Protein AF-A0A662JN11-F1 (afdb_monomer)

Nearest PDB structures (foldseek):
  8g9k-assembly1_A  TM=2.516E-01  e=6.471E+00  synthetic construct
  4he8-assembly2_C  TM=2.021E-01  e=4.206E+00  Thermus thermophilus HB8
  7u1q-assembly1_E  TM=1.217E-01  e=7.688E+00  Cricetus cricetus

Foldseek 3Di:
DPAQALLRLQVVLLVVLLVVLLVLLVVQVVDPDDDDADDDDPVLLVVLLVLLVVLLVQLPPPPSLVDPVSLVSLLVSLLSLLVSCLNGLCDPCVCLVSLLVSLLSSLCSQQPHDFDDWDDDDCPVQLVCCLVVVHGDQDLVCLQWAVDPVVSVVLSVQCVVVVPDSGGSVSLQVLLSVLSSLLLVLQQLQLCVFFVDSQLSSQLSLLCSLAQVPSCSVPVLLSLLLSLLSLLVSLVVCLLVVHVVVVSLVSSLVSLLSSCNSGVLNVLSLLLLVLQQVVLVVLCVQLVDPLSVSSNVDPSSVVSSVSSVVSSVVSCVRSVVCVVPVQLLVLLVVCVVVVDQQDPPDFDADLSRVLRPRSLLSNSNSQLSSQLSSLVVSCSVVSDDPTRPSLNSSLRSLVVLVVSCSSCNRNVSVPNDPSVSSSSSSSSSNSVSLSSQSVRPPSVSSVVVSVSSSSSNSSSSPPCSSDPPSVCVSCVVPDPPPVVVVVVVVVPD

Sequence (493 aa):
MIQISFTKALPLFTIALTFVFLVMLIITEKEHKETSTRRFYGILMVPVLTLVVVAFILLHIPEYKLTLQYQILVTLAYSILVMYIALFKNIPERYSKYFLFSAILTHLLIVYNPPYGLYFGEWTRTLTKTIIEGHYEIVPYRFTYNPFPFHIGLWVAFSEITQIPIILKVSKFFPPLITLIVIDLTLYVLAKRLTESWLVGILAILILASTPPANFLDHNAKLAGLMLILIMTLVFTKVYEGQNTLSNGVIAILAYASGIFYHATAGLGMFIIAGILGFGLLMSILIKGYVWKKLYESKVVKIFLVIVIVVTLIKWMWGGGAQKIVPTLYRNFLAMIEWRQPGETSVLAPLYERMGVDPIQAYSWSLPVAIASALLLYIALRKKIPYNPLIPALAVGSLIFLLLGFSSAFFRTGFAASMYPGYAPLMLSAAVVLYKLFNSRKSIISVLIVLLLTVSVAVALRDPMNMPGSWVRLKGFVMAGEEQYMLSLLIHD

Secondary structure (DSSP, 8-state):
-----HHHHHHHHHHHHHHHHHHHHHHHHT--S----PPP-GGGHHHHHHHHHHHHHHHTSTTGGGSHHHHHHHHHHHHHHHHHHHH-TT--GGGHHHHHHHHHHHHHHHH-----SB--STTHHHHHHHHHHSS----GGGTTT-SS-HHHHHHHHHHHHHT--TTBHHHHHHHHHHHHHHHHHHHHHHHHHHHS-HHHHHHHHHHHHTSGGG-GGG-HHHHHHHHHHHHHHHHHHHHHTTSSHHHHHHHHHHHHHHHHHH-GGGGHHHHHHHHHHHHHHHHHHHH--HHHHHHHH-HHHHHHHHHHHHHHHHHHHHTTHHHHHHHHHHHHHHHHHTTPPPPTTTSPPPHHHHTT--GGGHHHHHHHHHHHHHHHHHHHHHT---S-THHHHHHHHHHHHHHHHHHHHHHT-S-----GGGHHHHHHHHHHHHHHHHT-S-HHHHHHHHHHHHHHHHHHHTSTTTSTTHHHHHHTTT-TTTHHHHHHHTS--

Structure (mmCIF, N/CA/C/O backbone):
data_AF-A0A662JN11-F1
#
_entry.id   AF-A0A662JN11-F1
#
loop_
_atom_site.group_PDB
_atom_site.id
_atom_site.type_symbol
_atom_site.label_atom_id
_atom_site.label_alt_id
_atom_site.label_comp_id
_atom_site.label_asym_id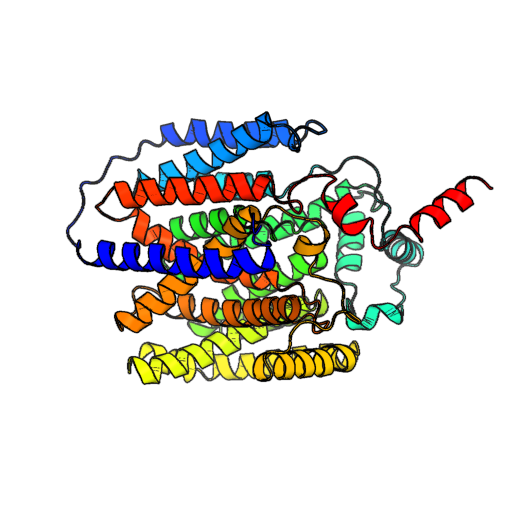
_atom_site.label_entity_id
_atom_site.label_seq_id
_atom_site.pdbx_PDB_ins_code
_atom_site.Cartn_x
_atom_site.Cartn_y
_atom_site.Cartn_z
_atom_site.occupancy
_atom_site.B_iso_or_equiv
_atom_site.auth_seq_id
_atom_site.auth_comp_id
_atom_site.auth_asym_id
_atom_site.auth_atom_id
_atom_site.pdbx_PDB_model_num
ATOM 1 N N . MET A 1 1 ? 29.501 16.653 12.053 1.00 41.25 1 MET A N 1
ATOM 2 C CA . MET A 1 1 ? 28.048 16.411 12.224 1.00 41.25 1 MET A CA 1
ATOM 3 C C . MET A 1 1 ? 27.767 14.958 11.890 1.00 41.25 1 MET A C 1
ATOM 5 O O . MET A 1 1 ? 28.154 14.530 10.813 1.00 41.25 1 MET A O 1
ATOM 9 N N . ILE A 1 2 ? 27.158 14.188 12.795 1.00 45.94 2 ILE A N 1
ATOM 10 C CA . ILE A 1 2 ? 26.760 12.802 12.502 1.00 45.94 2 ILE A CA 1
ATOM 11 C C . ILE A 1 2 ? 25.512 12.865 11.615 1.00 45.94 2 ILE A C 1
ATOM 13 O O . ILE A 1 2 ? 24.424 13.170 12.098 1.00 45.94 2 ILE A O 1
ATOM 17 N N . GLN A 1 3 ? 25.672 12.632 10.313 1.00 74.75 3 GLN A N 1
ATOM 18 C CA . GLN A 1 3 ? 24.550 12.520 9.385 1.00 74.75 3 GLN A CA 1
ATOM 19 C C . GLN A 1 3 ? 23.923 11.128 9.561 1.00 74.75 3 GLN A C 1
ATOM 21 O O . GLN A 1 3 ? 24.575 10.106 9.345 1.00 74.75 3 GLN A O 1
ATOM 26 N N . ILE A 1 4 ? 22.678 11.076 10.041 1.00 86.38 4 ILE A N 1
ATOM 27 C CA . ILE A 1 4 ? 21.903 9.828 10.139 1.00 86.38 4 ILE A CA 1
ATOM 28 C C . ILE A 1 4 ? 21.671 9.320 8.716 1.00 86.38 4 ILE A C 1
ATOM 30 O O . ILE A 1 4 ? 21.395 10.126 7.844 1.00 86.38 4 ILE A O 1
ATOM 34 N N . SER A 1 5 ? 21.763 8.016 8.462 1.00 87.88 5 SER A N 1
ATOM 35 C CA . SER A 1 5 ? 21.466 7.468 7.136 1.00 87.88 5 SER A CA 1
ATOM 36 C C . SER A 1 5 ? 19.992 7.104 6.956 1.00 87.88 5 SER A C 1
ATOM 38 O O . SER A 1 5 ? 19.281 6.912 7.944 1.00 87.88 5 SER A O 1
ATOM 40 N N . PHE A 1 6 ? 19.522 6.944 5.711 1.00 87.06 6 PHE A N 1
ATOM 41 C CA . PHE A 1 6 ? 18.139 6.538 5.412 1.00 87.06 6 PHE A CA 1
ATOM 42 C C . PHE A 1 6 ? 17.722 5.277 6.187 1.00 87.06 6 PHE A C 1
ATOM 44 O O . PHE A 1 6 ? 16.669 5.247 6.826 1.00 87.06 6 PHE A O 1
ATOM 51 N N . THR A 1 7 ? 18.585 4.255 6.191 1.00 85.44 7 THR A N 1
ATOM 52 C CA . THR A 1 7 ? 18.320 2.968 6.851 1.00 85.44 7 THR A CA 1
ATOM 53 C C . THR A 1 7 ? 18.092 3.131 8.359 1.00 85.44 7 THR A C 1
ATOM 55 O O . THR A 1 7 ? 17.266 2.430 8.940 1.00 85.44 7 THR A O 1
ATOM 58 N N . LYS A 1 8 ? 18.796 4.079 8.995 1.00 87.44 8 LYS A N 1
ATOM 59 C CA . LYS A 1 8 ? 18.659 4.402 10.424 1.00 87.44 8 LYS A CA 1
ATOM 60 C C . LYS A 1 8 ? 17.504 5.372 10.702 1.00 87.44 8 LYS A C 1
ATOM 62 O O . LYS A 1 8 ? 16.864 5.271 11.746 1.00 87.44 8 LYS A O 1
ATOM 67 N N . ALA A 1 9 ? 17.212 6.285 9.777 1.00 91.81 9 ALA A N 1
ATOM 68 C CA . ALA A 1 9 ? 16.106 7.232 9.889 1.00 91.81 9 ALA A CA 1
ATOM 69 C C . ALA A 1 9 ? 14.734 6.540 9.829 1.00 91.81 9 ALA A C 1
ATOM 71 O O . ALA A 1 9 ? 13.809 6.957 10.520 1.00 91.81 9 ALA A O 1
ATOM 72 N N . LEU A 1 10 ? 14.610 5.448 9.067 1.00 90.88 10 LEU A N 1
ATOM 73 C CA . LEU A 1 10 ? 13.365 4.687 8.921 1.00 90.88 10 LEU A CA 1
ATOM 74 C C . LEU A 1 10 ? 12.783 4.171 10.259 1.00 90.88 10 LEU A C 1
ATOM 76 O O . LEU A 1 10 ? 11.645 4.523 10.583 1.00 90.88 10 LEU A O 1
ATOM 80 N N . PRO A 1 11 ? 13.505 3.384 11.086 1.00 92.31 11 PRO A N 1
ATOM 81 C CA . PRO A 1 11 ? 12.983 2.968 12.387 1.00 92.31 11 PRO A CA 1
ATOM 82 C C . PRO A 1 11 ? 12.790 4.157 13.337 1.00 92.31 11 PRO A C 1
ATOM 84 O O . PRO A 1 11 ? 11.814 4.171 14.082 1.00 92.31 11 PRO A O 1
ATOM 87 N N . LEU A 1 12 ? 13.656 5.179 13.281 1.00 94.88 12 LEU A N 1
ATOM 88 C CA . LEU A 1 12 ? 13.533 6.377 14.117 1.00 94.88 12 LEU A CA 1
ATOM 89 C C . LEU A 1 12 ? 12.208 7.112 13.862 1.00 94.88 12 LEU A C 1
ATOM 91 O O . LEU A 1 12 ? 11.441 7.344 14.798 1.00 94.88 12 LEU A O 1
ATOM 95 N N . PHE A 1 13 ? 11.911 7.439 12.601 1.00 96.06 13 PHE A N 1
ATOM 96 C CA . PHE A 1 13 ? 10.650 8.074 12.225 1.00 96.06 13 PHE A CA 1
ATOM 97 C C . PHE A 1 13 ? 9.457 7.169 12.506 1.00 96.06 13 PHE A C 1
ATOM 99 O O . PHE A 1 13 ? 8.449 7.653 13.016 1.00 96.06 13 PHE A O 1
ATOM 106 N N . THR A 1 14 ? 9.571 5.863 12.245 1.00 95.94 14 THR A N 1
ATOM 107 C CA . THR A 1 14 ? 8.500 4.903 12.544 1.00 95.94 14 THR A CA 1
ATOM 108 C C . THR A 1 14 ? 8.145 4.920 14.030 1.00 95.94 14 THR A C 1
ATOM 110 O O . THR A 1 14 ? 6.973 5.065 14.372 1.00 95.94 14 THR A O 1
ATOM 113 N N . ILE A 1 15 ? 9.135 4.833 14.922 1.00 97.12 15 ILE A N 1
ATOM 114 C CA . ILE A 1 15 ? 8.927 4.836 16.376 1.00 97.12 15 ILE A CA 1
ATOM 115 C C . ILE A 1 15 ? 8.343 6.178 16.830 1.00 97.12 15 ILE A C 1
ATOM 117 O O . ILE A 1 15 ? 7.297 6.200 17.482 1.00 97.12 15 ILE A O 1
ATOM 121 N N . ALA A 1 16 ? 8.970 7.295 16.450 1.00 97.50 16 ALA A N 1
ATOM 122 C CA . ALA A 1 16 ? 8.534 8.628 16.861 1.00 97.50 16 ALA A CA 1
ATOM 123 C C . ALA A 1 16 ? 7.091 8.920 16.415 1.00 97.50 16 ALA A C 1
ATOM 125 O O . ALA A 1 16 ? 6.249 9.306 17.229 1.00 97.50 16 ALA A O 1
ATOM 126 N N . LEU A 1 17 ? 6.770 8.665 15.142 1.00 97.62 17 LEU A N 1
ATOM 127 C CA . LEU A 1 17 ? 5.423 8.865 14.612 1.00 97.62 17 LEU A CA 1
ATOM 128 C C . LEU A 1 17 ? 4.414 7.899 15.242 1.00 97.62 17 LEU A C 1
ATOM 130 O O . LEU A 1 17 ? 3.287 8.310 15.507 1.00 97.62 17 LEU A O 1
ATOM 134 N N . THR A 1 18 ? 4.800 6.653 15.544 1.00 98.38 18 THR A N 1
ATOM 135 C CA . THR A 1 18 ? 3.910 5.691 16.221 1.00 98.38 18 THR A CA 1
ATOM 136 C C . THR A 1 18 ? 3.419 6.258 17.549 1.00 98.38 18 THR A C 1
ATOM 138 O O . THR A 1 18 ? 2.217 6.240 17.817 1.00 98.38 18 THR A O 1
ATOM 141 N N . PHE A 1 19 ? 4.320 6.827 18.356 1.00 97.88 19 PHE A N 1
ATOM 142 C CA . PHE A 1 19 ? 3.942 7.472 19.614 1.00 97.88 19 PHE A CA 1
ATOM 143 C C . PHE A 1 19 ? 3.053 8.699 19.393 1.00 97.88 19 PHE A C 1
ATOM 145 O O . PHE A 1 19 ? 2.041 8.841 20.078 1.00 97.88 19 PHE A O 1
ATOM 152 N N . VAL A 1 20 ? 3.370 9.544 18.408 1.00 97.25 20 VAL A N 1
ATOM 153 C CA . VAL A 1 20 ? 2.550 10.718 18.062 1.00 97.25 20 VAL A CA 1
ATOM 154 C C . VAL A 1 20 ? 1.117 10.306 17.694 1.00 97.25 20 VAL A C 1
ATOM 156 O O . VAL A 1 20 ? 0.158 10.824 18.270 1.00 97.25 20 VAL A O 1
ATOM 159 N N . PHE A 1 21 ? 0.942 9.326 16.802 1.00 97.56 21 PHE A N 1
ATOM 160 C CA . PHE A 1 21 ? -0.383 8.826 16.414 1.00 97.56 21 PHE A CA 1
ATOM 161 C C . PHE A 1 21 ? -1.111 8.114 17.560 1.00 97.56 21 PHE A C 1
ATOM 163 O O . PHE A 1 21 ? -2.321 8.292 17.713 1.00 97.56 21 PHE A O 1
ATOM 170 N N . LEU A 1 22 ? -0.398 7.364 18.404 1.00 97.12 22 LEU A N 1
ATOM 171 C CA . LEU A 1 22 ? -0.970 6.706 19.580 1.00 97.12 22 LEU A CA 1
ATOM 172 C C . LEU A 1 22 ? -1.519 7.725 20.588 1.00 97.12 22 LEU A C 1
ATOM 174 O O . LEU A 1 22 ? -2.646 7.578 21.066 1.00 97.12 22 LEU A O 1
ATOM 178 N N . VAL A 1 23 ? -0.759 8.786 20.873 1.00 95.56 23 VAL A N 1
ATOM 179 C CA . VAL A 1 23 ? -1.192 9.878 21.756 1.00 95.56 23 VAL A CA 1
ATOM 180 C C . VAL A 1 23 ? -2.421 10.579 21.177 1.00 95.56 23 VAL A C 1
ATOM 182 O O . VAL A 1 23 ? -3.408 10.764 21.891 1.00 95.56 23 VAL A O 1
ATOM 185 N N . MET A 1 24 ? -2.424 10.898 19.878 1.00 95.44 24 MET A N 1
ATOM 186 C CA . MET A 1 24 ? -3.593 11.499 19.220 1.00 95.44 24 MET A CA 1
ATOM 187 C C . MET A 1 24 ? -4.838 10.599 19.295 1.00 95.44 24 MET A C 1
ATOM 189 O O . MET A 1 24 ? -5.939 11.093 19.562 1.00 95.44 24 MET A O 1
ATOM 193 N N . LEU A 1 25 ? -4.680 9.282 19.118 1.00 93.81 25 LEU A N 1
ATOM 194 C CA . LEU A 1 25 ? -5.766 8.304 19.253 1.00 93.81 25 LEU A CA 1
ATOM 195 C C . LEU A 1 25 ? -6.335 8.267 20.678 1.00 93.81 25 LEU A C 1
ATOM 197 O O . LEU A 1 25 ? -7.555 8.257 20.852 1.00 93.81 25 LEU A O 1
ATOM 201 N N . ILE A 1 26 ? -5.461 8.281 21.688 1.00 92.56 26 ILE A N 1
ATOM 202 C CA . ILE A 1 26 ? -5.834 8.293 23.109 1.00 92.56 26 ILE A CA 1
ATOM 203 C C . ILE A 1 26 ? -6.581 9.578 23.482 1.00 92.56 26 ILE A C 1
ATOM 205 O O . ILE A 1 26 ? -7.580 9.510 24.200 1.00 92.56 26 ILE A O 1
ATOM 209 N N . ILE A 1 27 ? -6.117 10.736 23.001 1.00 91.06 27 ILE A N 1
ATOM 210 C CA . ILE A 1 27 ? -6.762 12.033 23.250 1.00 91.06 27 ILE A CA 1
ATOM 211 C C . ILE A 1 27 ? -8.160 12.062 22.625 1.00 91.06 27 ILE A C 1
ATOM 213 O O . ILE A 1 27 ? -9.105 12.509 23.268 1.00 91.06 27 ILE A O 1
ATOM 217 N N . THR A 1 28 ? -8.300 11.541 21.404 1.00 88.19 28 THR A N 1
ATOM 218 C CA . THR A 1 28 ? -9.562 11.565 20.646 1.00 88.19 28 THR A CA 1
ATOM 219 C C . THR A 1 28 ? -10.653 10.675 21.263 1.00 88.19 28 THR A C 1
ATOM 221 O O . THR A 1 28 ? -11.835 10.958 21.105 1.00 88.19 28 THR A O 1
ATOM 224 N N . GLU A 1 29 ? -10.299 9.615 21.998 1.00 80.56 29 GLU A N 1
ATOM 225 C CA . GLU A 1 29 ? -11.277 8.709 22.631 1.00 80.56 29 GLU A CA 1
ATOM 226 C C . GLU A 1 29 ? -12.099 9.364 23.753 1.00 80.56 29 GLU A C 1
ATOM 228 O O . GLU A 1 29 ? -13.241 8.975 23.979 1.00 80.56 29 GLU A O 1
ATOM 233 N N . LYS A 1 30 ? -11.550 10.362 24.456 1.00 63.50 30 LYS A N 1
ATOM 234 C CA . LYS A 1 30 ? -12.190 10.960 25.642 1.00 63.50 30 LYS A CA 1
ATOM 235 C C . LYS A 1 30 ? -13.384 11.876 25.321 1.00 63.50 30 LYS A C 1
ATOM 237 O O . LYS A 1 30 ? -13.999 12.409 26.238 1.00 63.50 30 LYS A O 1
ATOM 242 N N . GLU A 1 31 ? -13.721 12.075 24.048 1.00 61.69 31 GLU A N 1
ATOM 243 C CA . GLU A 1 31 ? -14.617 13.143 23.592 1.00 61.69 31 GLU A CA 1
ATOM 244 C C . GLU A 1 31 ? -15.797 12.594 22.761 1.00 61.69 31 GLU A C 1
ATOM 246 O O . GLU A 1 31 ? -15.945 12.912 21.584 1.00 61.69 31 GLU A O 1
ATOM 251 N N . HIS A 1 32 ? -16.655 11.758 23.361 1.00 48.84 32 HIS A N 1
ATOM 252 C CA . HIS A 1 32 ? -17.873 11.237 22.714 1.00 48.84 32 HIS A CA 1
ATOM 253 C C . HIS A 1 32 ? -19.118 12.064 23.099 1.00 48.84 32 HIS A C 1
ATOM 255 O O . HIS A 1 32 ? -19.899 11.691 23.969 1.00 48.84 32 HIS A O 1
ATOM 261 N N . LYS A 1 33 ? -19.284 13.229 22.461 1.00 46.47 33 LYS A N 1
ATOM 262 C CA . LYS A 1 33 ? -20.561 13.964 22.349 1.00 46.47 33 LYS A CA 1
ATOM 263 C C . LYS A 1 33 ? -20.615 14.632 20.974 1.00 46.47 33 LYS A C 1
ATOM 265 O O . LYS A 1 33 ? -19.586 15.114 20.499 1.00 46.47 33 LYS A O 1
ATOM 270 N N . GLU A 1 34 ? -21.791 14.623 20.347 1.00 49.31 34 GLU A N 1
ATOM 271 C CA . GLU A 1 34 ? -22.010 15.076 18.967 1.00 49.31 34 GLU A CA 1
ATOM 272 C C . GLU A 1 34 ? -21.417 16.466 18.710 1.00 49.31 34 GLU A C 1
ATOM 274 O O . GLU A 1 34 ? -21.683 17.438 19.420 1.00 49.31 34 GLU A O 1
ATOM 279 N N . THR A 1 35 ? -20.569 16.556 17.687 1.00 53.25 35 THR A N 1
ATOM 280 C CA . THR A 1 35 ? -19.992 17.824 17.247 1.00 53.25 35 THR A CA 1
ATOM 281 C C . THR A 1 35 ? -20.903 18.497 16.232 1.00 53.25 35 THR A C 1
ATOM 283 O O . THR A 1 35 ? -21.364 17.840 15.301 1.00 53.25 35 THR A O 1
ATOM 286 N N . SER A 1 36 ? -21.068 19.816 16.368 1.00 49.31 36 SER A N 1
ATOM 287 C CA . SER A 1 36 ? -21.677 20.701 15.367 1.00 49.31 36 SER A CA 1
ATOM 288 C C . SER A 1 36 ? -21.195 20.364 13.950 1.00 49.31 36 SER A C 1
ATOM 290 O O . SER A 1 36 ? -19.996 20.380 13.650 1.00 49.31 36 SER A O 1
ATOM 292 N N . THR A 1 37 ? -22.144 20.017 13.085 1.00 59.16 37 THR A N 1
ATOM 293 C CA . THR A 1 37 ? -21.895 19.614 11.704 1.00 59.16 37 THR A CA 1
ATOM 294 C C . THR A 1 37 ? -21.724 20.849 10.826 1.00 59.16 37 THR A C 1
ATOM 296 O O . THR A 1 37 ? -22.671 21.611 10.629 1.00 59.16 37 THR A O 1
ATOM 299 N N . ARG A 1 38 ? -20.533 21.045 10.247 1.00 65.75 38 ARG A N 1
ATOM 300 C CA . ARG A 1 38 ? -20.347 22.043 9.183 1.00 65.75 38 ARG A CA 1
ATOM 301 C C . ARG A 1 38 ? -21.082 21.585 7.924 1.00 65.75 38 ARG A C 1
ATOM 303 O O . ARG A 1 38 ? -20.919 20.445 7.490 1.00 65.75 38 ARG A O 1
ATOM 310 N N . ARG A 1 39 ? -21.877 22.479 7.332 1.00 71.94 39 ARG A N 1
ATOM 311 C CA . ARG A 1 39 ? -22.615 22.207 6.091 1.00 71.94 39 ARG A CA 1
ATOM 312 C C . ARG A 1 39 ? -21.624 22.004 4.944 1.00 71.94 39 ARG A C 1
ATOM 314 O O . ARG A 1 39 ? -20.776 22.859 4.703 1.00 71.94 39 ARG A O 1
ATOM 321 N N . PHE A 1 40 ? -21.723 20.872 4.253 1.00 77.44 40 PHE A N 1
ATOM 322 C CA . PHE A 1 40 ? -20.920 20.594 3.065 1.00 77.44 40 PHE A CA 1
ATOM 323 C C . PHE A 1 40 ? -21.431 21.407 1.870 1.00 77.44 40 PHE A C 1
ATOM 325 O O . PHE A 1 40 ? -22.621 21.358 1.550 1.00 77.44 40 PHE A O 1
ATOM 332 N N . TYR A 1 41 ? -20.529 22.111 1.187 1.00 76.12 41 TYR A N 1
ATOM 333 C CA . TYR A 1 41 ? -20.835 22.862 -0.030 1.00 76.12 41 TYR A CA 1
ATOM 334 C C . TYR A 1 41 ? -20.198 22.169 -1.233 1.00 76.12 41 TYR A C 1
ATOM 336 O O . TYR A 1 41 ? -18.999 22.283 -1.463 1.00 76.12 41 TYR A O 1
ATOM 344 N N . GLY A 1 42 ? -21.010 21.460 -2.021 1.00 72.12 42 GLY A N 1
ATOM 345 C CA . GLY A 1 42 ? -20.522 20.660 -3.152 1.00 72.12 42 GLY A CA 1
ATOM 346 C C . GLY A 1 42 ? -19.775 21.454 -4.229 1.00 72.12 42 GLY A C 1
ATOM 347 O O . GLY A 1 42 ? -18.901 20.892 -4.881 1.00 72.12 42 GLY A O 1
ATOM 348 N N . ILE A 1 43 ? -20.053 22.757 -4.372 1.00 79.00 43 ILE A N 1
ATOM 349 C CA . ILE A 1 43 ? -19.345 23.644 -5.313 1.00 79.00 43 ILE A CA 1
ATOM 350 C C . ILE A 1 43 ? -17.839 23.711 -5.030 1.00 79.00 43 ILE A C 1
ATOM 352 O O . ILE A 1 43 ? -17.037 23.883 -5.941 1.00 79.00 43 ILE A O 1
ATOM 356 N N . LEU A 1 44 ? -17.445 23.484 -3.778 1.00 80.56 44 LEU A N 1
ATOM 357 C CA . LEU A 1 44 ? -16.055 23.516 -3.355 1.00 80.56 44 LEU A CA 1
ATOM 358 C C . LEU A 1 44 ? -15.226 22.318 -3.859 1.00 80.56 44 LEU A C 1
ATOM 360 O O . LEU A 1 44 ? -14.000 22.362 -3.808 1.00 80.56 44 LEU A O 1
ATOM 364 N N . MET A 1 45 ? -15.865 21.272 -4.398 1.00 84.31 45 MET A N 1
ATOM 365 C CA . MET A 1 45 ? -15.155 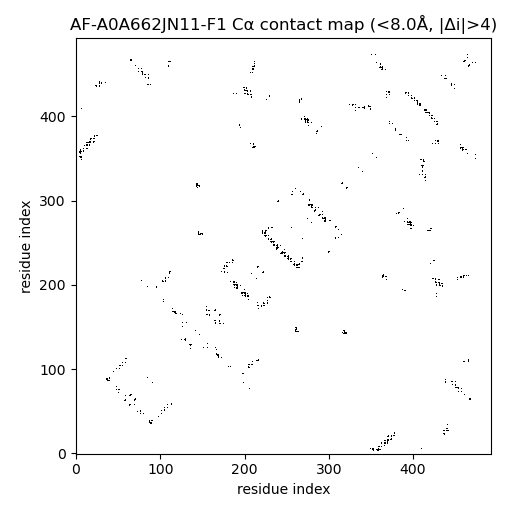20.171 -5.061 1.00 84.31 45 MET A CA 1
ATOM 366 C C . MET A 1 45 ? -14.677 20.520 -6.469 1.00 84.31 45 MET A C 1
ATOM 368 O O . MET A 1 45 ? -13.728 19.902 -6.950 1.00 84.31 45 MET A O 1
ATOM 372 N N . VAL A 1 46 ? -15.305 21.500 -7.126 1.00 88.06 46 VAL A N 1
ATOM 373 C CA . VAL A 1 46 ? -14.960 21.887 -8.500 1.00 88.06 46 VAL A CA 1
ATOM 374 C C . VAL A 1 46 ? -13.507 22.369 -8.593 1.00 88.06 46 VAL A C 1
ATOM 376 O O . VAL A 1 46 ? -12.782 21.813 -9.412 1.00 88.06 46 VAL A O 1
ATOM 379 N N . PRO A 1 47 ? -13.014 23.284 -7.729 1.00 87.81 47 PRO A N 1
ATOM 380 C CA . PRO A 1 47 ? -11.611 23.696 -7.753 1.00 87.81 47 PRO A CA 1
ATOM 381 C C . PRO A 1 47 ? -10.626 22.535 -7.598 1.00 87.81 47 PRO A C 1
ATOM 383 O O . PRO A 1 47 ? -9.615 22.504 -8.290 1.00 87.81 47 PRO A O 1
ATOM 386 N N . VAL A 1 48 ? -10.922 21.565 -6.724 1.00 88.56 48 VAL A N 1
ATOM 387 C CA . VAL A 1 48 ? -10.051 20.397 -6.499 1.00 88.56 48 VAL A CA 1
ATOM 388 C C . VAL A 1 48 ? -9.983 19.533 -7.748 1.00 88.56 48 VAL A C 1
ATOM 390 O O . VAL A 1 48 ? -8.899 19.172 -8.194 1.00 88.56 48 VAL A O 1
ATOM 393 N N . LEU A 1 49 ? -11.143 19.229 -8.332 1.00 92.38 49 LEU A N 1
ATOM 394 C CA . LEU A 1 49 ? -11.231 18.429 -9.545 1.00 92.38 49 LEU A CA 1
ATOM 395 C C . LEU A 1 49 ? -10.493 19.115 -10.700 1.00 92.38 49 LEU A C 1
ATOM 397 O O . LEU A 1 49 ? -9.668 18.483 -11.353 1.00 92.38 49 LEU A O 1
ATOM 401 N N . THR A 1 50 ? -10.739 20.412 -10.900 1.00 92.75 50 THR A N 1
ATOM 402 C CA . THR A 1 50 ? -10.064 21.216 -11.921 1.00 92.75 50 THR A CA 1
ATOM 403 C C . THR A 1 50 ? -8.556 21.202 -11.712 1.00 92.75 50 THR A C 1
ATOM 405 O O . THR A 1 50 ? -7.823 20.951 -12.661 1.00 92.75 50 THR A O 1
ATOM 408 N N . LEU A 1 51 ? -8.080 21.397 -10.480 1.00 93.31 51 LEU A N 1
ATOM 409 C CA . LEU A 1 51 ? -6.652 21.413 -10.172 1.00 93.31 51 LEU A CA 1
ATOM 410 C C . LEU A 1 51 ? -5.976 20.073 -10.498 1.00 93.31 51 LEU A C 1
ATOM 412 O O . LEU A 1 51 ? -4.932 20.059 -11.145 1.00 93.31 51 LEU A O 1
ATOM 416 N N . VAL A 1 52 ? -6.582 18.952 -10.091 1.00 94.00 52 VAL A N 1
ATOM 417 C CA . VAL A 1 52 ? -6.038 17.608 -10.346 1.00 94.00 52 VAL A CA 1
ATOM 418 C C . VAL A 1 52 ? -6.058 17.287 -11.849 1.00 94.00 52 VAL A C 1
ATOM 420 O O . VAL A 1 52 ? -5.086 16.748 -12.371 1.00 94.00 52 VAL A O 1
ATOM 423 N N . VAL A 1 53 ? -7.126 17.652 -12.569 1.00 94.69 53 VAL A N 1
ATOM 424 C CA . VAL A 1 53 ? -7.226 17.448 -14.026 1.00 94.69 53 VAL A CA 1
ATOM 425 C C . VAL A 1 53 ? -6.207 18.302 -14.778 1.00 94.69 53 VAL A C 1
ATOM 427 O O . VAL A 1 53 ? -5.508 17.784 -15.644 1.00 94.69 53 VAL A O 1
ATOM 430 N N . VAL A 1 54 ? -6.066 19.582 -14.424 1.00 94.00 54 VAL A N 1
ATOM 431 C CA . VAL A 1 54 ? -5.058 20.476 -15.015 1.00 94.00 54 VAL A CA 1
ATOM 432 C C . VAL A 1 54 ? -3.656 19.927 -14.769 1.00 94.00 54 VAL A C 1
ATOM 434 O O . VAL A 1 54 ? -2.884 19.807 -15.716 1.00 94.00 54 VAL A O 1
ATOM 437 N N . ALA A 1 55 ? -3.338 19.515 -13.538 1.00 93.00 55 ALA A N 1
ATOM 438 C CA . ALA A 1 55 ? -2.053 18.892 -13.227 1.00 93.00 55 ALA A CA 1
ATOM 439 C C . ALA A 1 55 ? -1.799 17.639 -14.079 1.00 93.00 55 ALA A C 1
ATOM 441 O O . ALA A 1 55 ? -0.679 17.423 -14.537 1.00 93.00 55 ALA A O 1
ATOM 442 N N . PHE A 1 56 ? -2.833 16.830 -14.324 1.00 91.44 56 PHE A N 1
ATOM 443 C CA . PHE A 1 56 ? -2.713 15.602 -15.109 1.00 91.44 56 PHE A CA 1
ATOM 444 C C . PHE A 1 56 ? -2.505 15.874 -16.600 1.00 91.44 56 PHE A C 1
ATOM 446 O O . PHE A 1 56 ? -1.724 15.183 -17.254 1.00 91.44 56 PHE A O 1
ATOM 453 N N . ILE A 1 57 ? -3.150 16.908 -17.139 1.00 91.75 57 ILE A N 1
ATOM 454 C CA . ILE A 1 57 ? -2.906 17.368 -18.509 1.00 91.75 57 ILE A CA 1
ATOM 455 C C . ILE A 1 57 ? -1.465 17.880 -18.627 1.00 91.75 57 ILE A C 1
ATOM 457 O O . ILE A 1 57 ? -0.723 17.416 -19.490 1.00 91.75 57 ILE A O 1
ATOM 461 N N . LEU A 1 58 ? -1.039 18.766 -17.719 1.00 92.50 58 LEU A N 1
ATOM 462 C CA . LEU A 1 58 ? 0.310 19.342 -17.723 1.00 92.50 58 LEU A CA 1
ATOM 463 C C . LEU A 1 58 ? 1.408 18.292 -17.537 1.00 92.50 58 LEU A C 1
ATOM 465 O O . LEU A 1 58 ? 2.496 18.456 -18.078 1.00 92.50 58 LEU A O 1
ATOM 469 N N . LEU A 1 59 ? 1.131 17.194 -16.825 1.00 89.44 59 LEU A N 1
ATOM 470 C CA . LEU A 1 59 ? 2.070 16.084 -16.657 1.00 89.44 59 LEU A CA 1
ATOM 471 C C . LEU A 1 59 ? 2.564 15.523 -17.997 1.00 89.44 59 LEU A C 1
ATOM 473 O O . LEU A 1 59 ? 3.692 15.053 -18.055 1.00 89.44 59 LEU A O 1
ATOM 477 N N . HIS A 1 60 ? 1.776 15.616 -19.071 1.00 86.62 60 HIS A N 1
ATOM 478 C CA . HIS A 1 60 ? 2.175 15.157 -20.402 1.00 86.62 60 HIS A CA 1
ATOM 479 C C . HIS A 1 60 ? 3.154 16.105 -21.110 1.00 86.62 60 HIS A C 1
ATOM 481 O O . HIS A 1 60 ? 3.750 15.716 -22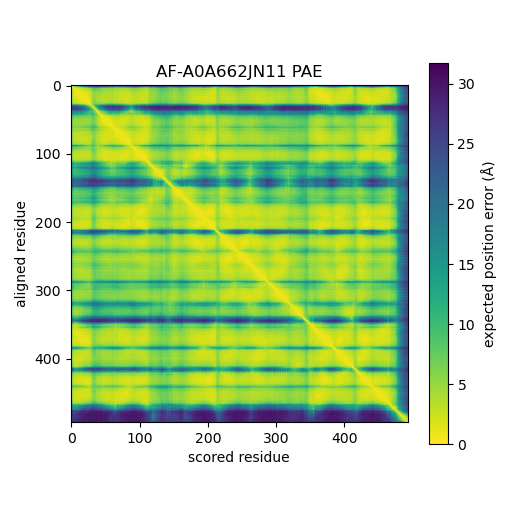.111 1.00 86.62 60 HIS A O 1
ATOM 487 N N . ILE A 1 61 ? 3.395 17.311 -20.599 1.00 87.94 61 ILE A N 1
ATOM 488 C CA . ILE A 1 61 ? 4.478 18.153 -21.109 1.00 87.94 61 ILE A CA 1
ATOM 489 C C . ILE A 1 61 ? 5.813 17.473 -20.750 1.00 87.94 61 ILE A C 1
ATOM 491 O O . ILE A 1 61 ? 6.036 17.168 -19.571 1.00 87.94 61 ILE A O 1
ATOM 495 N N . PRO A 1 62 ? 6.703 17.209 -21.729 1.00 83.06 62 PRO A N 1
ATOM 496 C CA . PRO A 1 62 ? 8.005 16.607 -21.464 1.00 83.06 62 PRO A CA 1
ATOM 497 C C . PRO A 1 62 ? 8.743 17.340 -20.340 1.00 83.06 62 PRO A C 1
ATOM 499 O O . PRO A 1 62 ? 8.717 18.564 -20.267 1.00 83.06 62 PRO A O 1
ATOM 502 N N . GLU A 1 63 ? 9.362 16.576 -19.439 1.00 83.00 63 GLU A N 1
ATOM 503 C CA . GLU A 1 63 ? 10.145 17.079 -18.297 1.00 83.00 63 GLU A CA 1
ATOM 504 C C . GLU A 1 63 ? 9.375 17.900 -17.246 1.00 83.00 63 GLU A C 1
ATOM 506 O O . GLU A 1 63 ? 9.938 18.199 -16.193 1.00 83.00 63 GLU A O 1
ATOM 511 N N . TYR A 1 64 ? 8.078 18.181 -17.427 1.00 88.69 64 TYR A N 1
ATOM 512 C CA . TYR A 1 64 ? 7.303 18.979 -16.469 1.00 88.69 64 TYR A CA 1
ATOM 513 C C . TYR A 1 64 ? 7.345 18.404 -15.050 1.00 88.69 64 TYR A C 1
ATOM 515 O O . TYR A 1 64 ? 7.492 19.151 -14.082 1.00 88.69 64 TYR A O 1
ATOM 523 N N . LYS A 1 65 ? 7.332 17.071 -14.918 1.00 87.25 65 LYS A N 1
ATOM 524 C CA . LYS A 1 65 ? 7.446 16.357 -13.636 1.00 87.25 65 LYS A CA 1
ATOM 525 C C . LYS A 1 65 ? 8.733 16.667 -12.849 1.00 87.25 65 LYS A C 1
ATOM 527 O O . LYS A 1 65 ? 8.761 16.491 -11.633 1.00 87.25 65 LYS A O 1
ATOM 532 N N . LEU A 1 66 ? 9.789 17.135 -13.517 1.00 86.06 66 LEU A N 1
ATOM 533 C CA . LEU A 1 66 ? 11.054 17.529 -12.885 1.00 86.06 66 LEU A CA 1
ATOM 534 C C . LEU A 1 66 ? 11.021 18.961 -12.329 1.00 86.06 66 LEU A C 1
ATOM 536 O O . LEU A 1 66 ? 11.892 19.337 -11.546 1.00 86.06 66 LEU A O 1
ATOM 540 N N . THR A 1 67 ? 10.024 19.762 -12.704 1.00 91.00 67 THR A N 1
ATOM 541 C CA . THR A 1 67 ? 9.941 21.170 -12.311 1.00 91.00 67 THR A CA 1
ATOM 542 C C . THR A 1 67 ? 9.468 21.345 -10.866 1.00 91.00 67 THR A C 1
ATOM 544 O O . THR A 1 67 ? 8.684 20.559 -10.327 1.00 91.00 67 THR A O 1
ATOM 547 N N . LEU A 1 68 ? 9.886 22.446 -10.235 1.00 92.06 68 LEU A N 1
ATOM 548 C CA . LEU A 1 68 ? 9.355 22.853 -8.931 1.00 92.06 68 LEU A CA 1
ATOM 549 C C . LEU A 1 68 ? 7.846 23.150 -9.001 1.00 92.06 68 LEU A C 1
ATOM 551 O O . LEU A 1 68 ? 7.117 22.869 -8.052 1.00 92.06 68 LEU A O 1
ATOM 555 N N . GLN A 1 69 ? 7.375 23.678 -10.134 1.00 94.44 69 GLN A N 1
ATOM 556 C CA . GLN A 1 69 ? 5.963 23.987 -10.371 1.00 94.44 69 GLN A CA 1
ATOM 557 C C . GLN A 1 69 ? 5.093 22.735 -10.253 1.00 94.44 69 GLN A C 1
ATOM 559 O O . GLN A 1 69 ? 4.079 22.762 -9.562 1.00 94.44 69 GLN A O 1
ATOM 564 N N . TYR A 1 70 ? 5.530 21.626 -10.852 1.00 93.44 70 TYR A N 1
ATOM 565 C CA . TYR A 1 70 ? 4.860 20.339 -10.720 1.00 93.44 70 TYR A CA 1
ATOM 566 C C . TYR A 1 70 ? 4.785 19.871 -9.261 1.00 93.44 70 TYR A C 1
ATOM 568 O O . TYR A 1 70 ? 3.714 19.496 -8.783 1.00 93.44 70 TYR A O 1
ATOM 576 N N . GLN A 1 71 ? 5.902 19.945 -8.527 1.00 92.94 71 GLN A N 1
ATOM 577 C CA . GLN A 1 71 ? 5.937 19.539 -7.118 1.00 92.94 71 GLN A CA 1
ATOM 578 C C . GLN A 1 71 ? 4.960 20.359 -6.267 1.00 92.94 71 GLN A C 1
ATOM 580 O O . GLN A 1 71 ? 4.226 19.790 -5.456 1.00 92.94 71 GLN A O 1
ATOM 585 N N . ILE A 1 72 ? 4.924 21.680 -6.468 1.00 94.50 72 ILE A N 1
ATOM 586 C CA . ILE A 1 72 ? 3.995 22.583 -5.777 1.00 94.50 72 ILE A CA 1
ATOM 587 C C . ILE A 1 72 ? 2.552 22.227 -6.136 1.00 94.50 72 ILE A C 1
ATOM 589 O O . ILE A 1 72 ? 1.725 22.071 -5.241 1.00 94.50 72 ILE A O 1
ATOM 593 N N . LEU A 1 73 ? 2.256 22.059 -7.426 1.00 94.81 73 LEU A N 1
ATOM 594 C CA . LEU A 1 73 ? 0.908 21.812 -7.924 1.00 94.81 73 LEU A CA 1
ATOM 595 C C . LEU A 1 73 ? 0.321 20.499 -7.389 1.00 94.81 73 LEU A C 1
ATOM 597 O O . LEU A 1 73 ? -0.798 20.492 -6.879 1.00 94.81 73 LEU A O 1
ATOM 601 N N . VAL A 1 74 ? 1.078 19.399 -7.460 1.00 94.12 74 VAL A N 1
ATOM 602 C CA . VAL A 1 74 ? 0.613 18.083 -6.988 1.00 94.12 74 VAL A CA 1
ATOM 603 C C . VAL A 1 74 ? 0.493 18.049 -5.467 1.00 94.12 74 VAL A C 1
ATOM 605 O O . VAL A 1 74 ? -0.494 17.527 -4.946 1.00 94.12 74 VAL A O 1
ATOM 608 N N . THR A 1 75 ? 1.443 18.659 -4.747 1.00 95.56 75 THR A N 1
ATOM 609 C CA . THR A 1 75 ? 1.348 18.792 -3.285 1.00 95.56 75 THR A CA 1
ATOM 610 C C . THR A 1 75 ? 0.097 19.578 -2.907 1.00 95.56 75 THR A C 1
ATOM 612 O O . THR A 1 75 ? -0.680 19.117 -2.079 1.00 95.56 75 THR A O 1
ATOM 615 N N . LEU A 1 76 ? -0.153 20.716 -3.561 1.00 94.62 76 LEU A N 1
ATOM 616 C CA . LEU A 1 76 ? -1.330 21.543 -3.315 1.00 94.62 76 LEU A CA 1
ATOM 617 C C . LEU A 1 76 ? -2.630 20.780 -3.602 1.00 94.62 76 LEU A C 1
ATOM 619 O O . LEU A 1 76 ? -3.545 20.811 -2.781 1.00 94.62 76 LEU A O 1
ATOM 623 N N . ALA A 1 77 ? -2.706 20.062 -4.724 1.00 94.19 77 ALA A N 1
ATOM 624 C CA . ALA A 1 77 ? -3.873 19.262 -5.083 1.00 94.19 77 ALA A CA 1
ATOM 625 C C . ALA A 1 77 ? -4.188 18.192 -4.028 1.00 94.19 77 ALA A C 1
ATOM 627 O O . ALA A 1 77 ? -5.332 18.074 -3.579 1.00 94.19 77 ALA A O 1
ATOM 628 N N . TYR A 1 78 ? -3.160 17.479 -3.568 1.00 95.38 78 TYR A N 1
ATOM 629 C CA . TYR A 1 78 ? -3.287 16.496 -2.502 1.00 95.38 78 TYR A CA 1
ATOM 630 C C . TYR A 1 78 ? -3.697 17.138 -1.168 1.00 95.38 78 TYR A C 1
ATOM 632 O O . TYR A 1 78 ? -4.659 16.700 -0.534 1.00 95.38 78 TYR A O 1
ATOM 640 N N . SER A 1 79 ? -3.008 18.201 -0.743 1.00 94.88 79 SER A N 1
ATOM 641 C CA . SER A 1 79 ? -3.277 18.906 0.515 1.00 94.88 79 SER A CA 1
ATOM 642 C C . SER A 1 79 ? -4.693 19.448 0.571 1.00 94.88 79 SER A C 1
ATOM 644 O O . SER A 1 79 ? -5.368 19.292 1.587 1.00 94.88 79 SER A O 1
ATOM 646 N N . ILE A 1 80 ? -5.162 20.047 -0.523 1.00 93.62 80 ILE A N 1
ATOM 647 C CA . ILE A 1 80 ? -6.524 20.548 -0.628 1.00 93.62 80 ILE A CA 1
ATOM 648 C C . ILE A 1 80 ? -7.511 19.384 -0.487 1.00 93.62 80 ILE A C 1
ATOM 650 O O . ILE A 1 80 ? -8.413 19.467 0.344 1.00 93.62 80 ILE A O 1
ATOM 654 N N . LEU A 1 81 ? -7.325 18.279 -1.218 1.00 93.69 81 LEU A N 1
ATOM 655 C CA . LEU A 1 81 ? -8.208 17.110 -1.140 1.00 93.69 81 LEU A CA 1
ATOM 656 C C . LEU A 1 81 ? -8.305 16.539 0.288 1.00 93.69 81 LEU A C 1
ATOM 658 O O . LEU A 1 81 ? -9.407 16.297 0.784 1.00 93.69 81 LEU A O 1
ATOM 662 N N . VAL A 1 82 ? -7.173 16.380 0.979 1.00 94.44 82 VAL A N 1
ATOM 663 C CA . VAL A 1 82 ? -7.134 15.909 2.375 1.00 94.44 82 VAL A CA 1
ATOM 664 C C . VAL A 1 82 ? -7.767 16.929 3.324 1.00 94.44 82 VAL A C 1
ATOM 666 O O . VAL A 1 82 ? -8.534 16.555 4.211 1.00 94.44 82 VAL A O 1
ATOM 669 N N . MET A 1 83 ? -7.499 18.221 3.130 1.00 92.12 83 MET A N 1
ATOM 670 C CA . MET A 1 83 ? -8.099 19.296 3.918 1.00 92.12 83 MET A CA 1
ATOM 671 C C . MET A 1 83 ? -9.625 19.325 3.763 1.00 92.12 83 MET A C 1
ATOM 673 O O . MET A 1 83 ? -10.328 19.509 4.754 1.00 92.12 83 MET A O 1
ATOM 677 N N . TYR A 1 84 ? -10.157 19.077 2.564 1.00 90.00 84 TYR A N 1
ATOM 678 C CA . TYR A 1 84 ? -11.599 18.946 2.344 1.00 90.00 84 TYR A CA 1
ATOM 679 C C . TYR A 1 84 ? -12.201 17.810 3.172 1.00 90.00 84 TYR A C 1
ATOM 681 O O . TYR A 1 84 ? -13.207 18.017 3.850 1.00 90.00 84 TYR A O 1
ATOM 689 N N . ILE A 1 85 ? -11.562 16.637 3.179 1.00 90.88 85 ILE A N 1
ATOM 690 C CA . ILE A 1 85 ? -11.994 15.505 4.012 1.00 90.88 85 ILE A CA 1
ATOM 691 C C . ILE A 1 85 ? -11.943 15.881 5.502 1.00 90.88 85 ILE A C 1
ATOM 693 O O . ILE A 1 85 ? -12.873 15.589 6.250 1.00 90.88 85 ILE A O 1
ATOM 697 N N . ALA A 1 86 ? -10.885 16.572 5.932 1.00 89.62 86 ALA A N 1
ATOM 698 C CA . ALA A 1 86 ? -10.698 16.982 7.321 1.00 89.62 86 ALA A CA 1
ATOM 699 C C . ALA A 1 86 ? -11.727 18.027 7.798 1.00 89.62 86 ALA A C 1
ATOM 701 O O . ALA A 1 86 ? -12.142 18.007 8.958 1.00 89.62 86 ALA A O 1
ATOM 702 N N . LEU A 1 87 ? -12.130 18.957 6.924 1.00 86.44 87 LEU A N 1
ATOM 703 C CA . LEU A 1 87 ? -13.059 20.044 7.248 1.00 86.44 87 LEU A CA 1
ATOM 704 C C . LEU A 1 87 ? -14.527 19.604 7.223 1.00 86.44 87 LEU A C 1
ATOM 706 O O . LEU A 1 87 ? -15.331 20.118 8.008 1.00 86.44 87 LEU A O 1
ATOM 710 N N . PHE A 1 88 ? -14.884 18.675 6.332 1.00 83.25 88 PHE A N 1
ATOM 711 C CA . PHE A 1 88 ? -16.261 18.244 6.110 1.00 83.25 88 PHE A CA 1
ATOM 712 C C . PHE A 1 88 ? -16.452 16.790 6.546 1.00 83.25 88 PHE A C 1
ATOM 714 O O . PHE A 1 88 ? -16.288 15.854 5.775 1.00 83.25 88 PHE A O 1
ATOM 721 N N . LYS A 1 89 ? -16.851 16.605 7.806 1.00 73.44 89 LYS A N 1
ATOM 722 C CA . LYS A 1 89 ? -17.007 15.275 8.421 1.00 73.44 89 LYS A CA 1
ATOM 723 C C . LYS A 1 89 ? -18.179 14.454 7.856 1.00 73.44 89 LYS A C 1
ATOM 725 O O . LYS A 1 89 ? -18.113 13.232 7.837 1.00 73.44 89 LYS A O 1
ATOM 730 N N . ASN A 1 90 ? -19.218 15.125 7.345 1.00 77.12 90 ASN A N 1
ATOM 731 C CA . ASN A 1 90 ? -20.441 14.510 6.808 1.00 77.12 90 ASN A CA 1
ATOM 732 C C . ASN A 1 90 ? -20.596 14.782 5.304 1.00 77.12 90 ASN A C 1
ATOM 734 O O . ASN A 1 90 ? -21.562 15.414 4.870 1.00 77.12 90 ASN A O 1
ATOM 738 N N . ILE A 1 91 ? -19.624 14.354 4.495 1.00 85.88 91 ILE A N 1
ATOM 739 C CA . ILE A 1 91 ? -19.735 14.463 3.033 1.00 85.88 91 ILE A CA 1
ATOM 740 C C . ILE A 1 91 ? -20.791 13.456 2.540 1.00 85.88 91 ILE A C 1
ATOM 742 O O . ILE A 1 91 ? -20.648 12.258 2.798 1.00 85.88 91 ILE A O 1
ATOM 746 N N . PRO A 1 92 ? -21.835 13.893 1.808 1.00 86.69 92 PRO A N 1
ATOM 747 C CA . PRO A 1 92 ? -22.853 12.983 1.292 1.00 86.69 92 PRO A CA 1
ATOM 748 C C . PRO A 1 92 ? -22.264 11.950 0.321 1.00 86.69 92 PRO A C 1
ATOM 750 O O . PRO A 1 92 ? -21.480 12.302 -0.562 1.00 86.69 92 PRO A O 1
ATOM 753 N N . GLU A 1 93 ? -22.703 10.691 0.412 1.00 88.94 93 GLU A N 1
ATOM 754 C CA . GLU A 1 93 ? -22.165 9.583 -0.398 1.00 88.94 93 GLU A CA 1
ATOM 755 C C . GLU A 1 93 ? -22.294 9.807 -1.912 1.00 88.94 93 GLU A C 1
ATOM 757 O O . GLU A 1 93 ? -21.445 9.346 -2.674 1.00 88.94 93 GLU A O 1
ATOM 762 N N . ARG A 1 94 ? -23.271 10.600 -2.373 1.00 89.50 94 ARG A N 1
ATOM 763 C CA . ARG A 1 94 ? -23.400 10.974 -3.796 1.00 89.50 94 ARG A CA 1
ATOM 764 C C . ARG A 1 94 ? -22.148 11.651 -4.376 1.00 89.50 94 ARG A C 1
ATOM 766 O O . ARG A 1 94 ? -21.971 11.652 -5.593 1.00 89.50 94 ARG A O 1
ATOM 773 N N . TYR A 1 95 ? -21.289 12.225 -3.526 1.00 90.81 95 TYR A N 1
ATOM 774 C CA . TYR A 1 95 ? -20.024 12.838 -3.936 1.00 90.81 95 TYR A CA 1
ATOM 775 C C . TYR A 1 95 ? -18.828 11.878 -3.908 1.00 90.81 95 TYR A C 1
ATOM 777 O O . TYR A 1 95 ? -17.758 12.240 -4.397 1.00 90.81 95 TYR A O 1
ATOM 785 N N . SER A 1 96 ? -18.999 10.658 -3.391 1.00 92.25 96 SER A N 1
ATOM 786 C CA . SER A 1 96 ? -17.925 9.665 -3.255 1.00 92.25 96 SER A CA 1
ATOM 787 C C . SER A 1 96 ? -17.195 9.398 -4.571 1.00 92.25 96 SER A C 1
ATOM 789 O O . SER A 1 96 ? -15.971 9.317 -4.578 1.00 92.25 96 SER A O 1
ATOM 791 N N . LYS A 1 97 ? -17.920 9.364 -5.696 1.00 94.44 97 LYS A N 1
ATOM 792 C CA . LYS A 1 97 ? -17.348 9.182 -7.038 1.00 94.44 97 LYS A CA 1
ATOM 793 C C . LYS A 1 97 ? -16.345 10.272 -7.433 1.00 94.44 97 LYS A C 1
ATOM 795 O O . LYS A 1 97 ? -15.345 9.960 -8.067 1.00 94.44 97 LYS A O 1
ATOM 800 N N . TYR A 1 98 ? -16.575 11.526 -7.035 1.00 94.19 98 TYR A N 1
ATOM 801 C CA . TYR A 1 98 ? -15.669 12.633 -7.359 1.00 94.19 98 TYR A CA 1
ATOM 802 C C . TYR A 1 98 ? -14.400 12.562 -6.516 1.00 94.19 98 TYR A C 1
ATOM 804 O O . TYR A 1 98 ? -13.308 12.696 -7.051 1.00 94.19 98 TYR A O 1
ATOM 812 N N . PHE A 1 99 ? -14.534 12.274 -5.218 1.00 94.81 99 PHE A N 1
ATOM 813 C CA . PHE A 1 99 ? -13.379 12.044 -4.348 1.00 94.81 99 PHE A CA 1
ATOM 814 C C . PHE A 1 99 ? -12.567 10.825 -4.786 1.00 94.81 99 PHE A C 1
ATOM 816 O O . PHE A 1 99 ? -11.343 10.884 -4.770 1.00 94.81 99 PHE A O 1
ATOM 823 N N . LEU A 1 100 ? -13.233 9.743 -5.200 1.00 96.44 100 LEU A N 1
ATOM 824 C CA . LEU A 1 100 ? -12.577 8.544 -5.717 1.00 96.44 100 LEU A CA 1
ATOM 825 C C . LEU A 1 100 ? -11.797 8.851 -6.990 1.00 96.44 100 LEU A C 1
ATOM 827 O O . LEU A 1 100 ? -10.617 8.527 -7.068 1.00 96.44 100 LEU A O 1
ATOM 831 N N . PHE A 1 101 ? -12.428 9.536 -7.944 1.00 96.56 101 PHE A N 1
ATOM 832 C CA . PHE A 1 101 ? -11.762 9.970 -9.165 1.00 96.56 101 PHE A CA 1
ATOM 833 C C . PHE A 1 101 ? -10.558 10.876 -8.867 1.00 96.56 101 PHE A C 1
ATOM 835 O O . PHE A 1 101 ? -9.466 10.616 -9.363 1.00 96.56 101 PHE A O 1
ATOM 842 N N . SER A 1 102 ? -10.718 11.886 -8.005 1.00 96.25 102 SER A N 1
ATOM 843 C CA . SER A 1 102 ? -9.620 12.771 -7.598 1.00 96.25 102 SER A CA 1
ATOM 844 C C . SER A 1 102 ? -8.497 12.028 -6.880 1.00 96.25 102 SER A C 1
ATOM 846 O O . SER A 1 102 ? -7.335 12.334 -7.126 1.00 96.25 102 SER A O 1
ATOM 848 N N . ALA A 1 103 ? -8.805 11.060 -6.015 1.00 96.19 103 ALA A N 1
ATOM 849 C CA . ALA A 1 103 ? -7.797 10.286 -5.297 1.00 96.19 103 ALA A CA 1
ATOM 850 C C . ALA A 1 103 ? -7.000 9.373 -6.231 1.00 96.19 103 ALA A C 1
ATOM 852 O O . ALA A 1 103 ? -5.774 9.397 -6.173 1.00 96.19 103 ALA A O 1
ATOM 853 N N . ILE A 1 104 ? -7.677 8.652 -7.134 1.00 95.75 104 ILE A N 1
ATOM 854 C CA . ILE A 1 104 ? -7.021 7.840 -8.170 1.00 95.75 104 ILE A CA 1
ATOM 855 C C . ILE A 1 104 ? -6.144 8.738 -9.041 1.00 95.75 104 ILE A C 1
ATOM 857 O O . ILE A 1 104 ? -4.965 8.462 -9.223 1.00 95.75 104 ILE A O 1
ATOM 861 N N . LEU A 1 105 ? -6.675 9.859 -9.536 1.00 94.62 105 LEU A N 1
ATOM 862 C CA . LEU A 1 105 ? -5.915 10.748 -10.411 1.00 94.62 105 LEU A CA 1
ATOM 863 C C . LEU A 1 105 ? -4.729 11.401 -9.683 1.00 94.62 105 LEU A C 1
ATOM 865 O O . LEU A 1 105 ? -3.667 11.559 -10.271 1.00 94.62 105 LEU A O 1
ATOM 869 N N . THR A 1 106 ? -4.865 11.709 -8.391 1.00 94.50 106 THR A N 1
ATOM 870 C CA . THR A 1 106 ? -3.751 12.194 -7.558 1.00 94.50 106 THR A CA 1
ATOM 871 C C . THR A 1 106 ? -2.691 11.116 -7.344 1.00 94.50 106 THR A C 1
ATOM 873 O O . THR A 1 106 ? -1.498 11.410 -7.404 1.00 94.50 106 THR A O 1
ATOM 876 N N . HIS A 1 107 ? -3.103 9.864 -7.136 1.00 93.06 107 HIS A N 1
ATOM 877 C CA . HIS A 1 107 ? -2.176 8.740 -7.070 1.00 93.06 107 HIS A CA 1
ATOM 878 C C . HIS A 1 107 ? -1.417 8.582 -8.384 1.00 93.06 107 HIS A C 1
ATOM 880 O O . HIS A 1 107 ? -0.186 8.530 -8.369 1.00 93.06 107 HIS A O 1
ATOM 886 N N . LEU A 1 108 ? -2.137 8.621 -9.510 1.00 90.19 108 LEU A N 1
ATOM 887 C CA . LEU A 1 108 ? -1.543 8.623 -10.837 1.00 90.19 108 LEU A CA 1
ATOM 888 C C . LEU A 1 108 ? -0.550 9.766 -10.984 1.00 90.19 108 LEU A C 1
ATOM 890 O O . LEU A 1 108 ? 0.579 9.477 -11.330 1.00 90.19 108 LEU A O 1
ATOM 894 N N . LEU A 1 109 ? -0.892 11.014 -10.656 1.00 91.12 109 LEU A N 1
ATOM 895 C CA . LEU A 1 109 ? 0.058 12.132 -10.715 1.00 91.12 109 LEU A CA 1
ATOM 896 C C . LEU A 1 109 ? 1.383 11.776 -10.028 1.00 91.12 109 LEU A C 1
ATOM 898 O O . LEU A 1 109 ? 2.437 11.814 -10.654 1.00 91.12 109 LEU A O 1
ATOM 902 N N . ILE A 1 110 ? 1.350 11.329 -8.774 1.00 89.75 110 ILE A N 1
ATOM 903 C CA . ILE A 1 110 ? 2.578 11.067 -8.013 1.00 89.75 110 ILE A CA 1
ATOM 904 C C . ILE A 1 110 ? 3.457 9.999 -8.688 1.00 89.75 110 ILE A C 1
ATOM 906 O O . ILE A 1 110 ? 4.659 10.220 -8.878 1.00 89.75 110 ILE A O 1
ATOM 910 N N . VAL A 1 111 ? 2.876 8.876 -9.112 1.00 83.19 111 VAL A N 1
ATOM 911 C CA . VAL A 1 111 ? 3.661 7.722 -9.590 1.00 83.19 111 VAL A CA 1
ATOM 912 C C . VAL A 1 111 ? 3.853 7.687 -11.112 1.00 83.19 111 VAL A C 1
ATOM 914 O O . VAL A 1 111 ? 4.819 7.102 -11.589 1.00 83.19 111 VAL A O 1
ATOM 917 N N . TYR A 1 112 ? 3.000 8.356 -11.891 1.00 80.19 112 TYR A N 1
ATOM 918 C CA . TYR A 1 112 ? 2.970 8.309 -13.357 1.00 80.19 112 TYR A CA 1
ATOM 919 C C . TYR A 1 112 ? 4.107 9.096 -14.004 1.00 80.19 112 TYR A C 1
ATOM 921 O O . TYR A 1 112 ? 4.324 10.269 -13.702 1.00 80.19 112 TYR A O 1
ATOM 929 N N . ASN A 1 113 ? 4.804 8.443 -14.934 1.00 77.31 113 ASN A N 1
ATOM 930 C CA . ASN A 1 113 ? 5.753 9.055 -15.856 1.00 77.31 113 ASN A CA 1
ATOM 931 C C . ASN A 1 113 ? 5.246 8.827 -17.291 1.00 77.31 113 ASN A C 1
ATOM 933 O O . ASN A 1 113 ? 5.182 7.666 -17.708 1.00 77.31 113 ASN A O 1
ATOM 937 N N . PRO A 1 114 ? 4.890 9.881 -18.045 1.00 75.44 114 PRO A N 1
ATOM 938 C CA . PRO A 1 114 ? 4.404 9.729 -19.411 1.00 75.44 114 PRO A CA 1
ATOM 939 C C . PRO A 1 114 ? 5.387 8.994 -20.332 1.00 75.44 114 PRO A C 1
ATOM 941 O O . PRO A 1 114 ? 6.575 9.336 -20.366 1.00 75.44 114 PRO A O 1
ATOM 944 N N . PRO A 1 115 ? 4.923 7.978 -21.081 1.00 75.31 115 PRO A N 1
ATOM 945 C CA . PRO A 1 115 ? 5.775 7.201 -21.968 1.00 75.31 115 PRO A CA 1
ATOM 946 C C . PRO A 1 115 ? 6.006 7.928 -23.301 1.00 75.31 115 PRO A C 1
ATOM 948 O O . PRO A 1 115 ? 5.112 7.993 -24.139 1.00 75.31 115 PRO A O 1
ATOM 951 N N . TYR A 1 116 ? 7.235 8.383 -23.553 1.00 72.38 116 TYR A N 1
ATOM 952 C CA . TYR A 1 116 ? 7.641 8.908 -24.866 1.00 72.38 116 TYR A CA 1
ATOM 953 C C . TYR A 1 116 ? 8.787 8.096 -25.482 1.00 72.38 116 TYR A C 1
ATOM 955 O O . TYR A 1 116 ? 9.818 7.863 -24.837 1.00 72.38 116 TYR A O 1
ATOM 963 N N . GLY A 1 117 ? 8.607 7.675 -26.738 1.00 80.38 117 GLY A N 1
ATOM 964 C CA . GLY A 1 117 ? 9.618 6.999 -27.557 1.00 80.38 117 GLY A CA 1
ATOM 965 C C . GLY A 1 117 ? 9.543 5.468 -27.560 1.00 80.38 117 GLY A C 1
ATOM 966 O O . GLY A 1 117 ? 8.497 4.867 -27.299 1.00 80.38 117 GLY A O 1
ATOM 967 N N . LEU A 1 118 ? 10.680 4.843 -27.870 1.00 80.44 118 LEU A N 1
ATOM 968 C CA . LEU A 1 118 ? 10.840 3.391 -27.977 1.00 80.44 118 LEU A CA 1
ATOM 969 C C . LEU A 1 118 ? 11.373 2.787 -26.675 1.00 80.44 118 LEU A C 1
ATOM 971 O O . LEU A 1 118 ? 12.099 3.439 -25.923 1.00 80.44 118 LEU A O 1
ATOM 975 N N . TYR A 1 119 ? 10.999 1.541 -26.398 1.00 74.62 119 TYR A N 1
ATOM 976 C CA . TYR A 1 119 ? 11.500 0.775 -25.268 1.00 74.62 119 TYR A CA 1
ATOM 977 C C . TYR A 1 119 ? 12.425 -0.352 -25.735 1.00 74.62 119 TYR A C 1
ATOM 979 O O . TYR A 1 119 ? 11.993 -1.305 -26.386 1.00 74.62 119 TYR A O 1
ATOM 987 N N . PHE A 1 120 ? 13.665 -0.305 -25.260 1.00 72.75 120 PHE A N 1
ATOM 988 C CA . PHE A 1 120 ? 14.618 -1.405 -25.329 1.00 72.75 120 PHE A CA 1
ATOM 989 C C . PHE A 1 120 ? 15.047 -1.741 -23.904 1.00 72.75 120 PHE A C 1
ATOM 991 O O . PHE A 1 120 ? 15.539 -0.882 -23.183 1.00 72.75 120 PHE A O 1
ATOM 998 N N . GLY A 1 121 ? 14.799 -2.969 -23.461 1.00 70.44 121 GLY A N 1
ATOM 999 C CA . GLY A 1 121 ? 15.196 -3.411 -22.129 1.00 70.44 121 GLY A CA 1
ATOM 1000 C C . GLY A 1 121 ? 15.270 -4.926 -22.034 1.00 70.44 121 GLY A C 1
ATOM 1001 O O . GLY A 1 121 ? 15.070 -5.630 -23.024 1.00 70.44 121 GLY A O 1
ATOM 1002 N N . GLU A 1 122 ? 15.499 -5.426 -20.820 1.00 64.75 122 GLU A N 1
ATOM 1003 C CA . GLU A 1 122 ? 15.808 -6.837 -20.516 1.00 64.75 122 GLU A CA 1
ATOM 1004 C C . GLU A 1 122 ? 14.838 -7.864 -21.147 1.00 64.75 122 GLU A C 1
ATOM 1006 O O . GLU A 1 122 ? 15.199 -9.010 -21.430 1.00 64.75 122 GLU A O 1
ATOM 1011 N N . TRP A 1 123 ? 13.585 -7.460 -21.372 1.00 71.38 123 TRP A N 1
ATOM 1012 C CA . TRP A 1 123 ? 12.519 -8.323 -21.889 1.00 71.38 123 TRP A CA 1
ATOM 1013 C C . TRP A 1 123 ? 12.227 -8.129 -23.377 1.00 71.38 123 TRP A C 1
ATOM 1015 O O . TRP A 1 123 ? 11.483 -8.926 -23.938 1.00 71.38 123 TRP A O 1
ATOM 1025 N N . THR A 1 124 ? 12.794 -7.108 -24.030 1.00 74.69 124 THR A N 1
ATOM 1026 C CA . THR A 1 124 ? 12.492 -6.787 -25.436 1.00 74.69 124 THR A CA 1
ATOM 1027 C C . THR A 1 124 ? 12.846 -7.951 -26.358 1.00 74.69 124 THR A C 1
ATOM 1029 O O . THR A 1 124 ? 12.018 -8.341 -27.177 1.00 74.69 124 THR A O 1
ATOM 1032 N N . ARG A 1 125 ? 14.016 -8.578 -26.172 1.00 76.44 125 ARG A N 1
ATOM 1033 C CA . ARG A 1 125 ? 14.428 -9.756 -26.956 1.00 76.44 125 ARG A CA 1
ATOM 1034 C C . ARG A 1 125 ? 13.454 -10.921 -26.787 1.00 76.44 125 ARG A C 1
ATOM 1036 O O . ARG A 1 125 ? 12.998 -11.485 -27.772 1.00 76.44 125 ARG A O 1
ATOM 1043 N N . THR A 1 126 ? 13.115 -11.262 -25.544 1.00 77.50 126 THR A N 1
ATOM 1044 C CA . THR A 1 126 ? 12.221 -12.388 -25.243 1.00 77.50 126 THR A CA 1
ATOM 1045 C C . THR A 1 126 ? 10.807 -12.152 -25.775 1.00 77.50 126 THR A C 1
ATOM 1047 O O . THR A 1 126 ? 10.224 -13.062 -26.353 1.00 77.50 126 THR A O 1
ATOM 1050 N N . LEU A 1 127 ? 10.271 -10.936 -25.629 1.00 77.62 127 LEU A N 1
ATOM 1051 C CA . LEU A 1 127 ? 8.966 -10.549 -26.177 1.00 77.62 127 LEU A CA 1
ATOM 1052 C C . LEU A 1 127 ? 8.942 -10.664 -27.697 1.00 77.62 127 LEU A C 1
ATOM 1054 O O . LEU A 1 127 ? 8.054 -11.303 -28.244 1.00 77.62 127 LEU A O 1
ATOM 1058 N N . THR A 1 128 ? 9.942 -10.082 -28.360 1.00 76.00 128 THR A N 1
ATOM 1059 C CA . THR A 1 128 ? 10.039 -10.077 -29.825 1.00 76.00 128 THR A CA 1
ATOM 1060 C C . THR A 1 128 ? 10.146 -11.501 -30.362 1.00 76.00 128 THR A C 1
ATOM 1062 O O . THR A 1 128 ? 9.403 -11.866 -31.265 1.00 76.00 128 THR A O 1
ATOM 1065 N N . LYS A 1 129 ? 10.995 -12.334 -29.745 1.00 80.06 129 LYS A N 1
ATOM 1066 C CA . LYS A 1 129 ? 11.127 -13.754 -30.093 1.00 80.06 129 LYS A CA 1
ATOM 1067 C C . LYS A 1 129 ? 9.802 -14.506 -29.922 1.00 80.06 129 LYS A C 1
ATOM 1069 O O . LYS A 1 129 ? 9.384 -15.199 -30.836 1.00 80.06 129 LYS A O 1
ATOM 1074 N N . THR A 1 130 ? 9.107 -14.293 -28.801 1.00 81.88 130 THR A N 1
ATOM 1075 C CA . THR A 1 130 ? 7.813 -14.947 -28.522 1.00 81.88 130 THR A CA 1
ATOM 1076 C C . THR A 1 130 ? 6.745 -14.584 -29.558 1.00 81.88 130 THR A C 1
ATOM 1078 O O . THR A 1 130 ? 5.962 -15.445 -29.941 1.00 81.88 130 THR A O 1
ATOM 1081 N N . ILE A 1 131 ? 6.710 -13.329 -30.022 1.00 79.69 131 ILE A N 1
ATOM 1082 C CA . ILE A 1 131 ? 5.778 -12.896 -31.077 1.00 79.69 131 ILE A CA 1
ATOM 1083 C C . ILE A 1 131 ? 6.125 -13.558 -32.411 1.00 79.69 131 ILE A C 1
ATOM 1085 O O . ILE A 1 131 ? 5.246 -14.119 -33.053 1.00 79.69 131 ILE A O 1
ATOM 1089 N N . ILE A 1 132 ? 7.397 -13.498 -32.822 1.00 82.75 132 ILE A N 1
ATOM 1090 C CA . ILE A 1 132 ? 7.844 -14.020 -34.123 1.00 82.75 132 ILE A CA 1
ATOM 1091 C C . ILE A 1 132 ? 7.646 -15.537 -34.201 1.00 82.75 132 ILE A C 1
ATOM 1093 O O . ILE A 1 132 ? 7.186 -16.051 -35.214 1.00 82.75 132 ILE A O 1
ATOM 1097 N N . GLU A 1 133 ? 7.994 -16.256 -33.136 1.00 84.44 133 GLU A N 1
ATOM 1098 C CA . GLU A 1 133 ? 7.974 -17.720 -33.116 1.00 84.44 133 GLU A CA 1
ATOM 1099 C C . GLU A 1 133 ? 6.631 -18.305 -32.657 1.00 84.44 133 GLU A C 1
ATOM 1101 O O . GLU A 1 133 ? 6.439 -19.521 -32.702 1.00 84.44 133 GLU A O 1
ATOM 1106 N N . GLY A 1 134 ? 5.712 -17.470 -32.164 1.00 79.75 134 GLY A N 1
ATOM 1107 C CA . GLY A 1 134 ? 4.400 -17.885 -31.663 1.00 79.75 134 GLY A CA 1
ATOM 1108 C C . GLY A 1 134 ? 4.427 -18.731 -30.382 1.00 79.75 134 GLY A C 1
ATOM 1109 O O . GLY A 1 134 ? 3.380 -19.203 -29.941 1.00 79.75 134 GLY A O 1
ATOM 1110 N N . HIS A 1 135 ? 5.593 -18.938 -29.762 1.00 78.38 135 HIS A N 1
ATOM 1111 C CA . HIS A 1 135 ? 5.736 -19.706 -28.526 1.00 78.38 135 HIS A CA 1
ATOM 1112 C C . HIS A 1 135 ? 6.813 -19.125 -27.604 1.00 78.38 135 HIS A C 1
ATOM 1114 O O . HIS A 1 135 ? 7.726 -18.422 -28.031 1.00 78.38 135 HIS A O 1
ATOM 1120 N N . TYR A 1 136 ? 6.686 -19.398 -26.302 1.00 74.06 136 TYR A N 1
ATOM 1121 C CA . TYR A 1 136 ? 7.650 -18.951 -25.299 1.00 74.06 136 TYR A CA 1
ATOM 1122 C C . TYR A 1 136 ? 8.709 -20.022 -25.036 1.00 74.06 136 TYR A C 1
ATOM 1124 O O . TYR A 1 136 ? 8.387 -21.115 -24.568 1.00 74.06 136 TYR 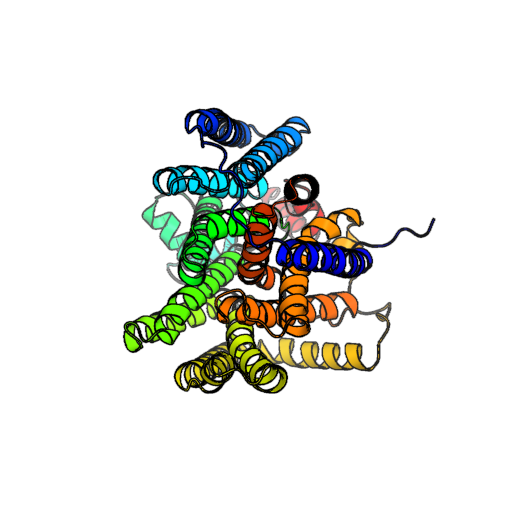A O 1
ATOM 1132 N N . GLU A 1 137 ? 9.976 -19.676 -25.250 1.00 69.00 137 GLU A N 1
ATOM 1133 C CA . GLU A 1 137 ? 11.105 -20.520 -24.867 1.00 69.00 137 GLU A CA 1
ATOM 1134 C C . GLU A 1 137 ? 11.556 -20.221 -23.428 1.00 69.00 137 GLU A C 1
ATOM 1136 O O . GLU A 1 137 ? 11.846 -19.079 -23.049 1.00 69.00 137 GLU A O 1
ATOM 1141 N N . ILE A 1 138 ? 11.624 -21.267 -22.605 1.00 63.34 138 ILE A N 1
ATOM 1142 C CA . ILE A 1 138 ? 11.972 -21.160 -21.189 1.00 63.34 138 ILE A CA 1
ATOM 1143 C C . ILE A 1 138 ? 13.497 -21.074 -21.032 1.00 63.34 138 ILE A C 1
ATOM 1145 O O . ILE A 1 138 ? 14.211 -22.044 -21.273 1.00 63.34 138 ILE A O 1
ATOM 1149 N N . VAL A 1 139 ? 14.005 -19.930 -20.560 1.00 61.41 139 VAL A N 1
ATOM 1150 C CA . VAL A 1 139 ? 15.450 -19.724 -20.343 1.00 61.41 139 VAL A CA 1
ATOM 1151 C C . VAL A 1 139 ? 15.860 -20.094 -18.901 1.00 61.41 139 VAL A C 1
ATOM 1153 O O . VAL A 1 139 ? 15.320 -19.505 -17.955 1.00 61.41 139 VAL A O 1
ATOM 1156 N N . PRO A 1 140 ? 16.864 -20.978 -18.684 1.00 53.12 140 PRO A N 1
ATOM 1157 C CA . PRO A 1 140 ? 17.200 -21.530 -17.364 1.00 53.12 140 PRO A CA 1
ATOM 1158 C C . PRO A 1 140 ? 17.547 -20.526 -16.257 1.00 53.12 140 PRO A C 1
ATOM 1160 O O . PRO A 1 140 ? 17.243 -20.744 -15.085 1.00 53.12 140 PRO A O 1
ATOM 1163 N N . TYR A 1 141 ? 18.138 -19.381 -16.596 1.00 51.62 141 TYR A N 1
ATOM 1164 C CA . TYR A 1 141 ? 18.516 -18.365 -15.606 1.00 51.62 141 TYR A CA 1
ATOM 1165 C C . TYR A 1 141 ? 17.301 -17.670 -14.944 1.00 51.62 141 TYR A C 1
ATOM 1167 O O . TYR A 1 141 ? 17.435 -17.038 -13.894 1.00 51.62 141 TYR A O 1
ATOM 1175 N N . ARG A 1 142 ? 16.088 -17.805 -15.510 1.00 57.22 142 ARG A N 1
ATOM 1176 C CA . ARG A 1 142 ? 14.890 -17.046 -15.098 1.00 57.22 142 ARG A CA 1
ATOM 1177 C C . ARG A 1 142 ? 13.885 -17.827 -14.234 1.00 57.22 142 ARG A C 1
ATOM 1179 O O . ARG A 1 142 ? 12.941 -17.219 -13.722 1.00 57.22 142 ARG A O 1
ATOM 1186 N N . PHE A 1 143 ? 14.129 -19.114 -13.954 1.00 52.34 143 PHE A N 1
ATOM 1187 C CA . PHE A 1 143 ? 13.243 -19.969 -13.141 1.00 52.34 143 PHE A CA 1
ATOM 1188 C C . PHE A 1 143 ? 12.982 -19.436 -11.723 1.00 52.34 143 PHE A C 1
ATOM 1190 O O . PHE A 1 143 ? 11.879 -19.565 -11.195 1.00 52.34 143 PHE A O 1
ATOM 1197 N N . THR A 1 144 ? 13.958 -18.783 -11.085 1.00 51.06 144 THR A N 1
ATOM 1198 C CA . THR A 1 144 ? 13.762 -18.329 -9.698 1.00 51.06 144 THR A CA 1
ATOM 1199 C C . THR A 1 144 ? 12.857 -17.098 -9.595 1.00 51.06 144 THR A C 1
ATOM 1201 O O . THR A 1 144 ? 12.119 -16.948 -8.613 1.00 51.06 144 THR A O 1
ATOM 1204 N N . TYR A 1 145 ? 12.908 -16.215 -10.599 1.00 53.59 145 TYR A N 1
ATOM 1205 C CA . TYR A 1 145 ? 12.262 -14.900 -10.560 1.00 53.59 145 TYR A CA 1
ATOM 1206 C C . TYR A 1 145 ? 10.897 -14.885 -11.256 1.00 53.59 145 TYR A C 1
ATOM 1208 O O . TYR A 1 145 ? 9.985 -14.223 -10.761 1.00 53.59 145 TYR A O 1
ATOM 1216 N N . ASN A 1 146 ? 10.743 -15.618 -12.365 1.00 58.59 146 ASN A N 1
ATOM 1217 C CA . ASN A 1 146 ? 9.539 -15.562 -13.194 1.00 58.59 146 ASN A CA 1
ATOM 1218 C C . ASN A 1 146 ? 9.321 -16.887 -13.951 1.00 58.59 146 ASN A C 1
ATOM 1220 O O . ASN A 1 146 ? 9.553 -16.966 -15.156 1.00 58.59 146 ASN A O 1
ATOM 1224 N N . PRO A 1 147 ? 8.940 -17.962 -13.242 1.00 50.75 147 PRO A N 1
ATOM 1225 C CA . PRO A 1 147 ? 8.928 -19.300 -13.819 1.00 50.75 147 PRO A CA 1
ATOM 1226 C C . PRO A 1 147 ? 7.780 -19.495 -14.828 1.00 50.75 147 PRO A C 1
ATOM 1228 O O . PRO A 1 147 ? 7.858 -20.374 -15.678 1.00 50.75 147 PRO A O 1
ATOM 1231 N N . PHE A 1 148 ? 6.749 -18.642 -14.779 1.00 62.59 148 PHE A N 1
ATOM 1232 C CA . PHE A 1 148 ? 5.724 -18.541 -15.814 1.00 62.59 148 PHE A CA 1
ATOM 1233 C C . PHE A 1 148 ? 5.663 -17.087 -16.298 1.00 62.59 148 PHE A C 1
ATOM 1235 O O . PHE A 1 148 ? 5.386 -16.191 -15.496 1.00 62.59 148 PHE A O 1
ATOM 1242 N N . PRO A 1 149 ? 5.919 -16.795 -17.581 1.00 66.94 149 PRO A N 1
ATOM 1243 C CA . PRO A 1 149 ? 6.049 -15.428 -18.065 1.00 66.94 149 PRO A CA 1
ATOM 1244 C C . PRO A 1 149 ? 4.671 -14.795 -18.319 1.00 66.94 149 PRO A C 1
ATOM 1246 O O . PRO A 1 149 ? 4.430 -14.231 -19.383 1.00 66.94 149 PRO A O 1
ATOM 1249 N N . PHE A 1 150 ? 3.750 -14.858 -17.350 1.00 72.00 150 PHE A N 1
ATOM 1250 C CA . PHE A 1 150 ? 2.410 -14.266 -17.471 1.00 72.00 150 PHE A CA 1
ATOM 1251 C C . PHE A 1 150 ? 2.470 -12.793 -17.902 1.00 72.00 150 PHE A C 1
ATOM 1253 O O . PHE A 1 150 ? 1.635 -12.336 -18.672 1.00 72.00 150 PHE A O 1
ATOM 1260 N N . HIS A 1 151 ? 3.502 -12.069 -17.466 1.00 73.31 151 HIS A N 1
ATOM 1261 C CA . HIS A 1 151 ? 3.769 -10.695 -17.885 1.00 73.31 151 HIS A CA 1
ATOM 1262 C C . HIS A 1 151 ? 4.117 -10.540 -19.374 1.00 73.31 151 HIS A C 1
ATOM 1264 O O . HIS A 1 151 ? 3.730 -9.539 -19.968 1.00 73.31 151 HIS A O 1
ATOM 1270 N N . ILE A 1 152 ? 4.804 -11.513 -19.979 1.00 76.75 152 ILE A N 1
ATOM 1271 C CA . ILE A 1 152 ? 5.087 -11.536 -21.421 1.00 76.75 152 ILE A CA 1
ATOM 1272 C C . ILE A 1 152 ? 3.800 -11.841 -22.174 1.00 76.75 152 ILE A C 1
ATOM 1274 O O . ILE A 1 152 ? 3.439 -11.088 -23.070 1.00 76.75 152 ILE A O 1
ATOM 1278 N N . GLY A 1 153 ? 3.072 -12.881 -21.752 1.00 78.38 153 GLY A N 1
ATOM 1279 C CA . GLY A 1 153 ? 1.788 -13.245 -22.351 1.00 78.38 153 GLY A CA 1
ATOM 1280 C C . GLY A 1 153 ? 0.778 -12.096 -22.313 1.00 78.38 153 GLY A C 1
ATOM 1281 O O . GLY A 1 153 ? 0.135 -11.820 -23.319 1.00 78.38 153 GLY A O 1
ATOM 1282 N N . LEU A 1 154 ? 0.695 -11.364 -21.195 1.00 81.12 154 LEU A N 1
ATOM 1283 C CA . LEU A 1 154 ? -0.167 -10.186 -21.075 1.00 81.12 154 LEU A CA 1
ATOM 1284 C C . LEU A 1 154 ? 0.215 -9.087 -22.075 1.00 81.12 154 LEU A C 1
ATOM 1286 O O . LEU A 1 154 ? -0.671 -8.474 -22.661 1.00 81.12 154 LEU A O 1
ATOM 1290 N N . TRP A 1 155 ? 1.508 -8.813 -22.266 1.00 80.88 155 TRP A N 1
ATOM 1291 C CA . TRP A 1 155 ? 1.953 -7.786 -23.213 1.00 80.88 155 TRP A CA 1
ATOM 1292 C C . TRP A 1 155 ? 1.757 -8.197 -24.665 1.00 80.88 155 TRP A C 1
ATOM 1294 O O . TRP A 1 155 ? 1.349 -7.357 -25.461 1.00 80.88 155 TRP A O 1
ATOM 1304 N N . VAL A 1 156 ? 1.992 -9.468 -24.994 1.00 81.50 156 VAL A N 1
ATOM 1305 C CA . VAL A 1 156 ? 1.691 -10.012 -26.323 1.00 81.50 156 VAL A CA 1
ATOM 1306 C C . VAL A 1 156 ? 0.194 -9.906 -26.597 1.00 81.50 156 VAL A C 1
ATOM 1308 O O . VAL A 1 156 ? -0.193 -9.250 -27.554 1.00 81.50 156 VAL A O 1
ATOM 1311 N N . ALA A 1 157 ? -0.655 -10.415 -25.700 1.00 85.50 157 ALA A N 1
ATOM 1312 C CA . ALA A 1 157 ? -2.106 -10.324 -25.849 1.00 85.50 157 ALA A CA 1
ATOM 1313 C C . ALA A 1 157 ? -2.599 -8.871 -25.941 1.00 85.50 157 ALA A C 1
ATOM 1315 O O . ALA A 1 157 ? -3.450 -8.558 -26.766 1.00 85.50 157 ALA A O 1
ATOM 1316 N N . PHE A 1 158 ? -2.053 -7.962 -25.126 1.00 86.06 158 PHE A N 1
ATOM 1317 C CA . PHE A 1 158 ? -2.385 -6.541 -25.204 1.00 86.06 158 PHE A CA 1
ATOM 1318 C C . PHE A 1 158 ? -2.015 -5.944 -26.567 1.00 86.06 158 PHE A C 1
ATOM 1320 O O . PHE A 1 158 ? -2.819 -5.218 -27.146 1.00 86.06 158 PHE A O 1
ATOM 1327 N N . SER A 1 159 ? -0.822 -6.249 -27.081 1.00 86.38 159 SER A N 1
ATOM 1328 C CA . SER A 1 159 ? -0.357 -5.768 -28.385 1.00 86.38 159 SER A CA 1
ATOM 1329 C C . SER A 1 159 ? -1.225 -6.291 -29.525 1.00 86.38 159 SER A C 1
ATOM 1331 O O . SER A 1 159 ? -1.688 -5.492 -30.329 1.00 86.38 159 SER A O 1
ATOM 1333 N N . GLU A 1 160 ? -1.538 -7.588 -29.523 1.00 87.12 160 GLU A N 1
ATOM 1334 C CA . GLU A 1 160 ? -2.417 -8.226 -30.510 1.00 87.12 160 GLU A CA 1
ATOM 1335 C C . GLU A 1 160 ? -3.841 -7.645 -30.480 1.00 87.12 160 GLU A C 1
ATOM 1337 O O . GLU A 1 160 ? -4.426 -7.342 -31.515 1.00 87.12 160 GLU A O 1
ATOM 1342 N N . ILE A 1 161 ? -4.411 -7.416 -29.291 1.00 90.50 161 ILE A N 1
ATOM 1343 C CA . ILE A 1 161 ? -5.774 -6.872 -29.161 1.00 90.50 161 ILE A CA 1
ATOM 1344 C C . ILE A 1 161 ? -5.834 -5.396 -29.570 1.00 90.50 161 ILE A C 1
ATOM 1346 O O . ILE A 1 161 ? -6.793 -4.967 -30.207 1.00 90.50 161 ILE A O 1
ATOM 1350 N N . THR A 1 162 ? -4.842 -4.598 -29.170 1.00 90.06 162 THR A N 1
ATOM 1351 C CA . THR A 1 162 ? -4.856 -3.139 -29.383 1.00 90.06 162 THR A CA 1
ATOM 1352 C C . THR A 1 162 ? -4.193 -2.700 -30.680 1.00 90.06 162 THR A C 1
ATOM 1354 O O . THR A 1 162 ? -4.311 -1.533 -31.044 1.00 90.06 162 THR A O 1
ATOM 1357 N N . GLN A 1 163 ? -3.485 -3.607 -31.357 1.00 89.75 163 GLN A N 1
ATOM 1358 C CA . GLN A 1 163 ? -2.648 -3.323 -32.525 1.00 89.75 163 GLN A CA 1
ATOM 1359 C C . GLN A 1 163 ? -1.551 -2.274 -32.243 1.00 89.75 163 GLN A C 1
ATOM 1361 O O . GLN A 1 163 ? -1.018 -1.644 -33.154 1.00 89.75 163 GLN A O 1
ATOM 1366 N N . ILE A 1 164 ? -1.188 -2.075 -30.968 1.00 88.19 164 ILE A N 1
ATOM 1367 C CA . ILE A 1 164 ? -0.098 -1.186 -30.553 1.00 88.19 164 ILE A CA 1
ATOM 1368 C C . ILE A 1 164 ? 1.199 -2.005 -30.485 1.00 88.19 164 ILE A C 1
ATOM 1370 O O . ILE A 1 164 ? 1.270 -2.935 -29.676 1.00 88.19 164 ILE A O 1
ATOM 1374 N N . PRO A 1 165 ? 2.259 -1.651 -31.238 1.00 86.94 165 PRO A N 1
ATOM 1375 C CA . PRO A 1 165 ? 3.521 -2.388 -31.206 1.00 86.94 165 PRO A CA 1
ATOM 1376 C C . PRO A 1 165 ? 4.179 -2.420 -29.815 1.00 86.94 165 PRO A C 1
ATOM 1378 O O . PRO A 1 165 ? 4.323 -1.382 -29.162 1.00 86.94 165 PRO A O 1
ATOM 1381 N N . ILE A 1 166 ? 4.674 -3.596 -29.397 1.00 80.56 166 ILE A N 1
ATOM 1382 C CA . ILE A 1 166 ? 5.347 -3.807 -28.090 1.00 80.56 166 ILE A CA 1
ATOM 1383 C C . ILE A 1 166 ? 6.590 -2.922 -27.904 1.00 80.56 166 ILE A C 1
ATOM 1385 O O . ILE A 1 166 ? 6.982 -2.599 -26.780 1.00 80.56 166 ILE A O 1
ATOM 1389 N N . ILE A 1 167 ? 7.225 -2.506 -29.001 1.00 81.69 167 ILE A N 1
ATOM 1390 C CA . ILE A 1 167 ? 8.420 -1.658 -28.961 1.00 81.69 167 ILE A CA 1
ATOM 1391 C C . ILE A 1 167 ? 8.115 -0.213 -28.541 1.00 81.69 167 ILE A C 1
ATOM 1393 O O . ILE A 1 167 ? 9.002 0.488 -28.057 1.00 81.69 167 ILE A O 1
ATOM 1397 N N . LEU A 1 168 ? 6.869 0.252 -28.677 1.00 83.81 168 LEU A N 1
ATOM 1398 C CA . LEU A 1 168 ? 6.490 1.594 -28.240 1.00 83.81 168 LEU A CA 1
ATOM 1399 C C . LEU A 1 168 ? 6.400 1.637 -26.712 1.00 83.81 168 LEU A C 1
ATOM 1401 O O . LEU A 1 168 ? 5.737 0.789 -26.114 1.00 83.81 168 LEU A O 1
ATOM 1405 N N . LYS A 1 169 ? 6.965 2.666 -26.059 1.00 79.50 169 LYS A N 1
ATOM 1406 C CA . LYS A 1 169 ? 6.846 2.820 -24.591 1.00 79.50 169 LYS A CA 1
ATOM 1407 C C . LYS A 1 169 ? 5.392 2.873 -24.118 1.00 79.50 169 LYS A C 1
ATOM 1409 O O . LYS A 1 169 ? 5.105 2.459 -22.997 1.00 79.50 169 LYS A O 1
ATOM 1414 N N . VAL A 1 170 ? 4.474 3.342 -24.966 1.00 80.81 170 VAL A N 1
ATOM 1415 C CA . VAL A 1 170 ? 3.040 3.398 -24.655 1.00 80.81 170 VAL A CA 1
ATOM 1416 C C . VAL A 1 170 ? 2.429 2.003 -24.435 1.00 80.81 170 VAL A C 1
ATOM 1418 O O . VAL A 1 170 ? 1.572 1.838 -23.569 1.00 80.81 170 VAL A O 1
ATOM 1421 N N . SER A 1 171 ? 2.923 0.964 -25.121 1.00 78.81 171 SER A N 1
ATOM 1422 C CA . SER A 1 171 ? 2.457 -0.421 -24.929 1.00 78.81 171 SER A CA 1
ATOM 1423 C C . SER A 1 171 ? 2.820 -0.965 -23.541 1.00 78.81 171 SER A C 1
ATOM 1425 O O . SER A 1 171 ? 2.041 -1.676 -22.910 1.00 78.81 171 SER A O 1
ATOM 1427 N N . LYS A 1 172 ? 3.980 -0.561 -23.011 1.00 74.06 172 LYS A N 1
ATOM 1428 C CA . LYS A 1 172 ? 4.433 -0.913 -21.658 1.00 74.06 172 LYS A CA 1
ATOM 1429 C C . LYS A 1 172 ? 3.729 -0.141 -20.558 1.00 74.06 172 LYS A C 1
ATOM 1431 O O . LYS A 1 172 ? 3.834 -0.520 -19.393 1.00 74.06 172 LYS A O 1
ATOM 1436 N N . PHE A 1 173 ? 3.041 0.931 -20.920 1.00 76.88 173 PHE A N 1
ATOM 1437 C CA . PHE A 1 173 ? 2.445 1.860 -19.981 1.00 76.88 173 PHE A CA 1
ATOM 1438 C C . PHE A 1 173 ? 1.021 1.477 -19.567 1.00 76.88 173 PHE A C 1
ATOM 1440 O O . PHE A 1 173 ? 0.694 1.540 -18.381 1.00 76.88 173 PHE A O 1
ATOM 1447 N N . PHE A 1 174 ? 0.178 1.060 -20.513 1.00 82.06 174 PHE A N 1
ATOM 1448 C CA . PHE A 1 174 ? -1.229 0.787 -20.215 1.00 82.06 174 PHE A CA 1
ATOM 1449 C C . PHE A 1 174 ? -1.449 -0.347 -19.201 1.00 82.06 174 PHE A C 1
ATOM 1451 O O . PHE A 1 174 ? -2.220 -0.137 -18.261 1.00 82.06 174 PHE A O 1
ATOM 1458 N N . PRO A 1 175 ? -0.790 -1.522 -19.299 1.00 82.50 175 PRO A N 1
ATOM 1459 C CA . PRO A 1 175 ? -1.060 -2.607 -18.356 1.00 82.50 175 PRO A CA 1
ATOM 1460 C C . PRO A 1 175 ? -0.744 -2.233 -16.893 1.00 82.50 175 PRO A C 1
ATOM 1462 O O . PRO A 1 175 ? -1.585 -2.479 -16.023 1.00 82.50 175 PRO A O 1
ATOM 1465 N N . PRO A 1 176 ? 0.395 -1.587 -16.577 1.00 79.94 176 PRO A N 1
ATOM 1466 C CA . PRO A 1 176 ? 0.674 -1.100 -15.224 1.00 79.94 176 PRO A CA 1
ATOM 1467 C C . PRO A 1 176 ? -0.294 -0.024 -14.741 1.00 79.94 176 PRO A C 1
ATOM 1469 O O . PRO A 1 176 ? -0.713 -0.071 -13.587 1.00 79.94 176 PRO A O 1
ATOM 1472 N N . LEU A 1 177 ? -0.690 0.906 -15.618 1.00 85.56 177 LEU A N 1
ATOM 1473 C CA . LEU A 1 177 ? -1.685 1.928 -15.294 1.00 85.56 177 LEU A CA 1
ATOM 1474 C C . LEU A 1 177 ? -3.013 1.290 -14.868 1.00 85.56 177 LEU A C 1
ATOM 1476 O O . LEU A 1 177 ? -3.554 1.620 -13.815 1.00 85.56 177 LEU A O 1
ATOM 1480 N N . ILE A 1 178 ? -3.512 0.343 -15.665 1.00 88.06 178 ILE A N 1
ATOM 1481 C CA . ILE A 1 178 ? -4.745 -0.393 -15.369 1.00 88.06 178 ILE A CA 1
ATOM 1482 C C . ILE A 1 178 ? -4.597 -1.144 -14.045 1.00 88.06 178 ILE A C 1
ATOM 1484 O O . ILE A 1 178 ? -5.474 -1.069 -13.189 1.00 88.06 178 ILE A O 1
ATOM 1488 N N . THR A 1 179 ? -3.465 -1.818 -13.842 1.00 88.06 179 THR A N 1
ATOM 1489 C CA . THR A 1 179 ? -3.198 -2.574 -12.612 1.00 88.06 179 THR A CA 1
ATOM 1490 C C . THR A 1 179 ? -3.219 -1.668 -11.374 1.00 88.06 179 THR A C 1
ATOM 1492 O O . THR A 1 179 ? -3.780 -2.044 -10.346 1.00 88.06 179 THR A O 1
ATOM 1495 N N . LEU A 1 180 ? -2.664 -0.457 -11.471 1.00 89.06 180 LEU A N 1
ATOM 1496 C CA . LEU A 1 180 ? -2.680 0.532 -10.394 1.00 89.06 180 LEU A CA 1
ATOM 1497 C C . LEU A 1 180 ? -4.097 1.026 -10.075 1.00 89.06 180 LEU A C 1
ATOM 1499 O O . LEU A 1 180 ? -4.489 1.054 -8.911 1.00 89.06 180 LEU A O 1
ATOM 1503 N N . ILE A 1 181 ? -4.893 1.333 -11.102 1.00 92.94 181 ILE A N 1
ATOM 1504 C CA . ILE A 1 181 ? -6.302 1.715 -10.926 1.00 92.94 181 ILE A CA 1
ATOM 1505 C C . ILE A 1 181 ? -7.080 0.578 -10.248 1.00 92.94 181 ILE A C 1
ATOM 1507 O O . ILE A 1 181 ? -7.864 0.822 -9.332 1.00 92.94 181 ILE A O 1
ATOM 1511 N N . VAL A 1 182 ? -6.846 -0.678 -10.643 1.00 94.31 182 VAL A N 1
ATOM 1512 C CA . VAL A 1 182 ? -7.487 -1.840 -10.007 1.00 94.31 182 VAL A CA 1
ATOM 1513 C C . VAL A 1 182 ? -7.061 -1.982 -8.546 1.00 94.31 182 VAL A C 1
ATOM 1515 O O . VAL A 1 182 ? -7.896 -2.329 -7.711 1.00 94.31 182 VAL A O 1
ATOM 1518 N N . ILE A 1 183 ? -5.806 -1.687 -8.199 1.00 93.62 183 ILE A N 1
ATOM 1519 C CA . ILE A 1 183 ? -5.346 -1.663 -6.802 1.00 93.62 183 ILE A CA 1
ATOM 1520 C C . ILE A 1 183 ? -6.104 -0.619 -5.992 1.00 93.62 183 ILE A C 1
ATOM 1522 O O . ILE A 1 183 ? -6.635 -0.957 -4.933 1.00 93.62 183 ILE A O 1
ATOM 1526 N N . ASP A 1 184 ? -6.211 0.606 -6.502 1.00 95.25 184 ASP A N 1
ATOM 1527 C CA . ASP A 1 184 ? -6.924 1.689 -5.824 1.00 95.25 184 ASP A CA 1
ATOM 1528 C C . ASP A 1 184 ? -8.399 1.344 -5.616 1.00 95.25 184 ASP A C 1
ATOM 1530 O O . ASP A 1 184 ? -8.929 1.468 -4.510 1.00 95.25 184 ASP A O 1
ATOM 1534 N N . LEU A 1 185 ? -9.057 0.824 -6.655 1.00 97.50 185 LEU A N 1
ATOM 1535 C CA . LEU A 1 185 ? -10.445 0.374 -6.575 1.00 97.50 185 LEU A CA 1
ATOM 1536 C C . LEU A 1 185 ? -10.610 -0.791 -5.595 1.00 97.50 185 LEU A C 1
ATOM 1538 O O . LEU A 1 185 ? -11.561 -0.811 -4.815 1.00 97.50 185 LEU A O 1
ATOM 1542 N N . THR A 1 186 ? -9.679 -1.746 -5.586 1.00 96.81 186 THR A N 1
ATOM 1543 C CA . THR A 1 186 ? -9.724 -2.888 -4.665 1.00 96.81 186 THR A CA 1
ATOM 1544 C C . THR A 1 186 ? -9.548 -2.429 -3.221 1.00 96.81 186 THR A C 1
ATOM 1546 O O . THR A 1 186 ? -10.298 -2.877 -2.355 1.00 96.81 186 THR A O 1
ATOM 1549 N N . LEU A 1 187 ? -8.626 -1.497 -2.950 1.00 96.06 187 LEU A N 1
ATOM 1550 C CA . LEU A 1 187 ? -8.464 -0.885 -1.628 1.00 96.06 187 LEU A CA 1
ATOM 1551 C C . LEU A 1 187 ? -9.708 -0.106 -1.207 1.00 96.06 187 LEU A C 1
ATOM 1553 O O . LEU A 1 187 ? -10.159 -0.262 -0.073 1.00 96.06 187 LEU A O 1
ATOM 1557 N N . TYR A 1 188 ? -10.298 0.675 -2.115 1.00 97.62 188 TYR A N 1
ATOM 1558 C CA . TYR A 1 188 ? -11.538 1.400 -1.858 1.00 97.62 188 TYR A CA 1
ATOM 1559 C C . TYR A 1 188 ? -12.683 0.452 -1.480 1.00 97.62 188 TYR A C 1
ATOM 1561 O O . TYR A 1 188 ? -13.339 0.654 -0.457 1.00 97.62 188 TYR A O 1
ATOM 1569 N N . VAL A 1 189 ? -12.899 -0.609 -2.264 1.00 97.19 189 VAL A N 1
ATOM 1570 C CA . VAL A 1 189 ? -13.959 -1.598 -2.015 1.00 97.19 189 VAL A CA 1
ATOM 1571 C C . VAL A 1 189 ? -13.698 -2.369 -0.724 1.00 97.19 189 VAL A C 1
ATOM 1573 O O . VAL A 1 189 ? -14.622 -2.567 0.064 1.00 97.19 189 VAL A O 1
ATOM 1576 N N . LEU A 1 190 ? -12.453 -2.778 -0.475 1.00 95.94 190 LEU A N 1
ATOM 1577 C CA . LEU A 1 190 ? -12.068 -3.502 0.734 1.00 95.94 190 LEU A CA 1
ATOM 1578 C C . LEU A 1 190 ? -12.271 -2.644 1.989 1.00 95.94 190 LEU A C 1
ATOM 1580 O O . LEU A 1 190 ? -12.878 -3.103 2.955 1.00 95.94 190 LEU A O 1
ATOM 1584 N N . ALA A 1 191 ? -11.841 -1.381 1.959 1.00 96.19 191 ALA A N 1
ATOM 1585 C CA . ALA A 1 191 ? -12.060 -0.430 3.042 1.00 96.19 191 ALA A CA 1
ATOM 1586 C C . ALA A 1 191 ? -13.551 -0.164 3.280 1.00 96.19 191 ALA A C 1
ATOM 1588 O O . ALA A 1 191 ? -14.012 -0.274 4.418 1.00 96.19 191 ALA A O 1
ATOM 1589 N N . LYS A 1 192 ? -14.316 0.130 2.217 1.00 95.19 192 LYS A N 1
ATOM 1590 C CA . LYS A 1 192 ? -15.765 0.357 2.304 1.00 95.19 192 LYS A CA 1
ATOM 1591 C C . LYS A 1 192 ? -16.478 -0.863 2.881 1.00 95.19 192 LYS A C 1
ATOM 1593 O O . LYS A 1 192 ? -17.360 -0.700 3.709 1.00 95.19 192 LYS A O 1
ATOM 1598 N N . ARG A 1 193 ? -16.081 -2.081 2.502 1.00 94.06 193 ARG A N 1
ATOM 1599 C CA . ARG A 1 193 ? -16.675 -3.313 3.039 1.00 94.06 193 ARG A CA 1
ATOM 1600 C C . ARG A 1 193 ? -16.375 -3.503 4.524 1.00 94.06 193 ARG A C 1
ATOM 1602 O O . ARG A 1 193 ? -17.272 -3.824 5.288 1.00 94.06 193 ARG A O 1
ATOM 1609 N N . LEU A 1 194 ? -15.121 -3.316 4.934 1.00 93.75 194 LEU A N 1
ATOM 1610 C CA . LEU A 1 194 ? -14.695 -3.593 6.309 1.00 93.75 194 LEU A CA 1
ATOM 1611 C C . LEU A 1 194 ? -15.093 -2.501 7.312 1.00 93.75 194 LEU A C 1
ATOM 1613 O O . LEU A 1 194 ? -15.054 -2.752 8.515 1.00 93.75 194 LEU A O 1
ATOM 1617 N N . THR A 1 195 ? -15.424 -1.298 6.839 1.00 93.56 195 THR A N 1
ATOM 1618 C CA . THR A 1 195 ? -15.700 -0.132 7.699 1.00 93.56 195 THR A CA 1
ATOM 1619 C C . THR A 1 195 ? -17.034 0.549 7.432 1.00 93.56 195 THR A C 1
ATOM 1621 O O . THR A 1 195 ? -17.364 1.493 8.142 1.00 93.56 195 THR A O 1
ATOM 1624 N N . GLU A 1 196 ? -17.753 0.136 6.385 1.00 92.50 196 GLU A N 1
ATOM 1625 C CA . GLU A 1 196 ? -18.976 0.777 5.874 1.00 92.50 196 GLU A CA 1
ATOM 1626 C C . GLU A 1 196 ? -18.782 2.245 5.441 1.00 92.50 196 GLU A C 1
ATOM 1628 O O . GLU A 1 196 ? -19.731 2.934 5.075 1.00 92.50 196 GLU A O 1
ATOM 1633 N N . SER A 1 197 ? -17.534 2.728 5.400 1.00 93.12 197 SER A N 1
ATOM 1634 C CA . SER A 1 197 ? -17.198 4.115 5.091 1.00 93.12 197 SER A CA 1
ATOM 1635 C C . SER A 1 197 ? -16.396 4.219 3.800 1.00 93.12 197 SER A C 1
ATOM 1637 O O . SER A 1 197 ? -15.250 3.775 3.700 1.00 93.12 197 SER A O 1
ATOM 1639 N N . TRP A 1 198 ? -16.979 4.880 2.798 1.00 95.25 198 TRP A N 1
ATOM 1640 C CA . TRP A 1 198 ? -16.289 5.167 1.540 1.00 95.25 198 TRP A CA 1
ATOM 1641 C C . TRP A 1 198 ? -15.097 6.119 1.732 1.00 95.25 198 TRP A C 1
ATOM 1643 O O . TRP A 1 198 ? -14.122 6.023 0.989 1.00 95.25 198 TRP A O 1
ATOM 1653 N N . LEU A 1 199 ? -15.139 6.997 2.743 1.00 95.44 199 LEU A N 1
ATOM 1654 C CA . LEU A 1 199 ? -14.051 7.929 3.060 1.00 95.44 199 LEU A CA 1
ATOM 1655 C C . LEU A 1 199 ? -12.779 7.200 3.498 1.00 95.44 199 LEU A C 1
ATOM 1657 O O . LEU A 1 199 ? -11.686 7.618 3.124 1.00 95.44 199 LEU A O 1
ATOM 1661 N N . VAL A 1 200 ? -12.903 6.088 4.230 1.00 96.31 200 VAL A N 1
ATOM 1662 C CA . VAL A 1 200 ? -11.744 5.254 4.590 1.00 96.31 200 VAL A CA 1
ATOM 1663 C C . VAL A 1 200 ? -11.075 4.706 3.327 1.00 96.31 200 VAL A C 1
ATOM 1665 O O . VAL A 1 200 ? -9.852 4.695 3.240 1.00 96.31 200 VAL A O 1
ATOM 1668 N N . GLY A 1 201 ? -11.859 4.323 2.315 1.00 96.81 201 GLY A N 1
ATOM 1669 C CA . GLY A 1 201 ? -11.325 3.900 1.020 1.00 96.81 201 GLY A CA 1
ATOM 1670 C C . GLY A 1 201 ? -10.536 4.996 0.305 1.00 96.81 201 GLY A C 1
ATOM 1671 O O . GLY A 1 201 ? -9.439 4.740 -0.180 1.00 96.81 201 GLY A O 1
ATOM 1672 N N . ILE A 1 202 ? -11.048 6.231 0.304 1.00 97.19 202 ILE A N 1
ATOM 1673 C CA . ILE A 1 202 ? -10.336 7.392 -0.258 1.00 97.19 202 ILE A CA 1
ATOM 1674 C C . ILE A 1 202 ? -9.020 7.638 0.478 1.00 97.19 202 ILE A C 1
ATOM 1676 O O . ILE A 1 202 ? -7.979 7.802 -0.151 1.00 97.19 202 ILE A O 1
ATOM 1680 N N . LEU A 1 203 ? -9.049 7.623 1.811 1.00 97.44 203 LEU A N 1
ATOM 1681 C CA . LEU A 1 203 ? -7.851 7.815 2.624 1.00 97.44 203 LEU A CA 1
ATOM 1682 C C . LEU A 1 203 ? -6.820 6.704 2.398 1.00 97.44 203 LEU A C 1
ATOM 1684 O O . LEU A 1 203 ? -5.632 6.999 2.355 1.00 97.44 203 LEU A O 1
ATOM 1688 N N . ALA A 1 204 ? -7.247 5.454 2.196 1.00 96.69 204 ALA A N 1
ATOM 1689 C CA . ALA A 1 204 ? -6.334 4.354 1.892 1.00 96.69 204 ALA A CA 1
ATOM 1690 C C . ALA A 1 204 ? -5.574 4.589 0.575 1.00 96.69 204 ALA A C 1
ATOM 1692 O O . ALA A 1 204 ? -4.361 4.383 0.537 1.00 96.69 204 ALA A O 1
ATOM 1693 N N . ILE A 1 205 ? -6.259 5.081 -0.465 1.00 96.25 205 ILE A N 1
ATOM 1694 C CA . ILE A 1 205 ? -5.632 5.448 -1.747 1.00 96.25 205 ILE A CA 1
ATOM 1695 C C . ILE A 1 205 ? -4.647 6.604 -1.551 1.00 96.25 205 ILE A C 1
ATOM 1697 O O . ILE A 1 205 ? -3.516 6.537 -2.019 1.00 96.25 205 ILE A O 1
ATOM 1701 N N . LEU A 1 206 ? -5.039 7.653 -0.824 1.00 95.62 206 LEU A N 1
ATOM 1702 C CA . LEU A 1 206 ? -4.183 8.825 -0.617 1.00 95.62 206 LEU A CA 1
ATOM 1703 C C . LEU A 1 206 ? -2.912 8.498 0.182 1.00 95.62 206 LEU A C 1
ATOM 1705 O O . LEU A 1 206 ? -1.828 8.955 -0.178 1.00 95.62 206 LEU A O 1
ATOM 1709 N N . ILE A 1 207 ? -3.006 7.656 1.216 1.00 94.81 207 ILE A N 1
ATOM 1710 C CA . ILE A 1 207 ? -1.815 7.211 1.955 1.00 94.81 207 ILE A CA 1
ATOM 1711 C C . ILE A 1 207 ? -0.918 6.362 1.051 1.00 94.81 207 ILE A C 1
ATOM 1713 O O . ILE A 1 207 ? 0.299 6.574 1.056 1.00 94.81 207 ILE A O 1
ATOM 1717 N N . LEU A 1 208 ? -1.497 5.453 0.252 1.00 92.88 208 LEU A N 1
ATOM 1718 C CA . LEU A 1 208 ? -0.734 4.653 -0.708 1.00 92.88 208 LEU A CA 1
ATOM 1719 C C . LEU A 1 208 ? 0.017 5.559 -1.686 1.00 92.88 208 LEU A C 1
ATOM 1721 O O . LEU A 1 208 ? 1.222 5.399 -1.856 1.00 92.88 208 LEU A O 1
ATOM 1725 N N . ALA A 1 209 ? -0.672 6.559 -2.234 1.00 91.19 209 ALA A N 1
ATOM 1726 C CA . ALA A 1 209 ? -0.104 7.548 -3.137 1.00 91.19 209 ALA A CA 1
ATOM 1727 C C . ALA A 1 209 ? 1.061 8.331 -2.514 1.00 91.19 209 ALA A C 1
ATOM 1729 O O . ALA A 1 209 ? 2.055 8.607 -3.178 1.00 91.19 209 ALA A O 1
ATOM 1730 N N . SER A 1 210 ? 0.974 8.652 -1.222 1.00 90.06 210 SER A N 1
ATOM 1731 C CA . SER A 1 210 ? 2.036 9.342 -0.481 1.00 90.06 210 SER A CA 1
ATOM 1732 C C . SER A 1 210 ? 3.192 8.438 -0.024 1.00 90.06 210 SER A C 1
ATOM 1734 O O . SER A 1 210 ? 4.091 8.915 0.667 1.00 90.06 210 SER A O 1
ATOM 1736 N N . THR A 1 211 ? 3.176 7.147 -0.380 1.00 88.00 211 THR A N 1
ATOM 1737 C CA . THR A 1 211 ? 4.171 6.147 0.034 1.00 88.00 211 THR A CA 1
ATOM 1738 C C . THR A 1 211 ? 5.090 5.805 -1.157 1.00 88.00 211 THR A C 1
ATOM 1740 O O . THR A 1 211 ? 4.664 5.104 -2.075 1.00 88.00 211 THR A O 1
ATOM 1743 N N . PRO A 1 212 ? 6.367 6.241 -1.173 1.00 68.81 212 PRO A N 1
ATOM 1744 C CA . PRO A 1 212 ? 7.211 6.223 -2.376 1.00 68.81 212 PRO A CA 1
ATOM 1745 C C . PRO A 1 212 ? 7.489 4.889 -3.083 1.00 68.81 212 PRO A C 1
ATOM 1747 O O . PRO A 1 212 ? 7.592 4.892 -4.310 1.00 68.81 212 PRO A O 1
ATOM 1750 N N . PRO A 1 213 ? 7.607 3.728 -2.407 1.00 62.47 213 PRO A N 1
ATOM 1751 C CA . PRO A 1 213 ? 7.868 2.475 -3.113 1.00 62.47 213 PRO A CA 1
ATOM 1752 C C . PRO A 1 213 ? 6.660 1.945 -3.899 1.00 62.47 213 PRO A C 1
ATOM 1754 O O . PRO A 1 213 ? 6.719 0.838 -4.434 1.00 62.47 213 PRO A O 1
ATOM 1757 N N . ALA A 1 214 ? 5.586 2.731 -3.995 1.00 55.22 214 ALA A N 1
ATOM 1758 C CA . ALA A 1 214 ? 4.500 2.535 -4.936 1.00 55.22 214 ALA A CA 1
ATOM 1759 C C . ALA A 1 214 ? 4.836 2.989 -6.373 1.00 55.22 214 ALA A C 1
ATOM 1761 O O . ALA A 1 214 ? 3.937 2.957 -7.209 1.00 55.22 214 ALA A O 1
ATOM 1762 N N . ASN A 1 215 ? 6.080 3.367 -6.735 1.00 51.88 215 ASN A N 1
ATOM 1763 C CA . ASN A 1 215 ? 6.400 3.473 -8.167 1.00 51.88 215 ASN A CA 1
ATOM 1764 C C . ASN A 1 215 ? 6.491 2.084 -8.810 1.00 51.88 215 ASN A C 1
ATOM 1766 O O . ASN A 1 215 ? 7.544 1.467 -8.980 1.00 51.88 215 ASN A O 1
ATOM 1770 N N . PHE A 1 216 ? 5.315 1.585 -9.137 1.00 55.97 216 PHE A N 1
ATOM 1771 C CA . PHE A 1 216 ? 5.071 0.267 -9.659 1.00 55.97 216 PHE A CA 1
ATOM 1772 C C . PHE A 1 216 ? 5.352 0.143 -11.166 1.00 55.97 216 PHE A C 1
ATOM 1774 O O . PHE A 1 216 ? 5.301 -0.967 -11.699 1.00 55.97 216 PHE A O 1
ATOM 1781 N N . LEU A 1 217 ? 5.650 1.257 -11.845 1.00 53.28 217 LEU A N 1
ATOM 1782 C CA . LEU A 1 217 ? 5.718 1.336 -13.308 1.00 53.28 217 LEU A CA 1
ATOM 1783 C C . LEU A 1 217 ? 6.996 0.747 -13.914 1.00 53.28 217 LEU A C 1
ATOM 1785 O O . LEU A 1 217 ? 7.011 0.454 -15.106 1.00 53.28 217 LEU A O 1
ATOM 1789 N N . ASP A 1 218 ? 8.052 0.545 -13.120 1.00 56.72 218 ASP A N 1
ATOM 1790 C CA . ASP A 1 218 ? 9.290 -0.083 -13.607 1.00 56.72 218 ASP A CA 1
ATOM 1791 C C . ASP A 1 218 ? 9.399 -1.576 -13.241 1.00 56.72 218 ASP A C 1
ATOM 1793 O O . ASP A 1 218 ? 10.312 -2.275 -13.677 1.00 56.72 218 ASP A O 1
ATOM 1797 N N . HIS A 1 219 ? 8.454 -2.105 -12.452 1.00 69.88 219 HIS A N 1
ATOM 1798 C CA . HIS A 1 219 ? 8.420 -3.523 -12.081 1.00 69.88 219 HIS A CA 1
ATOM 1799 C C . HIS A 1 219 ? 7.006 -4.106 -12.185 1.00 69.88 219 HIS A C 1
ATOM 1801 O O . HIS A 1 219 ? 6.454 -4.666 -11.239 1.00 69.88 219 HIS A O 1
ATOM 1807 N N . ASN A 1 220 ? 6.443 -4.026 -13.386 1.00 74.12 220 ASN A N 1
ATOM 1808 C CA . ASN A 1 220 ? 5.063 -4.391 -13.733 1.00 74.12 220 ASN A CA 1
ATOM 1809 C C . ASN A 1 220 ? 4.620 -5.762 -13.198 1.00 74.12 220 ASN A C 1
ATOM 1811 O O . ASN A 1 220 ? 3.504 -5.914 -12.706 1.00 74.12 220 ASN A O 1
ATOM 1815 N N . ALA A 1 221 ? 5.518 -6.752 -13.213 1.00 76.88 221 ALA A N 1
ATOM 1816 C CA . ALA A 1 221 ? 5.229 -8.077 -12.669 1.00 76.88 221 ALA A CA 1
ATOM 1817 C C . ALA A 1 221 ? 4.870 -8.065 -11.184 1.00 76.88 221 ALA A C 1
ATOM 1819 O O . ALA A 1 221 ? 3.963 -8.753 -10.717 1.00 76.88 221 ALA A O 1
ATOM 1820 N N . LYS A 1 222 ? 5.557 -7.215 -10.439 1.00 78.75 222 LYS A N 1
ATOM 1821 C CA . LYS A 1 222 ? 5.349 -7.068 -9.017 1.00 78.75 222 LYS A CA 1
ATOM 1822 C C . LYS A 1 222 ? 4.055 -6.323 -8.704 1.00 78.75 222 LYS A C 1
ATOM 1824 O O . LYS A 1 222 ? 3.379 -6.677 -7.739 1.00 78.75 222 LYS A O 1
ATOM 1829 N N . LEU A 1 223 ? 3.711 -5.339 -9.533 1.00 81.50 223 LEU A N 1
ATOM 1830 C CA . LEU A 1 223 ? 2.447 -4.620 -9.445 1.00 81.50 223 LEU A CA 1
ATOM 1831 C C . LEU A 1 223 ? 1.254 -5.561 -9.622 1.00 81.50 223 LEU A C 1
ATOM 1833 O O . LEU A 1 223 ? 0.349 -5.581 -8.791 1.00 81.50 223 LEU A O 1
ATOM 1837 N N . ALA A 1 224 ? 1.304 -6.399 -10.658 1.00 84.56 224 ALA A N 1
ATOM 1838 C CA . ALA A 1 224 ? 0.289 -7.413 -10.917 1.00 84.56 224 ALA A CA 1
ATOM 1839 C C . ALA A 1 224 ? 0.189 -8.424 -9.766 1.00 84.56 224 ALA A C 1
ATOM 1841 O O . ALA A 1 224 ? -0.909 -8.730 -9.304 1.00 84.56 224 ALA A O 1
ATOM 1842 N N . GLY A 1 225 ? 1.331 -8.877 -9.234 1.00 86.50 225 GLY A N 1
ATOM 1843 C CA . GLY A 1 225 ? 1.362 -9.728 -8.045 1.00 86.50 225 GLY A CA 1
ATOM 1844 C C . GLY A 1 225 ? 0.658 -9.085 -6.844 1.00 86.50 225 GLY A C 1
ATOM 1845 O O . GLY A 1 225 ? -0.155 -9.736 -6.193 1.00 86.50 225 GLY A O 1
ATOM 1846 N N . LEU A 1 226 ? 0.911 -7.801 -6.567 1.00 88.25 226 LEU A N 1
ATOM 1847 C CA . LEU A 1 226 ? 0.233 -7.077 -5.488 1.00 88.25 226 LEU A CA 1
ATOM 1848 C C . LEU A 1 226 ? -1.277 -6.934 -5.738 1.00 88.25 226 LEU A C 1
ATOM 1850 O O . LEU A 1 226 ? -2.063 -7.203 -4.831 1.00 88.25 226 LEU A O 1
ATOM 1854 N N . MET A 1 227 ? -1.678 -6.547 -6.952 1.00 91.69 227 MET A N 1
ATOM 1855 C CA . MET A 1 227 ? -3.087 -6.449 -7.347 1.00 91.69 227 MET A CA 1
ATOM 1856 C C . MET A 1 227 ? -3.825 -7.758 -7.056 1.00 91.69 227 MET A C 1
ATOM 1858 O O . MET A 1 227 ? -4.863 -7.754 -6.398 1.00 91.69 227 MET A O 1
ATOM 1862 N N . LEU A 1 228 ? -3.256 -8.887 -7.482 1.00 93.44 228 LEU A N 1
ATOM 1863 C CA . LEU A 1 228 ? -3.849 -10.206 -7.285 1.00 93.44 228 LEU A CA 1
ATOM 1864 C C . LEU A 1 228 ? -3.933 -10.602 -5.805 1.00 93.44 228 LEU A C 1
ATOM 1866 O O . LEU A 1 228 ? -4.917 -11.215 -5.398 1.00 93.44 228 LEU A O 1
ATOM 1870 N N . ILE A 1 229 ? -2.969 -10.198 -4.972 1.00 93.44 229 ILE A N 1
ATOM 1871 C CA . ILE A 1 229 ? -3.047 -10.402 -3.517 1.00 93.44 229 ILE A CA 1
ATOM 1872 C C . ILE A 1 229 ? -4.132 -9.545 -2.864 1.00 93.44 229 ILE A C 1
ATOM 1874 O O . ILE A 1 229 ? -4.825 -10.028 -1.966 1.00 93.44 229 ILE A O 1
ATOM 1878 N N . LEU A 1 230 ? -4.331 -8.303 -3.306 1.00 94.44 230 LEU A N 1
ATOM 1879 C CA . LEU A 1 230 ? -5.427 -7.473 -2.806 1.00 94.44 230 LEU A CA 1
ATOM 1880 C C . LEU A 1 230 ? -6.791 -8.019 -3.242 1.00 94.44 230 LEU A C 1
ATOM 1882 O O . LEU A 1 230 ? -7.703 -8.077 -2.418 1.00 94.44 230 LEU A O 1
ATOM 1886 N N . ILE A 1 231 ? -6.916 -8.491 -4.488 1.00 95.75 231 ILE A N 1
ATOM 1887 C CA . ILE A 1 231 ? -8.127 -9.168 -4.982 1.00 95.75 231 ILE A CA 1
ATOM 1888 C C . ILE A 1 231 ? -8.385 -10.437 -4.168 1.00 95.75 231 ILE A C 1
ATOM 1890 O O . ILE A 1 231 ? -9.499 -10.635 -3.684 1.00 95.75 231 ILE A O 1
ATOM 1894 N N . MET A 1 232 ? -7.355 -11.262 -3.955 1.00 95.81 232 MET A N 1
ATOM 1895 C CA . MET A 1 232 ? -7.443 -12.445 -3.102 1.00 95.81 232 MET A CA 1
ATOM 1896 C C . MET A 1 232 ? -7.930 -12.069 -1.704 1.00 95.81 232 MET A C 1
ATOM 1898 O O . MET A 1 232 ? -8.875 -12.678 -1.218 1.00 95.81 232 MET A O 1
ATOM 1902 N N . THR A 1 233 ? -7.360 -11.026 -1.096 1.00 95.00 233 THR A N 1
ATOM 1903 C CA . THR A 1 233 ? -7.751 -10.557 0.239 1.00 95.00 233 THR A CA 1
ATOM 1904 C C . THR A 1 233 ? -9.216 -10.119 0.260 1.00 95.00 233 THR A C 1
ATOM 1906 O O . THR A 1 233 ? -9.973 -10.555 1.124 1.00 95.00 233 THR A O 1
ATOM 1909 N N . LEU A 1 234 ? -9.653 -9.313 -0.714 1.00 95.69 234 LEU A N 1
ATOM 1910 C CA . LEU A 1 234 ? -11.042 -8.868 -0.839 1.00 95.69 234 LEU A CA 1
ATOM 1911 C C . LEU A 1 234 ? -12.012 -10.043 -0.964 1.00 95.69 234 LEU A C 1
ATOM 1913 O O . LEU A 1 234 ? -13.001 -10.110 -0.236 1.00 95.69 234 LEU A O 1
ATOM 1917 N N . VAL A 1 235 ? -11.742 -10.983 -1.863 1.00 94.94 235 VAL A N 1
ATOM 1918 C CA . VAL A 1 235 ? -12.604 -12.152 -2.060 1.00 94.94 235 VAL A CA 1
ATOM 1919 C C . VAL A 1 235 ? -12.577 -13.059 -0.827 1.00 94.94 235 VAL A C 1
ATOM 1921 O O . VAL A 1 235 ? -13.622 -13.547 -0.399 1.00 94.94 235 VAL A O 1
ATOM 1924 N N . PHE A 1 236 ? -11.420 -13.206 -0.184 1.00 92.56 236 PHE A N 1
ATOM 1925 C CA . PHE A 1 236 ? -11.271 -13.949 1.060 1.00 92.56 236 PHE A CA 1
ATOM 1926 C C . PHE A 1 236 ? -12.114 -13.366 2.203 1.00 92.56 236 PHE A C 1
ATOM 1928 O O . PHE A 1 236 ? -12.701 -14.127 2.971 1.00 92.56 236 PHE A O 1
ATOM 1935 N N . THR A 1 237 ? -12.281 -12.039 2.288 1.00 91.50 237 THR A N 1
ATOM 1936 C CA . THR A 1 237 ? -13.229 -11.460 3.263 1.00 91.50 237 THR A CA 1
ATOM 1937 C C . THR A 1 237 ? -14.669 -11.928 3.033 1.00 91.50 237 THR A C 1
ATOM 1939 O O . THR A 1 237 ? -15.367 -12.228 3.998 1.00 91.50 237 THR A O 1
ATOM 1942 N N . LYS A 1 238 ? -15.093 -12.113 1.772 1.00 91.31 238 LYS A N 1
ATOM 1943 C CA . LYS A 1 238 ? -16.424 -12.659 1.447 1.00 91.31 238 LYS A CA 1
ATOM 1944 C C . LYS A 1 238 ? -16.566 -14.108 1.907 1.00 91.31 238 LYS A C 1
ATOM 1946 O O . LYS A 1 238 ? -17.595 -14.488 2.461 1.00 91.31 238 LYS A O 1
ATOM 1951 N N . VAL A 1 239 ? -15.514 -14.901 1.694 1.00 90.00 239 VAL A N 1
ATOM 1952 C CA . VAL A 1 239 ? -15.427 -16.300 2.138 1.00 90.00 239 VAL A CA 1
ATOM 1953 C C . VAL A 1 239 ? -15.559 -16.390 3.658 1.00 90.00 239 VAL A C 1
ATOM 1955 O O . VAL A 1 239 ? -16.327 -17.209 4.159 1.00 90.00 239 VAL A O 1
ATOM 1958 N N . TYR A 1 240 ? -14.844 -15.528 4.387 1.00 85.94 240 TYR A N 1
ATOM 1959 C CA . TYR A 1 240 ? -14.886 -15.467 5.848 1.00 85.94 240 TYR A CA 1
ATOM 1960 C C . TYR A 1 240 ? -16.275 -15.091 6.390 1.00 85.94 240 TYR A C 1
ATOM 1962 O O . TYR A 1 240 ? -16.701 -15.605 7.423 1.00 85.94 240 TYR A O 1
ATOM 1970 N N . GLU A 1 241 ? -17.003 -14.235 5.676 1.00 86.38 241 GLU A N 1
ATOM 1971 C CA . GLU A 1 241 ? -18.383 -13.851 5.993 1.00 86.38 241 GLU A CA 1
ATOM 1972 C C . GLU A 1 241 ? -19.425 -14.917 5.597 1.00 86.38 241 GLU A C 1
ATOM 1974 O O . GLU A 1 241 ? -20.612 -14.726 5.844 1.00 86.38 241 GLU A O 1
ATOM 1979 N N . GLY A 1 242 ? -19.007 -16.042 5.004 1.00 84.44 242 GLY A N 1
ATOM 1980 C CA . GLY A 1 242 ? -19.899 -17.131 4.589 1.00 84.44 242 GLY A CA 1
ATOM 1981 C C . GLY A 1 242 ? -20.631 -16.885 3.266 1.00 84.44 242 GLY A C 1
ATOM 1982 O O . GLY A 1 242 ? -21.524 -17.647 2.907 1.00 84.44 242 GLY A O 1
ATOM 1983 N N . GLN A 1 243 ? -20.268 -15.843 2.515 1.00 88.06 243 GLN A N 1
ATOM 1984 C CA . GLN A 1 243 ? -20.900 -15.536 1.232 1.00 88.06 243 GLN A CA 1
ATOM 1985 C C . GLN A 1 243 ? -20.284 -16.386 0.123 1.00 88.06 243 GLN A C 1
ATOM 1987 O O . GLN A 1 243 ? -19.084 -16.270 -0.137 1.00 88.06 243 GLN A O 1
ATOM 1992 N N . ASN A 1 244 ? -21.099 -17.200 -0.560 1.00 88.94 244 ASN A N 1
ATOM 1993 C CA . ASN A 1 244 ? -20.704 -18.037 -1.704 1.00 88.94 244 ASN A CA 1
ATOM 1994 C C . ASN A 1 244 ? -19.323 -18.693 -1.515 1.00 88.94 244 ASN A C 1
ATOM 1996 O O . ASN A 1 244 ? -18.445 -18.573 -2.372 1.00 88.94 244 ASN A O 1
ATOM 2000 N N . THR A 1 245 ? -19.120 -19.343 -0.362 1.00 87.50 245 THR A N 1
ATOM 2001 C CA . THR A 1 245 ? -17.816 -19.811 0.138 1.00 87.50 245 THR A CA 1
ATOM 2002 C C . THR A 1 245 ? -17.015 -20.602 -0.895 1.00 87.50 245 THR A C 1
ATOM 2004 O O . THR A 1 245 ? -15.817 -20.370 -1.018 1.00 87.50 245 THR A O 1
ATOM 2007 N N . LEU A 1 246 ? -17.658 -21.486 -1.668 1.00 88.88 246 LEU A N 1
ATOM 2008 C CA . LEU A 1 246 ? -16.989 -22.269 -2.711 1.00 88.88 246 LEU A CA 1
ATOM 2009 C C . LEU A 1 246 ? -16.482 -21.378 -3.855 1.00 88.88 246 LEU A C 1
ATOM 2011 O O . LEU A 1 246 ? -15.288 -21.359 -4.134 1.00 88.88 246 LEU A O 1
ATOM 2015 N N . SER A 1 247 ? -17.377 -20.616 -4.491 1.00 92.19 247 SER A N 1
ATOM 2016 C CA . SER A 1 247 ? -17.044 -19.764 -5.642 1.00 92.19 247 SER A CA 1
ATOM 2017 C C . SER A 1 247 ? -15.998 -18.709 -5.276 1.00 92.19 247 SER A C 1
ATOM 2019 O O . SER A 1 247 ? -14.962 -18.601 -5.930 1.00 92.19 247 SER A O 1
ATOM 2021 N N . ASN A 1 248 ? -16.211 -17.992 -4.169 1.00 93.88 248 ASN A N 1
ATOM 2022 C CA . ASN A 1 248 ? -15.249 -17.007 -3.687 1.00 93.88 248 ASN A CA 1
ATOM 2023 C C . ASN A 1 248 ? -13.937 -17.678 -3.238 1.00 93.88 248 ASN A C 1
ATOM 2025 O O . ASN A 1 248 ? -12.860 -17.142 -3.483 1.00 93.88 248 ASN A O 1
ATOM 2029 N N . GLY A 1 249 ? -13.995 -18.872 -2.639 1.00 91.81 249 GLY A N 1
ATOM 2030 C CA . GLY A 1 249 ? -12.808 -19.647 -2.274 1.00 91.81 249 GLY A CA 1
ATOM 2031 C C . GLY A 1 249 ? -11.944 -19.982 -3.488 1.00 91.81 249 GLY A C 1
ATOM 2032 O O . GLY A 1 249 ? -10.745 -19.711 -3.477 1.00 91.81 249 GLY A O 1
ATOM 2033 N N . VAL A 1 250 ? -12.560 -20.482 -4.562 1.00 93.50 250 VAL A N 1
ATOM 2034 C CA . VAL A 1 250 ? -11.881 -20.776 -5.833 1.00 93.50 250 VAL A CA 1
ATOM 2035 C C . VAL A 1 250 ? -11.256 -19.515 -6.426 1.00 93.50 250 VAL A C 1
ATOM 2037 O O . VAL A 1 250 ? -10.072 -19.526 -6.752 1.00 93.50 250 VAL A O 1
ATOM 2040 N N . ILE A 1 251 ? -11.999 -18.405 -6.500 1.00 95.44 251 ILE A N 1
ATOM 2041 C CA . ILE A 1 251 ? -11.476 -17.133 -7.026 1.00 95.44 251 ILE A CA 1
ATOM 2042 C C . ILE A 1 251 ? -10.267 -16.657 -6.208 1.00 95.44 251 ILE A C 1
ATOM 2044 O O . ILE A 1 251 ? -9.263 -16.235 -6.779 1.00 95.44 251 ILE A O 1
ATOM 2048 N N . ALA A 1 252 ? -10.328 -16.746 -4.878 1.00 95.12 252 ALA A N 1
ATOM 2049 C CA . ALA A 1 252 ? -9.235 -16.328 -4.009 1.00 95.12 252 ALA A CA 1
ATOM 2050 C C . ALA A 1 252 ? -7.981 -17.212 -4.188 1.00 95.12 252 ALA A C 1
ATOM 2052 O O . ALA A 1 252 ? -6.869 -16.681 -4.235 1.00 95.12 252 ALA A O 1
ATOM 2053 N N . ILE A 1 253 ? -8.144 -18.533 -4.348 1.00 94.31 253 ILE A N 1
ATOM 2054 C CA . ILE A 1 253 ? -7.035 -19.459 -4.645 1.00 94.31 253 ILE A CA 1
ATOM 2055 C C . ILE A 1 253 ? -6.428 -19.144 -6.012 1.00 94.31 253 ILE A C 1
ATOM 2057 O O . ILE A 1 253 ? -5.210 -19.029 -6.120 1.00 94.31 253 ILE A O 1
ATOM 2061 N N . LEU A 1 254 ? -7.257 -18.969 -7.045 1.00 94.44 254 LEU A N 1
ATOM 2062 C CA . LEU A 1 254 ? -6.794 -18.655 -8.399 1.00 94.44 254 LEU A CA 1
ATOM 2063 C C . LEU A 1 254 ? -6.060 -17.313 -8.448 1.00 94.44 254 LEU A C 1
ATOM 2065 O O . LEU A 1 254 ? -5.013 -17.220 -9.087 1.00 94.44 254 LEU A O 1
ATOM 2069 N N . ALA A 1 255 ? -6.554 -16.297 -7.737 1.00 94.94 255 ALA A N 1
ATOM 2070 C CA . ALA A 1 255 ? -5.877 -15.012 -7.609 1.00 94.94 255 ALA A CA 1
ATOM 2071 C C . ALA A 1 255 ? -4.513 -15.165 -6.915 1.00 94.94 255 ALA A C 1
ATOM 2073 O O . ALA A 1 255 ? -3.513 -14.645 -7.409 1.00 94.94 255 ALA A O 1
ATOM 2074 N N . TYR A 1 256 ? -4.439 -15.932 -5.819 1.00 94.25 256 TYR A N 1
ATOM 2075 C CA . TYR A 1 256 ? -3.170 -16.203 -5.140 1.00 94.25 256 TYR A CA 1
ATOM 2076 C C . TYR A 1 256 ? -2.175 -16.954 -6.030 1.00 94.25 256 TYR A C 1
ATOM 2078 O O . TYR A 1 256 ? -1.030 -16.520 -6.169 1.00 94.25 256 TYR A O 1
ATOM 2086 N N . ALA A 1 257 ? -2.616 -18.059 -6.638 1.00 91.75 257 ALA A N 1
ATOM 2087 C CA . ALA A 1 257 ? -1.805 -18.879 -7.526 1.00 91.75 257 ALA A CA 1
ATOM 2088 C C . ALA A 1 257 ? -1.270 -18.026 -8.681 1.00 91.75 257 ALA A C 1
ATOM 2090 O O . ALA A 1 257 ? -0.059 -17.900 -8.845 1.00 91.75 257 ALA A O 1
ATOM 2091 N N . SER A 1 258 ? -2.151 -17.326 -9.394 1.00 89.44 258 SER A N 1
ATOM 2092 C CA . SER A 1 258 ? -1.751 -16.415 -10.470 1.00 89.44 258 SER A CA 1
ATOM 2093 C C . SER A 1 258 ? -0.730 -15.387 -9.978 1.00 89.44 258 SER A C 1
ATOM 2095 O O . SER A 1 258 ? 0.293 -15.183 -10.623 1.00 89.44 258 SER A O 1
ATOM 2097 N N . GLY A 1 259 ? -0.945 -14.799 -8.795 1.00 89.56 259 GLY A N 1
ATOM 2098 C CA . GLY A 1 259 ? -0.046 -13.808 -8.206 1.00 89.56 259 GLY A CA 1
ATOM 2099 C C . GLY A 1 259 ? 1.355 -14.346 -7.911 1.00 89.56 259 GLY A C 1
ATOM 2100 O O . GLY A 1 259 ? 2.338 -13.703 -8.281 1.00 89.56 259 GLY A O 1
ATOM 2101 N N . ILE A 1 260 ? 1.472 -15.517 -7.271 1.00 85.44 260 ILE A N 1
ATOM 2102 C CA . ILE A 1 260 ? 2.776 -16.110 -6.915 1.00 85.44 260 ILE A CA 1
ATOM 2103 C C . ILE A 1 260 ? 3.547 -16.622 -8.131 1.00 85.44 260 ILE A C 1
ATOM 2105 O O . ILE A 1 260 ? 4.782 -16.587 -8.122 1.00 85.44 260 ILE A O 1
ATOM 2109 N N . PHE A 1 261 ? 2.840 -17.036 -9.184 1.00 81.88 261 PHE A N 1
ATOM 2110 C CA . PHE A 1 261 ? 3.449 -17.359 -10.471 1.00 81.88 261 PHE A CA 1
ATOM 2111 C C . PHE A 1 261 ? 3.867 -16.104 -11.253 1.00 81.88 261 PHE A C 1
ATOM 2113 O O . PHE A 1 261 ? 4.884 -16.156 -11.937 1.00 81.88 261 PHE A O 1
ATOM 2120 N N . TYR A 1 262 ? 3.168 -14.972 -11.092 1.00 80.38 262 TYR A N 1
ATOM 2121 C CA . TYR A 1 262 ? 3.549 -13.682 -11.687 1.00 80.38 262 TYR A CA 1
ATOM 2122 C C . TYR A 1 262 ? 4.774 -13.052 -11.011 1.00 80.38 262 TYR A C 1
ATOM 2124 O O . TYR A 1 262 ? 5.620 -12.454 -11.674 1.00 80.38 262 TYR A O 1
ATOM 2132 N N . HIS A 1 263 ? 4.844 -13.110 -9.675 1.00 80.81 263 HIS A N 1
ATOM 2133 C CA . HIS A 1 263 ? 5.950 -12.528 -8.921 1.00 80.81 263 HIS A CA 1
ATOM 2134 C C . HIS A 1 263 ? 6.095 -13.111 -7.509 1.00 80.81 263 HIS A C 1
ATOM 2136 O O . HIS A 1 263 ? 5.126 -13.279 -6.769 1.00 80.81 263 HIS A O 1
ATOM 2142 N N . ALA A 1 264 ? 7.338 -13.314 -7.060 1.00 79.19 264 ALA A N 1
ATOM 2143 C CA . ALA A 1 264 ? 7.629 -13.913 -5.753 1.00 79.19 264 ALA A CA 1
ATOM 2144 C C . ALA A 1 264 ? 7.083 -13.112 -4.551 1.00 79.19 264 ALA A C 1
ATOM 2146 O O . ALA A 1 264 ? 6.785 -13.689 -3.507 1.00 79.19 264 ALA A O 1
ATOM 2147 N N . THR A 1 265 ? 6.911 -11.793 -4.683 1.00 79.62 265 THR A N 1
ATOM 2148 C CA . THR A 1 265 ? 6.385 -10.949 -3.592 1.00 79.62 265 THR A CA 1
ATOM 2149 C C . THR A 1 265 ? 4.913 -11.189 -3.289 1.00 79.62 265 THR A C 1
ATOM 2151 O O . THR A 1 265 ? 4.455 -10.788 -2.223 1.00 79.62 265 THR A O 1
ATOM 2154 N N . ALA A 1 266 ? 4.173 -11.872 -4.169 1.00 86.25 266 ALA A N 1
ATOM 2155 C CA . ALA A 1 266 ? 2.834 -12.351 -3.842 1.00 86.25 266 ALA A CA 1
ATOM 2156 C C . ALA A 1 266 ? 2.849 -13.388 -2.700 1.00 86.25 266 ALA A C 1
ATOM 2158 O O . ALA A 1 266 ? 1.813 -13.658 -2.100 1.00 86.25 266 ALA A O 1
ATOM 2159 N N . GLY A 1 267 ? 4.031 -13.872 -2.287 1.00 85.75 267 GLY A N 1
ATOM 2160 C CA . GLY A 1 267 ? 4.224 -14.581 -1.020 1.00 85.75 267 GLY A CA 1
ATOM 2161 C C . GLY A 1 267 ? 3.641 -13.836 0.189 1.00 85.75 267 GLY A C 1
ATOM 2162 O O . GLY A 1 267 ? 3.234 -14.488 1.145 1.00 85.75 267 GLY A O 1
ATOM 2163 N N . LEU A 1 268 ? 3.481 -12.505 0.108 1.00 86.81 268 LEU A N 1
ATOM 2164 C CA . LEU A 1 268 ? 2.717 -11.689 1.058 1.00 86.81 268 LEU A CA 1
ATOM 2165 C C . LEU A 1 268 ? 1.349 -12.296 1.416 1.00 86.81 268 LEU A C 1
ATOM 2167 O O . LEU A 1 268 ? 0.948 -12.222 2.572 1.00 86.81 268 LEU A O 1
ATOM 2171 N N . GLY A 1 269 ? 0.647 -12.928 0.468 1.00 88.62 269 GLY A N 1
ATOM 2172 C CA . GLY A 1 269 ? -0.649 -13.557 0.734 1.00 88.62 269 GLY A CA 1
ATOM 2173 C C . GLY A 1 269 ? -0.601 -14.601 1.854 1.00 88.62 269 GLY A C 1
ATOM 2174 O O . GLY A 1 269 ? -1.501 -14.641 2.689 1.00 88.62 269 GLY A O 1
ATOM 2175 N N . MET A 1 270 ? 0.488 -15.373 1.941 1.00 91.38 270 MET A N 1
ATOM 2176 C CA . MET A 1 270 ? 0.704 -16.321 3.038 1.00 91.38 270 MET A CA 1
ATOM 2177 C C . MET A 1 270 ? 0.825 -15.596 4.379 1.00 91.38 270 MET A C 1
ATOM 2179 O O . MET A 1 270 ? 0.180 -15.986 5.348 1.00 91.38 270 MET A O 1
ATOM 2183 N N . PHE A 1 271 ? 1.609 -14.515 4.428 1.00 91.06 271 PHE A N 1
ATOM 2184 C CA . PHE A 1 271 ? 1.790 -13.709 5.637 1.00 91.06 271 PHE A CA 1
ATOM 2185 C C . PHE A 1 271 ? 0.502 -13.020 6.072 1.00 91.06 271 PHE A C 1
ATOM 2187 O O . PHE A 1 271 ? 0.253 -12.914 7.267 1.00 91.06 271 PHE A O 1
ATOM 2194 N N . ILE A 1 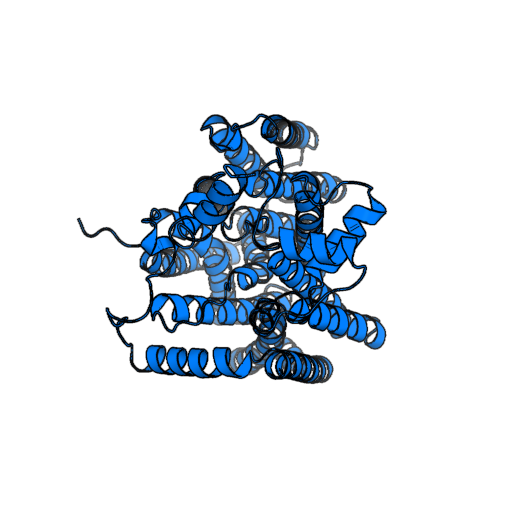272 ? -0.340 -12.598 5.127 1.00 91.75 272 ILE A N 1
ATOM 2195 C CA . ILE A 1 272 ? -1.663 -12.043 5.419 1.00 91.75 272 ILE A CA 1
ATOM 2196 C C . ILE A 1 272 ? -2.528 -13.084 6.143 1.00 91.75 272 ILE A C 1
ATOM 2198 O O . ILE A 1 272 ? -3.042 -12.807 7.224 1.00 91.75 272 ILE A O 1
ATOM 2202 N N . ILE A 1 273 ? -2.657 -14.295 5.596 1.00 92.75 273 ILE A N 1
ATOM 2203 C CA . ILE A 1 273 ? -3.509 -15.341 6.186 1.00 92.75 273 ILE A CA 1
ATOM 2204 C C . ILE A 1 273 ? -2.934 -15.832 7.521 1.00 92.75 273 ILE A C 1
ATOM 2206 O O . ILE A 1 273 ? -3.665 -15.965 8.504 1.00 92.75 273 ILE A O 1
ATOM 2210 N N . ALA A 1 274 ? -1.618 -16.057 7.580 1.00 92.19 274 ALA A N 1
ATOM 2211 C CA . ALA A 1 274 ? -0.926 -16.426 8.811 1.00 92.19 274 ALA A CA 1
ATOM 2212 C C . ALA A 1 274 ? -1.052 -15.326 9.876 1.00 92.19 274 ALA A C 1
ATOM 2214 O O . ALA A 1 274 ? -1.292 -15.627 11.043 1.00 92.19 274 ALA A O 1
ATOM 2215 N N . GLY A 1 275 ? -0.970 -14.056 9.471 1.00 91.25 275 GLY A N 1
ATOM 2216 C CA . GLY A 1 275 ? -1.202 -12.892 10.321 1.00 91.25 275 GLY A CA 1
ATOM 2217 C C . GLY A 1 275 ? -2.616 -12.866 10.893 1.00 91.25 275 GLY A C 1
ATOM 2218 O O . GLY A 1 275 ? -2.772 -12.621 12.086 1.00 91.25 275 GLY A O 1
ATOM 2219 N N . ILE A 1 276 ? -3.635 -13.218 10.097 1.00 91.56 276 ILE A N 1
ATOM 2220 C CA . ILE A 1 276 ? -5.020 -13.331 10.579 1.00 91.56 276 ILE A CA 1
ATOM 2221 C C . ILE A 1 276 ? -5.148 -14.372 11.694 1.00 91.56 276 ILE A C 1
ATOM 2223 O O . ILE A 1 276 ? -5.699 -14.068 12.755 1.00 91.56 276 ILE A O 1
ATOM 2227 N N . LEU A 1 277 ? -4.622 -15.580 11.482 1.00 92.56 277 LEU A N 1
ATOM 2228 C CA . LEU A 1 277 ? -4.691 -16.654 12.477 1.00 92.56 277 LEU A CA 1
ATOM 2229 C C . LEU A 1 277 ? -3.845 -16.348 13.717 1.00 92.56 277 LEU A C 1
ATOM 2231 O O . LEU A 1 277 ? -4.328 -16.492 14.840 1.00 92.56 277 LEU A O 1
ATOM 2235 N N . GLY A 1 278 ? -2.599 -15.916 13.519 1.00 91.69 278 GLY A N 1
ATOM 2236 C CA . GLY A 1 278 ? -1.648 -15.640 14.593 1.00 91.69 278 GLY A CA 1
ATOM 2237 C C . GLY A 1 278 ? -2.075 -14.459 15.458 1.00 91.69 278 GLY A C 1
ATOM 2238 O O . GLY A 1 278 ? -2.062 -14.555 16.685 1.00 91.69 278 GLY A O 1
ATOM 2239 N N . PHE A 1 279 ? -2.534 -13.367 14.840 1.00 91.75 279 PHE A N 1
ATOM 2240 C CA . PHE A 1 279 ? -3.059 -12.226 15.585 1.00 91.75 279 PHE A CA 1
ATOM 2241 C C . PHE A 1 279 ? -4.386 -12.561 16.270 1.00 91.75 279 PHE A C 1
ATOM 2243 O O . PHE A 1 279 ? -4.575 -12.202 17.429 1.00 91.75 279 PHE A O 1
ATOM 2250 N N . GLY A 1 280 ? -5.275 -13.313 15.609 1.00 89.81 280 GLY A N 1
ATOM 2251 C CA . GLY A 1 280 ? -6.496 -13.830 16.231 1.00 89.81 280 GLY A CA 1
ATOM 2252 C C . GLY A 1 280 ? -6.203 -14.640 17.497 1.00 89.81 280 GLY A C 1
ATOM 2253 O O . GLY A 1 280 ? -6.820 -14.399 18.534 1.00 89.81 280 GLY A O 1
ATOM 2254 N N . LEU A 1 281 ? -5.207 -15.532 17.449 1.00 92.00 281 LEU A N 1
ATOM 2255 C CA . LEU A 1 281 ? -4.763 -16.315 18.604 1.00 92.00 281 LEU A CA 1
ATOM 2256 C C . LEU A 1 281 ? -4.229 -15.410 19.717 1.00 92.00 281 LEU A C 1
ATOM 2258 O O . LEU A 1 281 ? -4.727 -15.468 20.842 1.00 92.00 281 LEU A O 1
ATOM 2262 N N . LEU A 1 282 ? -3.267 -14.541 19.400 1.00 91.12 282 LEU A N 1
ATOM 2263 C CA . LEU A 1 282 ? -2.653 -13.628 20.365 1.00 91.12 282 LEU A CA 1
ATOM 2264 C C . LEU A 1 282 ? -3.712 -12.777 21.079 1.00 91.12 282 LEU A C 1
ATOM 2266 O O . LEU A 1 282 ? -3.744 -12.700 22.307 1.00 91.12 282 LEU A O 1
ATOM 2270 N N . MET A 1 283 ? -4.633 -12.184 20.320 1.00 89.44 283 MET A N 1
ATOM 2271 C CA . MET A 1 283 ? -5.678 -11.329 20.876 1.00 89.44 283 MET A CA 1
ATOM 2272 C C . MET A 1 283 ? -6.755 -12.116 21.629 1.00 89.44 283 MET A C 1
ATOM 2274 O O . MET A 1 283 ? -7.325 -11.594 22.591 1.00 89.44 283 MET A O 1
ATOM 2278 N N . SER A 1 284 ? -7.011 -13.375 21.259 1.00 88.88 284 SER A N 1
ATOM 2279 C CA . SER A 1 284 ? -7.893 -14.257 22.032 1.00 88.88 284 SER A CA 1
ATOM 2280 C C . SER A 1 284 ? -7.337 -14.528 23.433 1.00 88.88 284 SER A C 1
ATOM 2282 O O . SER A 1 284 ? -8.105 -14.563 24.391 1.00 88.88 284 SER A O 1
ATOM 2284 N N . ILE A 1 285 ? -6.010 -14.609 23.574 1.00 88.88 285 ILE A N 1
ATOM 2285 C CA . ILE A 1 285 ? -5.333 -14.778 24.864 1.00 88.88 285 ILE A CA 1
ATOM 2286 C C . ILE A 1 285 ? -5.343 -13.459 25.652 1.00 88.88 285 ILE A C 1
ATOM 2288 O O . ILE A 1 285 ? -5.695 -13.444 26.831 1.00 88.88 285 ILE A O 1
ATOM 2292 N N . LEU A 1 286 ? -5.004 -12.340 25.002 1.00 87.06 286 LEU A N 1
ATOM 2293 C CA . LEU A 1 286 ? -4.831 -11.041 25.668 1.00 87.06 286 LEU A CA 1
ATOM 2294 C C . LEU A 1 286 ? -6.146 -10.359 26.079 1.00 87.06 286 LEU A C 1
ATOM 2296 O O . LEU A 1 286 ? -6.216 -9.748 27.148 1.00 87.06 286 LEU A O 1
ATOM 2300 N N . ILE A 1 287 ? -7.174 -10.416 25.225 1.00 84.31 287 ILE A N 1
ATOM 2301 C CA . ILE A 1 287 ? -8.458 -9.715 25.426 1.00 84.31 287 ILE A CA 1
ATOM 2302 C C . ILE A 1 287 ? -9.579 -10.682 25.843 1.00 84.31 287 ILE A C 1
ATOM 2304 O O . ILE A 1 287 ? -10.587 -10.233 26.381 1.00 84.31 287 ILE A O 1
ATOM 2308 N N . LYS A 1 288 ? -9.429 -12.003 25.639 1.00 77.19 288 LYS A N 1
ATOM 2309 C CA . LYS A 1 288 ? -10.483 -13.016 25.884 1.00 77.19 288 LYS A CA 1
ATOM 2310 C C . LYS A 1 288 ? -11.803 -12.729 25.147 1.00 77.19 288 LYS A C 1
ATOM 2312 O O . LYS A 1 288 ? -12.880 -13.103 25.598 1.00 77.19 288 LYS A O 1
ATOM 2317 N N . GLY A 1 289 ? -11.730 -12.064 23.992 1.00 76.25 289 GLY A N 1
ATOM 2318 C CA . GLY A 1 289 ? -12.901 -11.716 23.183 1.00 76.25 289 GLY A CA 1
ATOM 2319 C C . GLY A 1 289 ? -13.328 -12.841 22.235 1.00 76.25 289 GLY A C 1
ATOM 2320 O O . GLY A 1 289 ? -12.507 -13.343 21.464 1.00 76.25 289 GLY A O 1
ATOM 2321 N N . TYR A 1 290 ? -14.626 -13.171 22.216 1.00 81.19 290 TYR A N 1
ATOM 2322 C CA . TYR A 1 290 ? -15.215 -14.178 21.313 1.00 81.19 290 TYR A CA 1
ATOM 2323 C C . TYR A 1 290 ? -14.891 -13.921 19.831 1.00 81.19 290 TYR A C 1
ATOM 2325 O O . TYR A 1 290 ? -14.615 -14.845 19.070 1.00 81.19 290 TYR A O 1
ATOM 2333 N N . VAL A 1 291 ? -14.849 -12.649 19.432 1.00 83.56 291 VAL A N 1
ATOM 2334 C CA . VAL A 1 291 ? -14.550 -12.222 18.058 1.00 83.56 291 VAL A CA 1
ATOM 2335 C C . VAL A 1 291 ? -13.159 -12.683 17.591 1.00 83.56 291 VAL A C 1
ATOM 2337 O O . VAL A 1 291 ? -13.009 -13.132 16.456 1.00 83.56 291 VAL A O 1
ATOM 2340 N N . TRP A 1 292 ? -12.149 -12.634 18.466 1.00 84.75 292 TRP A N 1
ATOM 2341 C CA . TRP A 1 292 ? -10.786 -13.085 18.154 1.00 84.75 292 TRP A CA 1
ATOM 2342 C C . TRP A 1 292 ? -10.681 -14.606 18.096 1.00 84.75 292 TRP A C 1
ATOM 2344 O O . TRP A 1 292 ? -10.013 -15.154 17.219 1.00 84.75 292 TRP A O 1
ATOM 2354 N N . LYS A 1 293 ? -11.410 -15.285 18.988 1.00 84.94 293 LYS A N 1
ATOM 2355 C CA . LYS A 1 293 ? -11.525 -16.743 18.985 1.00 84.94 293 LYS A CA 1
ATOM 2356 C C . LYS A 1 293 ? -12.132 -17.238 17.668 1.00 84.94 293 LYS A C 1
ATOM 2358 O O . LYS A 1 293 ? -11.564 -18.122 17.038 1.00 84.94 293 LYS A O 1
ATOM 2363 N N . LYS A 1 294 ? -13.194 -16.583 17.180 1.00 86.31 294 LYS A N 1
ATOM 2364 C CA . LYS A 1 294 ? -13.810 -16.877 15.873 1.00 86.31 294 LYS A CA 1
ATOM 2365 C C . LYS A 1 294 ? -12.815 -16.766 14.709 1.00 86.31 294 LYS A C 1
ATOM 2367 O O . LYS A 1 294 ? -12.835 -17.613 13.818 1.00 86.31 294 LYS A O 1
ATOM 2372 N N . LEU A 1 295 ? -11.943 -15.751 14.712 1.00 83.69 295 LEU A N 1
ATOM 2373 C CA . LEU A 1 295 ? -10.922 -15.580 13.670 1.00 83.69 295 LEU A CA 1
ATOM 2374 C C . LEU A 1 295 ? -9.920 -16.739 13.655 1.00 83.69 295 LEU A C 1
ATOM 2376 O O . LEU A 1 295 ? -9.686 -17.335 12.605 1.00 83.69 295 LEU A O 1
ATOM 2380 N N . TYR A 1 296 ? -9.360 -17.072 14.818 1.00 84.62 296 TYR A N 1
ATOM 2381 C CA . TYR A 1 296 ? -8.361 -18.133 14.955 1.00 84.62 296 TYR A CA 1
ATOM 2382 C C . TYR A 1 296 ? -8.941 -19.544 14.747 1.00 84.62 296 TYR A C 1
ATOM 2384 O O . TYR A 1 296 ? -8.278 -20.416 14.184 1.00 84.62 296 TYR A O 1
ATOM 2392 N N . GLU A 1 297 ? -10.179 -19.799 15.173 1.00 89.12 297 GLU A N 1
ATOM 2393 C CA . GLU A 1 297 ? -10.806 -21.124 15.070 1.00 89.12 297 GLU A CA 1
ATOM 2394 C C . GLU A 1 297 ? -11.398 -21.421 13.691 1.00 89.12 297 GLU A C 1
ATOM 2396 O O . GLU A 1 297 ? -11.766 -22.566 13.418 1.00 89.12 297 GLU A O 1
ATOM 2401 N N . SER A 1 298 ? -11.445 -20.432 12.795 1.00 87.94 298 SER A N 1
ATOM 2402 C CA . SER A 1 298 ? -12.037 -20.585 11.469 1.00 87.94 298 SER A CA 1
ATOM 2403 C C . SER A 1 298 ? -11.363 -21.698 10.658 1.00 87.94 298 SER A C 1
ATOM 2405 O O . SER A 1 298 ? -10.238 -21.559 10.170 1.00 87.94 298 SER A O 1
ATOM 2407 N N . LYS A 1 299 ? -12.089 -22.810 10.466 1.00 90.00 299 LYS A N 1
ATOM 2408 C CA . LYS A 1 299 ? -11.652 -23.942 9.629 1.00 90.00 299 LYS A CA 1
ATOM 2409 C C . LYS A 1 299 ? -11.343 -23.495 8.202 1.00 90.00 299 LYS A C 1
ATOM 2411 O O . LYS A 1 299 ? -10.368 -23.952 7.620 1.00 90.00 299 LYS A O 1
ATOM 2416 N N . VAL A 1 300 ? -12.135 -22.567 7.667 1.00 87.75 300 VAL A N 1
ATOM 2417 C CA . VAL A 1 300 ? -11.977 -22.061 6.299 1.00 87.75 300 VAL A CA 1
ATOM 2418 C C . VAL A 1 300 ? -10.652 -21.316 6.137 1.00 87.75 300 VAL A C 1
ATOM 2420 O O . VAL A 1 300 ? -9.917 -21.586 5.193 1.00 87.75 300 VAL A O 1
ATOM 2423 N N . VAL A 1 301 ? -10.300 -20.445 7.090 1.00 87.38 301 VAL A N 1
ATOM 2424 C CA . VAL A 1 301 ? -9.021 -19.711 7.076 1.00 87.38 301 VAL A CA 1
ATOM 2425 C C . VAL A 1 301 ? -7.840 -20.685 7.168 1.00 87.38 301 VAL A C 1
ATOM 2427 O O . VAL A 1 301 ? -6.860 -20.527 6.444 1.00 87.38 301 VAL A O 1
ATOM 2430 N N . LYS A 1 302 ? -7.946 -21.726 8.007 1.00 92.75 302 LYS A N 1
ATOM 2431 C CA . LYS A 1 302 ? -6.913 -22.769 8.147 1.00 92.75 302 LYS A CA 1
ATOM 2432 C C . LYS A 1 302 ? -6.720 -23.574 6.862 1.00 92.75 302 LYS A C 1
ATOM 2434 O O . LYS A 1 302 ? -5.587 -23.742 6.427 1.00 92.75 302 LYS A O 1
ATOM 2439 N N . ILE A 1 303 ? -7.808 -24.030 6.238 1.00 91.56 303 ILE A N 1
ATOM 2440 C CA . ILE A 1 303 ? -7.757 -24.741 4.950 1.00 91.56 303 ILE A CA 1
ATOM 2441 C C . ILE A 1 303 ? -7.106 -23.849 3.891 1.00 91.56 303 ILE A C 1
ATOM 2443 O O . ILE A 1 303 ? -6.205 -24.285 3.181 1.00 91.56 303 ILE A O 1
ATOM 2447 N N . PHE A 1 304 ? -7.511 -22.580 3.826 1.00 90.94 304 PHE A N 1
ATOM 2448 C CA . PHE A 1 304 ? -6.961 -21.631 2.868 1.00 90.94 304 PHE A CA 1
ATOM 2449 C C . PHE A 1 304 ? -5.458 -21.398 3.080 1.00 90.94 304 PHE A C 1
ATOM 2451 O O . PHE A 1 304 ? -4.706 -21.367 2.108 1.00 90.94 304 PHE A O 1
ATOM 2458 N N . LEU A 1 305 ? -4.997 -21.318 4.335 1.00 92.75 305 LEU A N 1
ATOM 2459 C CA . LEU A 1 305 ? -3.570 -21.239 4.652 1.00 92.75 305 LEU A CA 1
ATOM 2460 C C . LEU A 1 305 ? -2.806 -22.463 4.134 1.00 92.75 305 LEU A C 1
ATOM 2462 O O . LEU A 1 305 ? -1.757 -22.296 3.520 1.00 92.75 305 LEU A O 1
ATOM 2466 N N . VAL A 1 306 ? -3.330 -23.675 4.350 1.00 94.56 306 VAL A N 1
ATOM 2467 C CA . VAL A 1 306 ? -2.702 -24.914 3.862 1.00 94.56 306 VAL A CA 1
ATOM 2468 C C . VAL A 1 306 ? -2.580 -24.890 2.340 1.00 94.56 306 VAL A C 1
ATOM 2470 O O . VAL A 1 306 ? -1.495 -25.130 1.818 1.00 94.56 306 VAL A O 1
ATOM 2473 N N . ILE A 1 307 ? -3.654 -24.533 1.629 1.00 93.69 307 ILE A N 1
ATOM 2474 C CA . ILE A 1 307 ? -3.641 -24.441 0.161 1.00 93.69 307 ILE A CA 1
ATOM 2475 C C . ILE A 1 307 ? -2.600 -23.420 -0.303 1.00 93.69 307 ILE A C 1
ATOM 2477 O O . ILE A 1 307 ? -1.791 -23.718 -1.179 1.00 93.69 307 ILE A O 1
ATOM 2481 N N . VAL A 1 308 ? -2.581 -22.233 0.305 1.00 92.81 308 VAL A N 1
ATOM 2482 C CA . VAL A 1 308 ? -1.623 -21.177 -0.031 1.00 92.81 308 VAL A CA 1
ATOM 2483 C C . VAL A 1 308 ? -0.184 -21.638 0.195 1.00 92.81 308 VAL A C 1
ATOM 2485 O O . VAL A 1 308 ? 0.634 -21.463 -0.703 1.00 92.81 308 VAL A O 1
ATOM 2488 N N . ILE A 1 309 ? 0.112 -22.293 1.322 1.00 91.88 309 ILE A N 1
ATOM 2489 C CA . ILE A 1 309 ? 1.433 -22.875 1.604 1.00 91.88 309 ILE A CA 1
ATOM 2490 C C . ILE A 1 309 ? 1.821 -23.896 0.537 1.00 91.88 309 ILE A C 1
ATOM 2492 O O . ILE A 1 309 ? 2.915 -23.801 -0.015 1.00 91.88 309 ILE A O 1
ATOM 2496 N N . VAL A 1 310 ? 0.932 -24.835 0.209 1.00 93.12 310 VAL A N 1
ATOM 2497 C CA . VAL A 1 310 ? 1.189 -25.859 -0.813 1.00 93.12 310 VAL A CA 1
ATOM 2498 C C . VAL A 1 310 ? 1.502 -25.207 -2.160 1.00 93.12 310 VAL A C 1
ATOM 2500 O O . VAL A 1 310 ? 2.522 -25.522 -2.768 1.00 93.12 310 VAL A O 1
ATOM 2503 N N . VAL A 1 311 ? 0.697 -24.235 -2.598 1.00 91.19 311 VAL A N 1
ATOM 2504 C CA . VAL A 1 311 ? 0.925 -23.506 -3.855 1.00 91.19 311 VAL A CA 1
ATOM 2505 C C . VAL A 1 311 ? 2.259 -22.747 -3.831 1.00 91.19 311 VAL A C 1
ATOM 2507 O O . VAL A 1 311 ? 3.003 -22.779 -4.814 1.00 91.19 311 VAL A O 1
ATOM 2510 N N . THR A 1 312 ? 2.614 -22.098 -2.715 1.00 87.88 312 THR A N 1
ATOM 2511 C CA . THR A 1 312 ? 3.918 -21.431 -2.576 1.00 87.88 312 THR A CA 1
ATOM 2512 C C . THR A 1 312 ? 5.075 -22.420 -2.680 1.00 87.88 312 THR A C 1
ATOM 2514 O O . THR A 1 312 ? 6.041 -22.148 -3.393 1.00 87.88 312 THR A O 1
ATOM 2517 N N . LEU A 1 313 ? 4.988 -23.555 -1.981 1.00 85.88 313 LEU A N 1
ATOM 2518 C CA . LEU A 1 313 ? 6.032 -24.577 -1.963 1.00 85.88 313 LEU A CA 1
ATOM 2519 C C . LEU A 1 313 ? 6.219 -25.198 -3.345 1.00 85.88 313 LEU A C 1
ATOM 2521 O O . LEU A 1 313 ? 7.356 -25.295 -3.798 1.00 85.88 313 LEU A O 1
ATOM 2525 N N . ILE A 1 314 ? 5.128 -25.514 -4.052 1.00 85.50 314 ILE A N 1
ATOM 2526 C CA . ILE A 1 314 ? 5.172 -25.986 -5.443 1.00 85.50 314 ILE A CA 1
ATOM 2527 C C . ILE A 1 314 ? 5.929 -24.978 -6.314 1.00 85.50 314 ILE A C 1
ATOM 2529 O O . ILE A 1 314 ? 6.882 -25.349 -6.999 1.00 85.50 314 ILE A O 1
ATOM 2533 N N . LYS A 1 315 ? 5.578 -23.686 -6.235 1.00 81.44 315 LYS A N 1
ATOM 2534 C CA . LYS A 1 315 ? 6.273 -22.627 -6.983 1.00 81.44 315 LYS A CA 1
ATOM 2535 C C . LYS A 1 315 ? 7.759 -22.558 -6.623 1.00 81.44 315 LYS A C 1
ATOM 2537 O O . LYS A 1 315 ? 8.600 -22.364 -7.500 1.00 81.44 315 LYS A O 1
ATOM 2542 N N . TRP A 1 316 ? 8.104 -22.661 -5.340 1.00 78.00 316 TRP A N 1
ATOM 2543 C CA . TRP A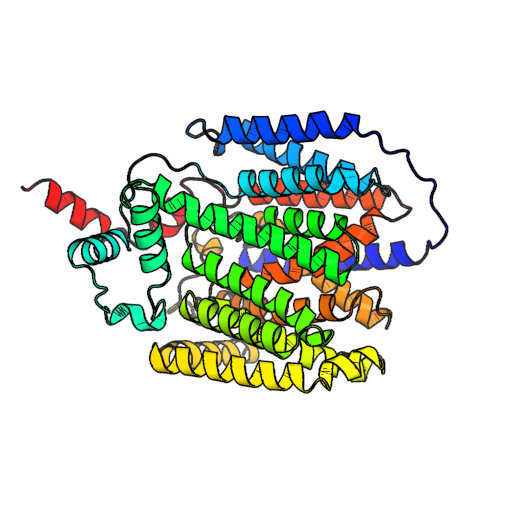 1 316 ? 9.490 -22.566 -4.873 1.00 78.00 316 TRP A CA 1
ATOM 2544 C C . TRP A 1 316 ? 10.338 -23.775 -5.253 1.00 78.00 316 TRP A C 1
ATOM 2546 O O . TRP A 1 316 ? 11.505 -23.585 -5.593 1.00 78.00 316 TRP A O 1
ATOM 2556 N N . MET A 1 317 ? 9.773 -24.981 -5.211 1.00 78.00 317 MET A N 1
ATOM 2557 C CA . MET A 1 317 ? 10.441 -26.201 -5.660 1.00 78.00 317 MET A CA 1
ATOM 2558 C C . MET A 1 317 ? 10.656 -26.170 -7.170 1.00 78.00 317 MET A C 1
ATOM 2560 O O . MET A 1 317 ? 11.776 -26.369 -7.628 1.00 78.00 317 MET A O 1
ATOM 2564 N N . TRP A 1 318 ? 9.614 -25.835 -7.934 1.00 74.69 318 TRP A N 1
ATOM 2565 C CA . TRP A 1 318 ? 9.679 -25.820 -9.394 1.00 74.69 318 TRP A CA 1
ATOM 2566 C C . TRP A 1 318 ? 10.623 -24.738 -9.941 1.00 74.69 318 TRP A C 1
ATOM 2568 O O . TRP A 1 318 ? 11.405 -24.996 -10.847 1.00 74.69 318 TRP A O 1
ATOM 2578 N N . GLY A 1 319 ? 10.620 -23.534 -9.356 1.00 67.25 319 GLY A N 1
ATOM 2579 C CA . GLY A 1 319 ? 11.481 -22.429 -9.801 1.00 67.25 319 GLY A CA 1
ATOM 2580 C C . GLY A 1 319 ? 12.925 -22.457 -9.274 1.00 67.25 319 GLY A C 1
ATOM 2581 O O . GLY A 1 319 ? 13.646 -21.468 -9.423 1.00 67.25 319 GLY A O 1
ATOM 2582 N N . GLY A 1 320 ? 13.343 -23.502 -8.547 1.00 67.00 320 GLY A N 1
ATOM 2583 C CA . GLY A 1 320 ? 14.630 -23.518 -7.827 1.00 67.00 320 GLY A CA 1
ATOM 2584 C C . GLY A 1 320 ? 14.741 -22.436 -6.735 1.00 67.00 320 GLY A C 1
ATOM 2585 O O . GLY A 1 320 ? 15.823 -22.136 -6.230 1.00 67.00 320 GLY A O 1
ATOM 2586 N N . GLY A 1 321 ? 13.616 -21.819 -6.358 1.00 66.19 321 GLY A N 1
ATOM 2587 C CA . GLY A 1 321 ? 13.542 -20.742 -5.374 1.00 66.19 321 GLY A CA 1
ATOM 2588 C C . GLY A 1 321 ? 13.905 -21.195 -3.967 1.00 66.19 321 GLY A C 1
ATOM 2589 O O . GLY A 1 321 ? 14.493 -20.416 -3.223 1.00 66.19 321 GLY A O 1
ATOM 2590 N N . ALA A 1 322 ? 13.636 -22.456 -3.622 1.00 69.94 322 ALA A N 1
ATOM 2591 C CA . ALA A 1 322 ? 13.988 -23.019 -2.320 1.00 69.94 322 ALA A CA 1
ATOM 2592 C C . ALA A 1 322 ? 15.498 -22.914 -2.025 1.00 69.94 322 ALA A C 1
ATOM 2594 O O . ALA A 1 322 ? 15.882 -22.511 -0.928 1.00 69.94 322 ALA A O 1
ATOM 2595 N N . GLN A 1 323 ? 16.347 -23.165 -3.029 1.00 70.00 323 GLN A N 1
ATOM 2596 C CA . GLN A 1 323 ? 17.809 -23.115 -2.902 1.00 70.00 323 GLN A CA 1
ATOM 2597 C C . GLN A 1 323 ? 18.341 -21.695 -2.653 1.00 70.00 323 GLN A C 1
ATOM 2599 O O . GLN A 1 323 ? 19.384 -21.534 -2.027 1.00 70.00 323 GLN A O 1
ATOM 2604 N N . LYS A 1 324 ? 17.623 -20.653 -3.099 1.00 70.19 324 LYS A N 1
ATOM 2605 C CA . LYS A 1 324 ? 17.991 -19.250 -2.834 1.00 70.19 324 LYS A CA 1
ATOM 2606 C C . LYS A 1 324 ? 17.332 -18.707 -1.564 1.00 70.19 324 LYS A C 1
ATOM 2608 O O . LYS A 1 324 ? 17.985 -18.033 -0.775 1.00 70.19 324 LYS A O 1
ATOM 2613 N N . ILE A 1 325 ? 16.051 -19.000 -1.347 1.00 73.81 325 ILE A N 1
ATOM 2614 C CA . ILE A 1 325 ? 15.251 -18.425 -0.259 1.00 73.81 325 ILE A CA 1
ATOM 2615 C C . ILE A 1 325 ? 15.654 -19.021 1.092 1.00 73.81 325 ILE A C 1
ATOM 2617 O O . ILE A 1 325 ? 15.943 -18.259 2.013 1.00 73.81 325 ILE A O 1
ATOM 2621 N N . VAL A 1 326 ? 15.730 -20.350 1.219 1.00 79.12 326 VAL A N 1
ATOM 2622 C CA . VAL A 1 326 ? 15.950 -21.007 2.521 1.00 79.12 326 VAL A CA 1
ATOM 2623 C C . VAL A 1 326 ? 17.279 -20.588 3.165 1.00 79.12 326 VAL A C 1
ATOM 2625 O O . VAL A 1 326 ? 17.242 -20.125 4.308 1.00 79.12 326 VAL A O 1
ATOM 2628 N N . PRO A 1 327 ? 18.435 -20.611 2.466 1.00 80.06 327 PRO A N 1
ATOM 2629 C CA . PRO A 1 327 ? 19.694 -20.170 3.066 1.00 80.06 327 PRO A CA 1
ATOM 2630 C C . PRO A 1 327 ? 19.687 -18.683 3.430 1.00 80.06 327 PRO A C 1
ATOM 2632 O O . PRO A 1 327 ? 20.254 -18.289 4.445 1.00 80.06 327 PRO A O 1
ATOM 2635 N N . THR A 1 328 ? 19.032 -17.834 2.630 1.00 76.75 328 THR A N 1
ATOM 2636 C CA . THR A 1 328 ? 18.947 -16.397 2.935 1.00 76.75 328 THR A CA 1
ATOM 2637 C C . THR A 1 328 ? 18.076 -16.107 4.157 1.00 76.75 328 THR A C 1
ATOM 2639 O O . THR A 1 328 ? 18.472 -15.295 4.988 1.00 76.75 328 THR A O 1
ATOM 2642 N N . LEU A 1 329 ? 16.949 -16.810 4.322 1.00 80.25 329 LEU A N 1
ATOM 2643 C CA . LEU A 1 329 ? 16.115 -16.712 5.522 1.00 80.25 329 LEU A CA 1
ATOM 2644 C C . LEU A 1 329 ? 16.860 -17.213 6.760 1.00 80.25 329 LEU A C 1
ATOM 2646 O O . LEU A 1 329 ? 16.816 -16.553 7.794 1.00 80.25 329 LEU A O 1
ATOM 2650 N N . TYR A 1 330 ? 17.589 -18.326 6.641 1.00 83.12 330 TYR A N 1
ATOM 2651 C CA . TYR A 1 330 ? 18.415 -18.859 7.724 1.00 83.12 330 TYR A CA 1
ATOM 2652 C C . TYR A 1 330 ? 19.511 -17.870 8.146 1.00 83.12 330 TYR A C 1
ATOM 2654 O O . TYR A 1 330 ? 19.627 -17.544 9.325 1.00 83.12 330 TYR A O 1
ATOM 2662 N N . ARG A 1 331 ? 20.254 -17.303 7.183 1.00 81.81 331 ARG A N 1
ATOM 2663 C CA . ARG A 1 331 ? 21.250 -16.250 7.453 1.00 81.81 331 ARG A CA 1
ATOM 2664 C C . ARG A 1 331 ? 20.629 -15.022 8.110 1.00 81.81 331 ARG A C 1
ATOM 2666 O O . ARG A 1 331 ? 21.234 -14.454 9.010 1.00 81.81 331 ARG A O 1
ATOM 2673 N N . ASN A 1 332 ? 19.439 -14.614 7.670 1.00 83.19 332 ASN A N 1
ATOM 2674 C CA . ASN A 1 332 ? 18.733 -13.479 8.256 1.00 83.19 332 ASN A CA 1
ATOM 2675 C C . ASN A 1 332 ? 18.320 -13.747 9.706 1.00 83.19 332 ASN A C 1
ATOM 2677 O O . ASN A 1 332 ? 18.510 -12.894 10.565 1.00 83.19 332 ASN A O 1
ATOM 2681 N N . PHE A 1 333 ? 17.806 -14.945 9.982 1.00 84.88 333 PHE A N 1
ATOM 2682 C CA . PHE A 1 333 ? 17.451 -15.374 11.329 1.00 84.88 333 PHE A CA 1
ATOM 2683 C C . PHE A 1 333 ? 18.667 -15.382 12.264 1.00 84.88 333 PHE A C 1
ATOM 2685 O O . PHE A 1 333 ? 18.608 -14.782 13.335 1.00 84.88 333 PHE A O 1
ATOM 2692 N N . LEU A 1 334 ? 19.787 -15.975 11.832 1.00 84.50 334 LEU A N 1
ATOM 2693 C CA . LEU A 1 334 ? 21.036 -15.951 12.598 1.00 84.50 334 LEU A CA 1
ATOM 2694 C C . LEU A 1 334 ? 21.531 -14.522 12.833 1.00 84.50 334 LEU A C 1
ATOM 2696 O O . LEU A 1 334 ? 21.824 -14.164 13.966 1.00 84.50 334 LEU A O 1
ATOM 2700 N N . ALA A 1 335 ? 21.550 -13.675 11.800 1.00 83.00 335 ALA A N 1
ATOM 2701 C CA . ALA A 1 335 ? 22.009 -12.293 11.933 1.00 83.00 335 ALA A CA 1
ATOM 2702 C C . ALA A 1 335 ? 21.151 -11.467 12.907 1.00 83.00 335 ALA A C 1
ATOM 2704 O O . ALA A 1 335 ? 21.694 -10.645 13.644 1.00 83.00 335 ALA A O 1
ATOM 2705 N N . MET A 1 336 ? 19.834 -11.709 12.941 1.00 82.88 336 MET A N 1
ATOM 2706 C CA . MET A 1 336 ? 18.925 -11.081 13.903 1.00 82.88 336 MET A CA 1
ATOM 2707 C C . MET A 1 336 ? 19.211 -11.516 15.346 1.00 82.88 336 MET A C 1
ATOM 2709 O O . MET A 1 336 ? 19.162 -10.674 16.239 1.00 82.88 336 MET A O 1
ATOM 2713 N N . ILE A 1 337 ? 19.501 -12.802 15.577 1.00 84.62 337 ILE A N 1
ATOM 2714 C CA . ILE A 1 337 ? 19.792 -13.344 16.917 1.00 84.62 337 ILE A CA 1
ATOM 2715 C C . ILE A 1 337 ? 21.177 -12.918 17.401 1.00 84.62 337 ILE A C 1
ATOM 2717 O O . ILE A 1 337 ? 21.326 -12.475 18.535 1.00 84.62 337 ILE A O 1
ATOM 2721 N N . GLU A 1 338 ? 22.184 -13.031 16.540 1.00 83.50 338 GLU A N 1
ATOM 2722 C CA . GLU A 1 338 ? 23.581 -12.713 16.852 1.00 83.50 338 GLU A CA 1
ATOM 2723 C C . GLU A 1 338 ? 23.856 -11.203 16.866 1.00 83.50 338 GLU A C 1
ATOM 2725 O O . GLU A 1 338 ? 24.972 -10.786 17.165 1.00 83.50 338 GLU A O 1
ATOM 2730 N N . TRP A 1 339 ? 22.863 -10.381 16.500 1.00 77.19 339 TRP A N 1
ATOM 2731 C CA . TRP A 1 339 ? 23.021 -8.944 16.267 1.00 77.19 339 TRP A CA 1
ATOM 2732 C C . TRP A 1 339 ? 24.249 -8.640 15.394 1.00 77.19 339 TRP A C 1
ATOM 2734 O O . TRP A 1 339 ? 25.077 -7.769 15.679 1.00 77.19 339 TRP A O 1
ATOM 2744 N N . ARG A 1 340 ? 24.411 -9.425 14.327 1.00 70.50 340 ARG A N 1
ATOM 2745 C CA . ARG A 1 340 ? 25.643 -9.419 13.546 1.00 70.50 340 ARG A CA 1
ATOM 2746 C C . ARG A 1 340 ? 25.777 -8.093 12.801 1.00 70.50 340 ARG A C 1
ATOM 2748 O O . ARG A 1 340 ? 24.936 -7.753 11.973 1.00 70.50 340 ARG A O 1
ATOM 2755 N N . GLN A 1 341 ? 26.847 -7.348 13.073 1.00 65.69 341 GLN A N 1
ATOM 2756 C CA . GLN A 1 341 ? 27.188 -6.163 12.283 1.00 65.69 341 GLN A CA 1
ATOM 2757 C C . GLN A 1 341 ? 27.385 -6.579 10.815 1.00 65.69 341 GLN A C 1
ATOM 2759 O O . GLN A 1 341 ? 27.941 -7.657 10.568 1.00 65.69 341 GLN A O 1
ATOM 2764 N N . PRO A 1 342 ? 26.939 -5.773 9.834 1.00 62.72 342 PRO A N 1
ATOM 2765 C CA . PRO A 1 342 ? 27.122 -6.110 8.431 1.00 62.72 342 PRO A CA 1
ATOM 2766 C C . PRO A 1 342 ? 28.613 -6.306 8.151 1.00 62.72 342 PRO A C 1
ATOM 2768 O O . PRO A 1 342 ? 29.392 -5.369 8.305 1.00 62.72 342 PRO A O 1
ATOM 2771 N N . GLY A 1 343 ? 29.018 -7.518 7.763 1.00 57.47 343 GLY A N 1
ATOM 2772 C CA . GLY A 1 343 ? 30.405 -7.768 7.379 1.00 57.47 343 GLY A CA 1
ATOM 2773 C C . GLY A 1 343 ? 30.778 -6.881 6.190 1.00 57.47 343 GLY A C 1
ATOM 2774 O O . GLY A 1 343 ? 30.012 -6.788 5.228 1.00 57.47 343 GLY A O 1
ATOM 2775 N N . GLU A 1 344 ? 31.943 -6.236 6.246 1.00 49.31 344 GLU A N 1
ATOM 2776 C CA . GLU A 1 344 ? 32.407 -5.290 5.220 1.00 49.31 344 GLU A CA 1
ATOM 2777 C C . GLU A 1 344 ? 32.557 -5.925 3.824 1.00 49.31 344 GLU A C 1
ATOM 2779 O O . GLU A 1 344 ? 32.554 -5.219 2.820 1.00 49.31 344 GLU A O 1
ATOM 2784 N N . THR A 1 345 ? 32.633 -7.256 3.733 1.00 48.72 345 THR A N 1
ATOM 2785 C CA . THR A 1 345 ? 33.249 -7.942 2.590 1.00 48.72 345 THR A CA 1
ATOM 2786 C C . THR A 1 345 ? 32.331 -8.759 1.676 1.00 48.72 345 THR A C 1
ATOM 2788 O O . THR A 1 345 ? 32.855 -9.383 0.761 1.00 48.72 345 THR A O 1
ATOM 2791 N N . SER A 1 346 ? 30.997 -8.804 1.833 1.00 51.16 346 SER A N 1
ATOM 2792 C CA . SER A 1 346 ? 30.213 -9.718 0.959 1.00 51.16 346 SER A CA 1
ATOM 2793 C C . SER A 1 346 ? 28.839 -9.288 0.449 1.00 51.16 346 SER A C 1
ATOM 2795 O O . SER A 1 346 ? 28.343 -9.927 -0.479 1.00 51.16 346 SER A O 1
ATOM 2797 N N . VAL A 1 347 ? 28.214 -8.218 0.950 1.00 60.38 347 VAL A N 1
ATOM 2798 C CA . VAL A 1 347 ? 26.903 -7.787 0.429 1.00 60.38 347 VAL A CA 1
ATOM 2799 C C . VAL A 1 347 ? 26.828 -6.264 0.343 1.00 60.38 347 VAL A C 1
ATOM 2801 O O . VAL A 1 347 ? 27.059 -5.553 1.324 1.00 60.38 347 VAL A O 1
ATOM 2804 N N . LEU A 1 348 ? 26.510 -5.774 -0.860 1.00 63.03 348 LEU A N 1
ATOM 2805 C CA . LEU A 1 348 ? 26.328 -4.356 -1.179 1.00 63.03 348 LEU A CA 1
ATOM 2806 C C . LEU A 1 348 ? 25.341 -3.704 -0.198 1.00 63.03 348 LEU A C 1
ATOM 2808 O O . LEU A 1 348 ? 24.313 -4.291 0.142 1.00 63.03 348 LEU A O 1
ATOM 2812 N N . ALA A 1 349 ? 25.638 -2.476 0.237 1.00 67.81 349 ALA A N 1
ATOM 2813 C CA . ALA A 1 349 ? 24.733 -1.710 1.091 1.00 67.81 349 ALA A CA 1
ATOM 2814 C C . ALA A 1 349 ? 23.336 -1.541 0.438 1.00 67.81 349 ALA A C 1
ATOM 2816 O O . ALA A 1 349 ? 23.213 -1.614 -0.793 1.00 67.81 349 ALA A O 1
ATOM 2817 N N . PRO A 1 350 ? 22.264 -1.312 1.223 1.00 74.19 350 PRO A N 1
ATOM 2818 C CA . PRO A 1 350 ? 20.928 -1.066 0.682 1.00 74.19 350 PRO A CA 1
ATOM 2819 C C . PRO A 1 350 ? 20.924 0.034 -0.383 1.00 74.19 350 PRO A C 1
ATOM 2821 O O . PRO A 1 350 ? 21.724 0.962 -0.335 1.00 74.19 350 PRO A O 1
ATOM 2824 N N . LEU A 1 351 ? 20.016 -0.058 -1.355 1.00 74.38 351 LEU A N 1
ATOM 2825 C CA . LEU A 1 351 ? 20.001 0.839 -2.517 1.00 74.38 351 LEU A CA 1
ATOM 2826 C C . LEU A 1 351 ? 19.952 2.327 -2.128 1.00 74.38 351 LEU A C 1
ATOM 2828 O O . LEU A 1 351 ? 20.748 3.110 -2.629 1.00 74.38 351 LEU A O 1
ATOM 2832 N N . TYR A 1 352 ? 19.077 2.699 -1.193 1.00 79.81 352 TYR A N 1
ATOM 2833 C CA . TYR A 1 352 ? 18.950 4.085 -0.724 1.00 79.81 352 TYR A CA 1
ATOM 2834 C C . TYR A 1 352 ? 20.213 4.584 -0.011 1.00 79.81 352 TYR A C 1
ATOM 2836 O O . TYR A 1 352 ? 20.561 5.755 -0.119 1.00 79.81 352 TYR A O 1
ATOM 2844 N N . GLU A 1 353 ? 20.924 3.684 0.669 1.00 79.25 353 GLU A N 1
ATOM 2845 C CA . GLU A 1 353 ? 22.197 3.982 1.323 1.00 79.25 353 GLU A CA 1
ATOM 2846 C C . GLU A 1 353 ? 23.302 4.211 0.281 1.00 79.25 353 GLU A C 1
ATOM 2848 O O . GLU A 1 353 ? 24.005 5.214 0.332 1.00 79.25 353 GLU A O 1
ATOM 2853 N N . ARG A 1 354 ? 23.411 3.315 -0.712 1.00 75.38 354 ARG A N 1
ATOM 2854 C CA . ARG A 1 354 ? 24.407 3.416 -1.794 1.00 75.38 354 ARG A CA 1
ATOM 2855 C C . ARG A 1 354 ? 24.254 4.681 -2.627 1.00 75.38 354 ARG A C 1
ATOM 2857 O O . ARG A 1 354 ? 25.253 5.218 -3.084 1.00 75.38 354 ARG A O 1
ATOM 2864 N N . MET A 1 355 ? 23.020 5.140 -2.821 1.00 73.50 355 MET A N 1
ATOM 2865 C CA . MET A 1 355 ? 22.733 6.324 -3.631 1.00 73.50 355 MET A CA 1
ATOM 2866 C C . MET A 1 355 ? 22.758 7.631 -2.837 1.00 73.50 355 MET A C 1
ATOM 2868 O O . MET A 1 355 ? 22.429 8.671 -3.399 1.00 73.50 355 MET A O 1
ATOM 2872 N N . GLY A 1 356 ? 23.112 7.592 -1.547 1.00 80.38 356 GLY A N 1
ATOM 2873 C CA . GLY A 1 356 ? 23.143 8.788 -0.707 1.00 80.38 356 GLY A CA 1
ATOM 2874 C C . GLY A 1 356 ? 21.786 9.489 -0.633 1.00 80.38 356 GLY A C 1
ATOM 2875 O O . GLY A 1 356 ? 21.731 10.717 -0.615 1.00 80.38 356 GLY A O 1
ATOM 2876 N N . VAL A 1 357 ? 20.686 8.722 -0.649 1.00 84.94 357 VAL A N 1
ATOM 2877 C CA . VAL A 1 357 ? 19.338 9.296 -0.599 1.00 84.94 357 VAL A CA 1
ATOM 2878 C C . VAL A 1 357 ? 19.165 10.036 0.719 1.00 84.94 357 VAL A C 1
ATOM 2880 O O . VAL A 1 357 ? 19.481 9.498 1.783 1.00 84.94 357 VAL A O 1
ATOM 2883 N N . ASP A 1 358 ? 18.634 11.257 0.635 1.00 89.25 358 ASP A N 1
ATOM 2884 C CA . ASP A 1 358 ? 18.389 12.087 1.807 1.00 89.25 358 ASP A CA 1
ATOM 2885 C C . ASP A 1 358 ? 17.558 11.302 2.846 1.00 89.25 358 ASP A C 1
ATOM 2887 O O . ASP A 1 358 ? 16.471 10.804 2.520 1.00 89.25 358 ASP A O 1
ATOM 2891 N N . PRO A 1 359 ? 18.038 11.181 4.096 1.00 91.31 359 PRO A N 1
ATOM 2892 C CA . PRO A 1 359 ? 17.333 10.496 5.173 1.00 91.31 359 PRO A CA 1
ATOM 2893 C C . PRO A 1 359 ? 15.903 10.990 5.401 1.00 91.31 359 PRO A C 1
ATOM 2895 O O . PRO A 1 359 ? 15.078 10.212 5.881 1.00 91.31 359 PRO A O 1
ATOM 2898 N N . ILE A 1 360 ? 15.574 12.236 5.030 1.00 92.81 360 ILE A N 1
ATOM 2899 C CA . ILE A 1 360 ? 14.203 12.759 5.108 1.00 92.81 360 ILE A CA 1
ATOM 2900 C C . ILE A 1 360 ? 13.213 11.911 4.307 1.00 92.81 360 ILE A C 1
ATOM 2902 O O . ILE A 1 360 ? 12.052 11.800 4.695 1.00 92.81 360 ILE A O 1
ATOM 2906 N N . GLN A 1 361 ? 13.668 11.239 3.243 1.00 90.25 361 GLN A N 1
ATOM 2907 C CA . GLN A 1 361 ? 12.834 10.350 2.436 1.00 90.25 361 GLN A CA 1
ATOM 2908 C C . GLN A 1 361 ? 12.274 9.182 3.247 1.00 90.25 361 GLN A C 1
ATOM 2910 O O . GLN A 1 361 ? 11.198 8.678 2.941 1.00 90.25 361 GLN A O 1
ATOM 2915 N N . ALA A 1 362 ? 12.928 8.787 4.342 1.00 91.44 362 ALA A N 1
ATOM 2916 C CA . ALA A 1 362 ? 12.413 7.739 5.214 1.00 91.44 362 ALA A CA 1
ATOM 2917 C C . ALA A 1 362 ? 11.098 8.140 5.915 1.00 91.44 362 ALA A C 1
ATOM 2919 O O . ALA A 1 362 ? 10.379 7.270 6.409 1.00 91.44 362 ALA A O 1
ATOM 2920 N N . TYR A 1 363 ? 10.759 9.435 5.965 1.00 94.50 363 TYR A N 1
ATOM 2921 C CA . TYR A 1 363 ? 9.543 9.943 6.602 1.00 94.50 363 TYR A CA 1
ATOM 2922 C C . TYR A 1 363 ? 8.275 9.372 5.957 1.00 94.50 363 TYR A C 1
ATOM 2924 O O . TYR A 1 363 ? 7.442 8.773 6.641 1.00 94.50 363 TYR A O 1
ATOM 2932 N N . SER A 1 364 ? 8.157 9.492 4.634 1.00 92.00 364 SER A N 1
ATOM 2933 C CA . SER A 1 364 ? 6.988 9.028 3.879 1.00 92.00 364 SER A CA 1
ATOM 2934 C C . SER A 1 364 ? 6.870 7.498 3.891 1.00 92.00 364 SER A C 1
ATOM 2936 O O . SER A 1 364 ? 5.771 6.955 3.976 1.00 92.00 364 SER A O 1
ATOM 2938 N N . TRP A 1 365 ? 8.002 6.787 3.926 1.00 90.62 365 TRP A N 1
ATOM 2939 C CA . TRP A 1 365 ? 8.053 5.331 4.109 1.00 90.62 365 TRP A CA 1
ATOM 2940 C C . TRP A 1 365 ? 7.588 4.875 5.496 1.00 90.62 365 TRP A C 1
ATOM 2942 O O . TRP A 1 365 ? 7.032 3.786 5.645 1.00 90.62 365 TRP A O 1
ATOM 2952 N N . SER A 1 366 ? 7.846 5.683 6.521 1.00 93.88 366 SER A N 1
ATOM 2953 C CA . SER A 1 366 ? 7.549 5.344 7.915 1.00 93.88 366 SER A CA 1
ATOM 2954 C C . SER A 1 366 ? 6.093 5.607 8.280 1.00 93.88 366 SER A C 1
ATOM 2956 O O . SER A 1 366 ? 5.551 4.946 9.162 1.00 93.88 366 SER A O 1
ATOM 2958 N N . LEU A 1 367 ? 5.443 6.556 7.604 1.00 94.88 367 LEU A N 1
ATOM 2959 C CA . LEU A 1 367 ? 4.114 7.039 7.961 1.00 94.88 367 LEU A CA 1
ATOM 2960 C C . LEU A 1 367 ? 3.029 5.939 8.025 1.00 94.88 367 LEU A C 1
ATOM 2962 O O . LEU A 1 367 ? 2.429 5.782 9.091 1.00 94.88 367 LEU A O 1
ATOM 2966 N N . PRO A 1 368 ? 2.769 5.130 6.976 1.00 94.88 368 PRO A N 1
ATOM 2967 C CA . PRO A 1 368 ? 1.749 4.076 7.045 1.00 94.88 368 PRO A CA 1
ATOM 2968 C C . PRO A 1 368 ? 2.071 3.001 8.095 1.00 94.88 368 PRO A C 1
ATOM 2970 O O . PRO A 1 368 ? 1.164 2.511 8.770 1.00 94.88 368 PRO A O 1
ATOM 2973 N N . VAL A 1 369 ? 3.355 2.666 8.278 1.00 95.69 369 VAL A N 1
ATOM 2974 C CA . VAL A 1 369 ? 3.818 1.703 9.295 1.00 95.69 369 VAL A C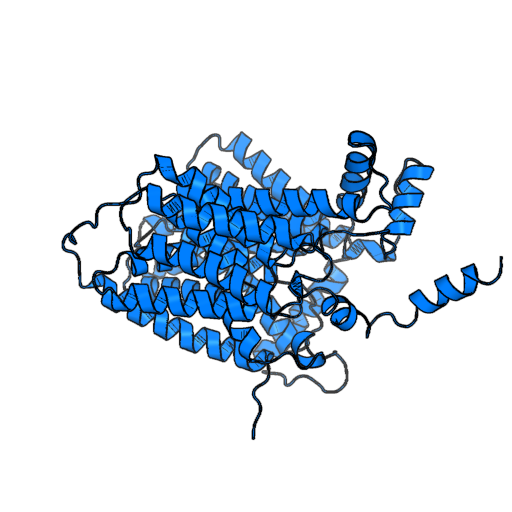A 1
ATOM 2975 C C . VAL A 1 369 ? 3.547 2.244 10.691 1.00 95.69 369 VAL A C 1
ATOM 2977 O O . VAL A 1 369 ? 3.007 1.528 11.533 1.00 95.69 369 VAL A O 1
ATOM 2980 N N . ALA A 1 370 ? 3.872 3.514 10.925 1.00 97.19 370 ALA A N 1
ATOM 2981 C CA . ALA A 1 370 ? 3.678 4.176 12.201 1.00 97.19 370 ALA A CA 1
ATOM 2982 C C . ALA A 1 370 ? 2.198 4.267 12.584 1.00 97.19 370 ALA A C 1
ATOM 2984 O O . ALA A 1 370 ? 1.822 3.926 13.705 1.00 97.19 370 ALA A O 1
ATOM 2985 N N . ILE A 1 371 ? 1.336 4.667 11.644 1.00 97.50 371 ILE A N 1
ATOM 2986 C CA . ILE A 1 371 ? -0.106 4.779 11.888 1.00 97.50 371 ILE A CA 1
ATOM 2987 C C . ILE A 1 371 ? -0.718 3.395 12.171 1.00 97.50 371 ILE A C 1
ATOM 2989 O O . ILE A 1 371 ? -1.489 3.241 13.121 1.00 97.50 371 ILE A O 1
ATOM 2993 N N . ALA A 1 372 ? -0.359 2.370 11.389 1.00 96.56 372 ALA A N 1
ATOM 2994 C CA . ALA A 1 372 ? -0.834 1.005 11.617 1.00 96.56 372 ALA A CA 1
ATOM 2995 C C . ALA A 1 372 ? -0.329 0.434 12.955 1.00 96.56 372 ALA A C 1
ATOM 2997 O O . ALA A 1 372 ? -1.098 -0.173 13.699 1.00 96.56 372 ALA A O 1
ATOM 2998 N N . SER A 1 373 ? 0.933 0.685 13.310 1.00 97.31 373 SER A N 1
ATOM 2999 C CA . SER A 1 373 ? 1.509 0.267 14.596 1.00 97.31 373 SER A CA 1
ATOM 3000 C C . SER A 1 373 ? 0.819 0.963 15.771 1.00 97.31 373 SER A C 1
ATOM 3002 O O . SER A 1 373 ? 0.502 0.320 16.772 1.00 97.31 373 SER A O 1
ATOM 3004 N N . ALA A 1 374 ? 0.493 2.252 15.630 1.00 97.25 374 ALA A N 1
ATOM 3005 C CA . ALA A 1 374 ? -0.267 2.998 16.627 1.00 97.25 374 ALA A CA 1
ATOM 3006 C C . ALA A 1 374 ? -1.667 2.403 16.844 1.00 97.25 374 ALA A C 1
ATOM 3008 O O . ALA A 1 374 ? -2.113 2.316 17.986 1.00 97.25 374 ALA A O 1
ATOM 3009 N N . LEU A 1 375 ? -2.342 1.936 15.784 1.00 96.19 375 LEU A N 1
ATOM 3010 C CA . LEU A 1 375 ? -3.619 1.223 15.910 1.00 96.19 375 LEU A CA 1
ATOM 3011 C C . LEU A 1 375 ? -3.474 -0.066 16.726 1.00 96.19 375 LEU A C 1
ATOM 3013 O O . LEU A 1 375 ? -4.280 -0.314 17.623 1.00 96.19 375 LEU A O 1
ATOM 3017 N N . LEU A 1 376 ? -2.459 -0.880 16.427 1.00 95.19 376 LEU A N 1
ATOM 3018 C CA . LEU A 1 376 ? -2.222 -2.147 17.125 1.00 95.19 376 LEU A CA 1
ATOM 3019 C C . LEU A 1 376 ? -1.922 -1.922 18.611 1.00 95.19 376 LEU A C 1
ATOM 3021 O O . LEU A 1 376 ? -2.536 -2.564 19.464 1.00 95.19 376 LEU A O 1
ATOM 3025 N N . LEU A 1 377 ? -1.047 -0.962 18.927 1.00 95.25 377 LEU A N 1
ATOM 3026 C CA . LEU A 1 377 ? -0.754 -0.572 20.307 1.00 95.25 377 LEU A CA 1
ATOM 3027 C C . LEU A 1 377 ? -1.995 -0.023 21.010 1.00 95.25 377 LEU A C 1
ATOM 3029 O O . LEU A 1 377 ? -2.268 -0.389 22.150 1.00 95.25 377 LEU A O 1
ATOM 3033 N N . TYR A 1 378 ? -2.785 0.807 20.330 1.00 94.62 378 TYR A N 1
ATOM 3034 C CA . TYR A 1 378 ? -4.034 1.330 20.872 1.00 94.62 378 TYR A CA 1
ATOM 3035 C C . TYR A 1 378 ? -5.011 0.204 21.243 1.00 94.62 378 TYR A C 1
ATOM 3037 O O . TYR A 1 378 ? -5.559 0.213 22.345 1.00 94.62 378 TYR A O 1
ATOM 3045 N N . ILE A 1 379 ? -5.192 -0.794 20.370 1.00 92.12 379 ILE A N 1
ATOM 3046 C CA . ILE A 1 379 ? -6.049 -1.963 20.631 1.00 92.12 379 ILE A CA 1
ATOM 3047 C C . ILE A 1 379 ? -5.524 -2.769 21.823 1.00 92.12 379 ILE A C 1
ATOM 3049 O O . ILE A 1 379 ? -6.310 -3.137 22.698 1.00 92.12 379 ILE A O 1
ATOM 3053 N N . ALA A 1 380 ? -4.213 -3.016 21.887 1.00 90.62 380 ALA A N 1
ATOM 3054 C CA . ALA A 1 380 ? -3.594 -3.755 22.984 1.00 90.62 380 ALA A CA 1
ATOM 3055 C C . ALA A 1 380 ? -3.752 -3.030 24.334 1.00 90.62 380 ALA A C 1
ATOM 3057 O O . ALA A 1 380 ? -4.154 -3.644 25.322 1.00 90.62 380 ALA A O 1
ATOM 3058 N N . LEU A 1 381 ? -3.507 -1.715 24.365 1.00 91.31 381 LEU A N 1
ATOM 3059 C CA . LEU A 1 381 ? -3.600 -0.889 25.573 1.00 91.31 381 LEU A CA 1
ATOM 3060 C C . LEU A 1 381 ? -5.043 -0.703 26.047 1.00 91.31 381 LEU A C 1
ATOM 3062 O O . LEU A 1 381 ? -5.315 -0.747 27.245 1.00 91.31 381 LEU A O 1
ATOM 3066 N N . ARG A 1 382 ? -5.982 -0.479 25.122 1.00 89.25 382 ARG A N 1
ATOM 3067 C CA . ARG A 1 382 ? -7.395 -0.253 25.463 1.00 89.25 382 ARG A CA 1
ATOM 3068 C C . ARG A 1 382 ? -8.196 -1.529 25.640 1.00 89.25 382 ARG A C 1
ATOM 3070 O O . ARG A 1 382 ? -9.296 -1.457 26.179 1.00 89.25 382 ARG A O 1
ATOM 3077 N N . LYS A 1 383 ? -7.678 -2.668 25.173 1.00 83.56 383 LYS A N 1
ATOM 3078 C CA . LYS A 1 383 ? -8.385 -3.956 25.130 1.00 83.56 383 LYS A CA 1
ATOM 3079 C C . LYS A 1 383 ? -9.773 -3.851 24.482 1.00 83.56 383 LYS A C 1
ATOM 3081 O O . LYS A 1 383 ? -10.702 -4.563 24.851 1.00 83.56 383 LYS A O 1
ATOM 3086 N N . LYS A 1 384 ? -9.917 -2.946 23.512 1.00 80.38 384 LYS A N 1
ATOM 3087 C CA . LYS A 1 384 ? -11.160 -2.680 22.782 1.00 80.38 384 LYS A CA 1
ATOM 3088 C C . LYS A 1 384 ? -10.923 -2.810 21.291 1.00 80.38 384 LYS A C 1
ATOM 3090 O O . LYS A 1 384 ? -9.840 -2.507 20.796 1.00 80.38 384 LYS A O 1
ATOM 3095 N N . ILE A 1 385 ? -11.968 -3.237 20.593 1.00 76.19 385 ILE A N 1
ATOM 3096 C CA . ILE A 1 385 ? -11.980 -3.408 19.145 1.00 76.19 385 ILE A CA 1
ATOM 3097 C C . ILE A 1 385 ? -12.795 -2.251 18.552 1.00 76.19 385 ILE A C 1
ATOM 3099 O O . ILE A 1 385 ? -14.018 -2.339 18.513 1.00 76.19 385 ILE A O 1
ATOM 3103 N N . PRO A 1 386 ? -12.159 -1.141 18.141 1.00 73.88 386 PRO A N 1
ATOM 3104 C CA . PRO A 1 386 ? -12.889 -0.007 17.580 1.00 73.88 386 PRO A CA 1
ATOM 3105 C C . PRO A 1 386 ? -13.433 -0.265 16.164 1.00 73.88 386 PRO A C 1
ATOM 3107 O O . PRO A 1 386 ? -14.282 0.495 15.714 1.00 73.88 386 PRO A O 1
ATOM 3110 N N . TYR A 1 387 ? -12.952 -1.299 15.461 1.00 83.81 387 TYR A N 1
ATOM 3111 C CA . TYR A 1 387 ? -13.267 -1.573 14.050 1.00 83.81 387 TYR A CA 1
ATOM 3112 C C . TYR A 1 387 ? -13.274 -3.069 13.752 1.00 83.81 387 TYR A C 1
ATOM 3114 O O . TYR A 1 387 ? -12.846 -3.861 14.583 1.00 83.81 387 TYR A O 1
ATOM 3122 N N . ASN A 1 388 ? -13.668 -3.463 12.540 1.00 89.50 388 ASN A N 1
ATOM 3123 C CA . ASN A 1 388 ? -13.616 -4.859 12.112 1.00 89.50 388 ASN A CA 1
ATOM 3124 C C . ASN A 1 388 ? -12.236 -5.494 12.420 1.00 89.50 388 ASN A C 1
ATOM 3126 O O . ASN A 1 388 ? -11.206 -4.948 12.012 1.00 89.50 388 ASN A O 1
ATOM 3130 N N . PRO A 1 389 ? -12.190 -6.637 13.132 1.00 89.69 389 PRO A N 1
ATOM 3131 C CA . PRO A 1 389 ? -10.951 -7.244 13.622 1.00 89.69 389 PRO A CA 1
ATOM 3132 C C . PRO A 1 389 ? -10.030 -7.738 12.496 1.00 89.69 389 PRO A C 1
ATOM 3134 O O . PRO A 1 389 ? -8.840 -7.935 12.733 1.00 89.69 389 PRO A O 1
ATOM 3137 N N . LEU A 1 390 ? -10.543 -7.897 11.269 1.00 91.19 390 LEU A N 1
ATOM 3138 C CA . LEU A 1 390 ? -9.720 -8.198 10.099 1.00 91.19 390 LEU A CA 1
ATOM 3139 C C . LEU A 1 390 ? -8.746 -7.058 9.783 1.00 91.19 390 LEU A C 1
ATOM 3141 O O . LEU A 1 390 ? -7.631 -7.329 9.367 1.00 91.19 390 LEU A O 1
ATOM 3145 N N . ILE A 1 391 ? -9.110 -5.796 10.027 1.00 93.44 391 ILE A N 1
ATOM 3146 C CA . ILE A 1 391 ? -8.268 -4.632 9.704 1.00 93.44 391 ILE A CA 1
ATOM 3147 C C . ILE A 1 391 ? -6.902 -4.687 10.416 1.00 93.44 391 ILE A C 1
ATOM 3149 O O . ILE A 1 391 ? -5.880 -4.705 9.724 1.00 93.44 391 ILE A O 1
ATOM 3153 N N . PRO A 1 392 ? -6.833 -4.772 11.761 1.00 92.56 392 PRO A N 1
ATOM 3154 C CA . PRO A 1 392 ? -5.554 -4.927 12.453 1.00 92.56 392 PRO A CA 1
ATOM 3155 C C . PRO A 1 392 ? -4.883 -6.278 12.157 1.00 92.56 392 PRO A C 1
ATOM 3157 O O . PRO A 1 392 ? -3.659 -6.358 12.128 1.00 92.56 392 PRO A O 1
ATOM 3160 N N . ALA A 1 393 ? -5.651 -7.333 11.878 1.00 91.81 393 ALA A N 1
ATOM 3161 C CA . ALA A 1 393 ? -5.105 -8.651 11.564 1.00 91.81 393 ALA A CA 1
ATOM 3162 C C . ALA A 1 393 ? -4.346 -8.683 10.219 1.00 91.81 393 ALA A C 1
ATOM 3164 O O . ALA A 1 393 ? -3.241 -9.224 10.140 1.00 91.81 393 ALA A O 1
ATOM 3165 N N . LEU A 1 394 ? -4.893 -8.033 9.184 1.00 92.94 394 LEU A N 1
ATOM 3166 C CA . LEU A 1 394 ? -4.221 -7.812 7.899 1.00 92.94 394 LEU A CA 1
ATOM 3167 C C . LEU A 1 394 ? -2.930 -7.003 8.086 1.00 92.94 394 LEU A C 1
ATOM 3169 O O . LEU A 1 394 ? -1.910 -7.311 7.467 1.00 92.94 394 LEU A O 1
ATOM 3173 N N . ALA A 1 395 ? -2.953 -6.001 8.973 1.00 94.31 395 ALA A N 1
ATOM 3174 C CA . ALA A 1 395 ? -1.784 -5.172 9.241 1.00 94.31 395 ALA A CA 1
ATOM 3175 C C . ALA A 1 395 ? -0.623 -5.967 9.841 1.00 94.31 395 ALA A C 1
ATOM 3177 O O . ALA A 1 395 ? 0.515 -5.765 9.434 1.00 94.31 395 ALA A O 1
ATOM 3178 N N . VAL A 1 396 ? -0.892 -6.904 10.755 1.00 94.56 396 VAL A N 1
ATOM 3179 C CA . VAL A 1 396 ? 0.156 -7.739 11.364 1.00 94.56 396 VAL A CA 1
ATOM 3180 C C . VAL A 1 396 ? 0.881 -8.587 10.321 1.00 94.56 396 VAL A C 1
ATOM 3182 O O . VAL A 1 396 ? 2.110 -8.590 10.299 1.00 94.56 396 VAL A O 1
ATOM 3185 N N . GLY A 1 397 ? 0.150 -9.248 9.417 1.00 92.31 397 GLY A N 1
ATOM 3186 C CA . GLY A 1 397 ? 0.764 -10.017 8.328 1.00 92.31 397 GLY A CA 1
ATOM 3187 C C . GLY A 1 397 ? 1.669 -9.155 7.443 1.00 92.31 397 GLY A C 1
ATOM 3188 O O . GLY A 1 397 ? 2.808 -9.520 7.145 1.00 92.31 397 GLY A O 1
ATOM 3189 N N . SER A 1 398 ? 1.193 -7.959 7.099 1.00 92.25 398 SER A N 1
ATOM 3190 C CA . SER A 1 398 ? 1.962 -6.955 6.362 1.00 92.25 398 SER A CA 1
ATOM 3191 C C . SER A 1 398 ? 3.208 -6.456 7.095 1.00 92.25 398 SER A C 1
ATOM 3193 O O . SER A 1 398 ? 4.267 -6.333 6.479 1.00 92.25 398 SER A O 1
ATOM 3195 N N . LEU A 1 399 ? 3.106 -6.174 8.397 1.00 93.81 399 LEU A N 1
ATOM 3196 C CA . LEU A 1 399 ? 4.230 -5.718 9.217 1.00 93.81 399 LEU A CA 1
ATOM 3197 C C . LEU A 1 399 ? 5.307 -6.795 9.335 1.00 93.81 399 LEU A C 1
ATOM 3199 O O . LEU A 1 399 ? 6.482 -6.472 9.207 1.00 93.81 399 LEU A O 1
ATOM 3203 N N . ILE A 1 400 ? 4.928 -8.066 9.511 1.00 91.38 400 ILE A N 1
ATOM 3204 C CA . ILE A 1 400 ? 5.881 -9.188 9.534 1.00 91.38 400 ILE A CA 1
ATOM 3205 C C . ILE A 1 400 ? 6.626 -9.272 8.197 1.00 91.38 400 ILE A C 1
ATOM 3207 O O . ILE A 1 400 ? 7.850 -9.391 8.174 1.00 91.38 400 ILE A O 1
ATOM 3211 N N . PHE A 1 401 ? 5.906 -9.156 7.079 1.00 88.69 401 PHE A N 1
ATOM 3212 C CA . PHE A 1 401 ? 6.511 -9.190 5.749 1.00 88.69 401 PHE A CA 1
ATOM 3213 C C . PHE A 1 401 ? 7.492 -8.030 5.517 1.00 88.69 401 PHE A C 1
ATOM 3215 O O . PHE A 1 401 ? 8.594 -8.237 5.005 1.00 88.69 401 PHE A O 1
ATOM 3222 N N . LEU A 1 402 ? 7.121 -6.814 5.933 1.00 88.94 402 LEU A N 1
ATOM 3223 C CA . LEU A 1 402 ? 7.992 -5.640 5.859 1.00 88.94 402 LEU A CA 1
ATOM 3224 C C . LEU A 1 402 ? 9.198 -5.755 6.793 1.00 88.94 402 LEU A C 1
ATOM 3226 O O . LEU A 1 402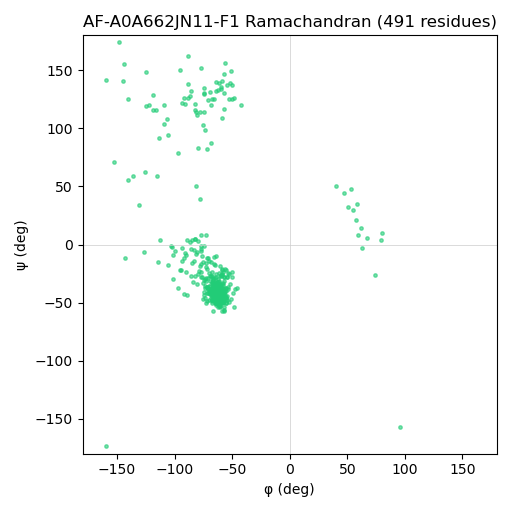 ? 10.303 -5.419 6.376 1.00 88.94 402 LEU A O 1
ATOM 3230 N N . LEU A 1 403 ? 9.013 -6.271 8.010 1.00 88.69 403 LEU A N 1
ATOM 3231 C CA . LEU A 1 403 ? 10.086 -6.477 8.982 1.00 88.69 403 LEU A CA 1
ATOM 3232 C C . LEU A 1 403 ? 11.129 -7.468 8.461 1.00 88.69 403 LEU A C 1
ATOM 3234 O O . LEU A 1 403 ? 12.317 -7.203 8.595 1.00 88.69 403 LEU A O 1
ATOM 3238 N N . LEU A 1 404 ? 10.703 -8.563 7.822 1.00 85.56 404 LEU A N 1
ATOM 3239 C CA . LEU A 1 404 ? 11.615 -9.514 7.175 1.00 85.56 404 LEU A CA 1
ATOM 3240 C C . LEU A 1 404 ? 12.433 -8.861 6.053 1.00 85.56 404 LEU A C 1
ATOM 3242 O O . LEU A 1 404 ? 13.621 -9.144 5.900 1.00 85.56 404 LEU A O 1
ATOM 3246 N N . GLY A 1 405 ? 11.807 -7.979 5.268 1.00 82.00 405 GLY A N 1
ATOM 3247 C CA . GLY A 1 405 ? 12.501 -7.208 4.236 1.00 82.00 405 GLY A CA 1
ATOM 3248 C C . GLY A 1 405 ? 13.487 -6.198 4.819 1.00 82.00 405 GLY A C 1
ATOM 3249 O O . GLY A 1 405 ? 14.624 -6.106 4.360 1.00 82.00 405 GLY A O 1
ATOM 3250 N N . PHE A 1 406 ? 13.065 -5.469 5.852 1.00 84.50 406 PHE A N 1
ATOM 3251 C CA . PHE A 1 406 ? 13.900 -4.498 6.547 1.00 84.50 406 PHE A CA 1
ATOM 3252 C C . PHE A 1 406 ? 15.098 -5.167 7.222 1.00 84.50 406 PHE A C 1
ATOM 3254 O O . PHE A 1 406 ? 16.219 -4.710 7.022 1.00 84.50 406 PHE A O 1
ATOM 3261 N N . SER A 1 407 ? 14.895 -6.261 7.964 1.00 84.56 407 SER A N 1
ATOM 3262 C CA . SER A 1 407 ? 15.986 -6.966 8.643 1.00 84.56 407 SER A CA 1
ATOM 3263 C C . SER A 1 407 ? 16.993 -7.520 7.642 1.00 84.56 407 SER A C 1
ATOM 3265 O O . SER A 1 407 ? 18.191 -7.317 7.817 1.00 84.56 407 SER A O 1
ATOM 3267 N N . SER A 1 408 ? 16.524 -8.089 6.529 1.00 79.69 408 SER A N 1
ATOM 3268 C CA . SER A 1 408 ? 17.413 -8.525 5.453 1.00 79.69 408 SER A CA 1
ATOM 3269 C C . SER A 1 408 ? 18.280 -7.393 4.899 1.00 79.69 408 SER A C 1
ATOM 3271 O O . SER A 1 408 ? 19.488 -7.565 4.721 1.00 79.69 408 SER A O 1
ATOM 3273 N N . ALA A 1 409 ? 17.678 -6.228 4.639 1.00 78.56 409 ALA A N 1
ATOM 3274 C CA . ALA A 1 409 ? 18.400 -5.065 4.138 1.00 78.56 409 ALA A CA 1
ATOM 3275 C C . ALA A 1 409 ? 19.386 -4.519 5.182 1.00 78.56 409 ALA A C 1
ATOM 3277 O O . ALA A 1 409 ? 20.528 -4.208 4.846 1.00 78.56 409 ALA A O 1
ATOM 3278 N N . PHE A 1 410 ? 18.966 -4.446 6.445 1.00 81.69 410 PHE A N 1
ATOM 3279 C CA . PHE A 1 410 ? 19.765 -3.938 7.555 1.00 81.69 410 PHE A CA 1
ATOM 3280 C C . PHE A 1 410 ? 20.998 -4.813 7.820 1.00 81.69 410 PHE A C 1
ATOM 3282 O O . PHE A 1 410 ? 22.118 -4.309 7.847 1.00 81.69 410 PHE A O 1
ATOM 3289 N N . PHE A 1 411 ? 20.800 -6.128 7.940 1.00 80.00 411 PHE A N 1
ATOM 3290 C CA . PHE A 1 411 ? 21.860 -7.106 8.207 1.00 80.00 411 PHE A CA 1
ATOM 3291 C C . PHE A 1 411 ? 22.616 -7.557 6.950 1.00 80.00 411 PHE A C 1
ATOM 3293 O O . PHE A 1 411 ? 23.582 -8.310 7.045 1.00 80.00 411 PHE A O 1
ATOM 3300 N N . ARG A 1 412 ? 22.189 -7.103 5.764 1.00 78.69 412 ARG A N 1
ATOM 3301 C CA . ARG A 1 412 ? 22.767 -7.447 4.457 1.00 78.69 412 ARG A CA 1
ATOM 3302 C C . ARG A 1 412 ? 22.863 -8.960 4.222 1.00 78.69 412 ARG A C 1
ATOM 3304 O O . ARG A 1 412 ? 23.876 -9.475 3.767 1.00 78.69 412 ARG A O 1
ATOM 3311 N N . THR A 1 413 ? 21.789 -9.695 4.495 1.00 74.25 413 THR A N 1
ATOM 3312 C CA . THR A 1 413 ? 21.778 -11.175 4.436 1.00 74.25 413 THR A CA 1
ATOM 3313 C C . THR A 1 413 ? 21.517 -11.741 3.031 1.00 74.25 413 THR A C 1
ATOM 3315 O O . THR A 1 413 ? 21.442 -12.959 2.826 1.00 74.25 413 THR A O 1
ATOM 3318 N N . GLY A 1 414 ? 21.410 -10.855 2.035 1.00 61.41 414 GLY A N 1
ATOM 3319 C CA . GLY A 1 414 ? 21.234 -11.196 0.623 1.00 61.41 414 GLY A CA 1
ATOM 3320 C C . GLY A 1 414 ? 19.799 -11.566 0.239 1.00 61.41 414 GLY A C 1
ATOM 3321 O O . GLY A 1 414 ? 19.553 -11.921 -0.913 1.00 61.41 414 GLY A O 1
ATOM 3322 N N . PHE A 1 415 ? 18.833 -11.469 1.159 1.00 58.59 415 PHE A N 1
ATOM 3323 C CA . PHE A 1 415 ? 17.423 -11.656 0.827 1.00 58.59 415 PHE A CA 1
ATOM 3324 C C . PHE A 1 415 ? 16.867 -10.376 0.180 1.00 58.59 415 PHE A C 1
ATOM 3326 O O . PHE A 1 415 ? 16.271 -9.521 0.832 1.00 58.59 415 PHE A O 1
ATOM 3333 N N . ALA A 1 416 ? 17.088 -10.229 -1.128 1.00 52.22 416 ALA A N 1
ATOM 3334 C CA . ALA A 1 416 ? 16.665 -9.081 -1.936 1.00 52.22 416 ALA A CA 1
ATOM 3335 C C . ALA A 1 416 ? 15.171 -9.125 -2.304 1.00 52.22 416 ALA A C 1
ATOM 3337 O O . ALA A 1 416 ? 14.770 -8.812 -3.426 1.00 52.22 416 ALA A O 1
ATOM 3338 N N . ALA A 1 417 ? 14.321 -9.555 -1.378 1.00 49.09 417 ALA A N 1
ATOM 3339 C CA . ALA A 1 417 ? 12.898 -9.518 -1.613 1.00 49.09 417 ALA A CA 1
ATOM 3340 C C . ALA A 1 417 ? 12.450 -8.061 -1.487 1.00 49.09 417 ALA A C 1
ATOM 3342 O O . ALA A 1 417 ? 12.560 -7.427 -0.440 1.00 49.09 417 ALA A O 1
ATOM 3343 N N . SER A 1 418 ? 11.996 -7.483 -2.592 1.00 58.66 418 SER A N 1
ATOM 3344 C CA . SER A 1 418 ? 11.452 -6.137 -2.587 1.00 58.66 418 SER A CA 1
ATOM 3345 C C . SER A 1 418 ? 10.123 -6.165 -1.800 1.00 58.66 418 SER A C 1
ATOM 3347 O O . SER A 1 418 ? 9.065 -6.384 -2.382 1.00 58.66 418 SER A O 1
ATOM 3349 N N . MET A 1 419 ? 10.154 -5.999 -0.476 1.00 67.94 419 MET A N 1
ATOM 3350 C CA . MET A 1 419 ? 9.007 -6.278 0.413 1.00 67.94 419 MET A CA 1
ATOM 3351 C C . MET A 1 419 ? 7.964 -5.165 0.520 1.00 67.94 419 MET A C 1
ATOM 3353 O O . MET A 1 419 ? 6.969 -5.315 1.227 1.00 67.94 419 MET A O 1
ATOM 3357 N N . TYR A 1 420 ? 8.117 -4.088 -0.251 1.00 70.38 420 TYR A N 1
ATOM 3358 C CA . TYR A 1 420 ? 7.157 -2.988 -0.268 1.00 70.38 420 TYR A CA 1
ATOM 3359 C C . TYR A 1 420 ? 5.685 -3.350 -0.583 1.00 70.38 420 TYR A C 1
ATOM 3361 O O . TYR A 1 420 ? 4.815 -2.590 -0.176 1.00 70.38 420 TYR A O 1
ATOM 3369 N N . PRO A 1 421 ? 5.310 -4.476 -1.232 1.00 76.38 421 PRO A N 1
ATOM 3370 C CA . PRO A 1 421 ? 3.896 -4.840 -1.358 1.00 76.38 421 PRO A CA 1
ATOM 3371 C C . PRO A 1 421 ? 3.198 -4.992 -0.004 1.00 76.38 421 PRO A C 1
ATOM 3373 O O . PRO A 1 421 ? 1.990 -4.795 0.080 1.00 76.38 421 PRO A O 1
ATOM 3376 N N . GLY A 1 422 ? 3.958 -5.267 1.067 1.00 83.00 422 GLY A N 1
ATOM 3377 C CA . GLY A 1 422 ? 3.442 -5.283 2.433 1.00 83.00 422 GLY A CA 1
ATOM 3378 C C . GLY A 1 422 ? 2.823 -3.954 2.874 1.00 83.00 422 GLY A C 1
ATOM 3379 O O . GLY A 1 422 ? 1.976 -3.968 3.759 1.00 83.00 422 GLY A O 1
ATOM 3380 N N . TYR A 1 423 ? 3.147 -2.825 2.233 1.00 87.75 423 TYR A N 1
ATOM 3381 C CA . TYR A 1 423 ? 2.516 -1.536 2.524 1.00 87.75 423 TYR A CA 1
ATOM 3382 C C . TYR A 1 423 ? 1.022 -1.511 2.191 1.00 87.75 423 TYR A C 1
ATOM 3384 O O . TYR A 1 423 ? 0.260 -0.883 2.918 1.00 87.75 423 TYR A O 1
ATOM 3392 N N . ALA A 1 424 ? 0.566 -2.200 1.141 1.00 87.81 424 ALA A N 1
ATOM 3393 C CA . ALA A 1 424 ? -0.804 -2.018 0.663 1.00 87.81 424 ALA A CA 1
ATOM 3394 C C . ALA A 1 424 ? -1.883 -2.443 1.682 1.00 87.81 424 ALA A C 1
ATOM 3396 O O . ALA A 1 424 ? -2.791 -1.649 1.926 1.00 87.81 424 ALA A O 1
ATOM 3397 N N . PRO A 1 425 ? -1.793 -3.600 2.373 1.00 89.50 425 PRO A N 1
ATOM 3398 C CA . PRO A 1 425 ? -2.753 -3.907 3.436 1.00 89.50 425 PRO A CA 1
ATOM 3399 C C . PRO A 1 425 ? -2.634 -2.988 4.666 1.00 89.50 425 PRO A C 1
ATOM 3401 O O . PRO A 1 425 ? -3.628 -2.793 5.368 1.00 89.50 425 PRO A O 1
ATOM 3404 N N . LEU A 1 426 ? -1.469 -2.362 4.919 1.00 92.81 426 LEU A N 1
ATOM 3405 C CA . LEU A 1 426 ? -1.331 -1.362 5.993 1.00 92.81 426 LEU A CA 1
ATOM 3406 C C . LEU A 1 426 ? -2.183 -0.120 5.740 1.00 92.81 426 LEU A C 1
ATOM 3408 O O . LEU A 1 426 ? -2.627 0.506 6.703 1.00 92.81 426 LEU A O 1
ATOM 3412 N N . MET A 1 427 ? -2.449 0.212 4.472 1.00 94.50 427 MET A N 1
ATOM 3413 C CA . MET A 1 427 ? -3.233 1.391 4.091 1.00 94.50 427 MET A CA 1
ATOM 3414 C C . MET A 1 427 ? -4.630 1.372 4.697 1.00 94.50 427 MET A C 1
ATOM 3416 O O . MET A 1 427 ? -5.133 2.420 5.081 1.00 94.50 427 MET A O 1
ATOM 3420 N N . LEU A 1 428 ? -5.228 0.189 4.871 1.00 94.25 428 LEU A N 1
ATOM 3421 C CA . LEU A 1 428 ? -6.526 0.044 5.533 1.00 94.25 428 LEU A CA 1
ATOM 3422 C C . LEU A 1 428 ? -6.457 0.469 7.002 1.00 94.25 428 LEU A C 1
ATOM 3424 O O . LEU A 1 428 ? -7.261 1.280 7.456 1.00 94.25 428 LEU A O 1
ATOM 3428 N N . SER A 1 429 ? -5.476 -0.051 7.744 1.00 95.50 429 SER A N 1
ATOM 3429 C CA . SER A 1 429 ? -5.285 0.308 9.155 1.00 95.50 429 SER A CA 1
ATOM 3430 C C . SER A 1 429 ? -4.925 1.779 9.317 1.00 95.50 429 SER A C 1
ATOM 3432 O O . SER A 1 429 ? -5.466 2.455 10.193 1.00 95.50 429 SER A O 1
ATOM 3434 N N . ALA A 1 430 ? -4.060 2.292 8.441 1.00 96.56 430 ALA A N 1
ATOM 3435 C CA . ALA A 1 430 ? -3.681 3.692 8.448 1.00 96.56 430 ALA A CA 1
ATOM 3436 C C . ALA A 1 430 ? -4.886 4.605 8.161 1.00 96.56 430 ALA A C 1
ATOM 3438 O O . ALA A 1 430 ? -5.162 5.525 8.929 1.00 96.56 430 ALA A O 1
ATOM 3439 N N . ALA A 1 431 ? -5.667 4.301 7.124 1.00 96.75 431 ALA A N 1
ATOM 3440 C CA . ALA A 1 431 ? -6.848 5.067 6.740 1.00 96.75 431 ALA A CA 1
ATOM 3441 C C . ALA A 1 431 ? -7.917 5.108 7.831 1.00 96.75 431 ALA A C 1
ATOM 3443 O O . ALA A 1 431 ? -8.524 6.151 8.063 1.00 96.75 431 ALA A O 1
ATOM 3444 N N . VAL A 1 432 ? -8.123 3.998 8.537 1.00 95.56 432 VAL A N 1
ATOM 3445 C CA . VAL A 1 432 ? -9.065 3.921 9.656 1.00 95.56 432 VAL A CA 1
ATOM 3446 C C . VAL A 1 432 ? -8.650 4.821 10.820 1.00 95.56 432 VAL A C 1
ATOM 3448 O O . VAL A 1 432 ? -9.486 5.520 11.399 1.00 95.56 432 VAL A O 1
ATOM 3451 N N . VAL A 1 433 ? -7.359 4.845 11.160 1.00 95.88 433 VAL A N 1
ATOM 3452 C CA . VAL A 1 433 ? -6.839 5.767 12.177 1.00 95.88 433 VAL A CA 1
ATOM 3453 C C . VAL A 1 433 ? -7.018 7.208 11.725 1.00 95.88 433 VAL A C 1
ATOM 3455 O O . VAL A 1 433 ? -7.563 8.005 12.485 1.00 95.88 433 VAL A O 1
ATOM 3458 N N . LEU A 1 434 ? -6.628 7.539 10.490 1.00 95.62 434 LEU A N 1
ATOM 3459 C CA . LEU A 1 434 ? -6.797 8.888 9.951 1.00 95.62 434 LEU A CA 1
ATOM 3460 C C . LEU A 1 434 ? -8.259 9.328 9.968 1.00 95.62 434 LEU A C 1
ATOM 3462 O O . LEU A 1 434 ? -8.551 10.434 10.408 1.00 95.62 434 LEU A O 1
ATOM 3466 N N . TYR A 1 435 ? -9.181 8.455 9.564 1.00 94.38 435 TYR A N 1
ATOM 3467 C CA . TYR A 1 435 ? -10.612 8.734 9.589 1.00 94.38 435 TYR A CA 1
ATOM 3468 C C . TYR A 1 435 ? -11.100 9.080 11.002 1.00 94.38 435 TYR A C 1
ATOM 3470 O O . TYR A 1 435 ? -11.764 10.098 11.201 1.00 94.38 435 TYR A O 1
ATOM 3478 N N . LYS A 1 436 ? -10.717 8.292 12.015 1.00 92.00 436 LYS A N 1
ATOM 3479 C CA . LYS A 1 436 ? -11.059 8.599 13.414 1.00 92.00 436 LYS A CA 1
ATOM 3480 C C . LYS A 1 436 ? -10.445 9.904 13.893 1.00 92.00 436 LYS A C 1
ATOM 3482 O O . LYS A 1 436 ? -11.112 10.661 14.593 1.00 92.00 436 LYS A O 1
ATOM 3487 N N . LEU A 1 437 ? -9.198 10.178 13.529 1.00 93.12 437 LEU A N 1
ATOM 3488 C CA . LEU A 1 437 ? -8.530 11.396 13.958 1.00 93.12 437 LEU A CA 1
ATOM 3489 C C . LEU A 1 437 ? -9.077 12.650 13.258 1.00 93.12 437 LEU A C 1
ATOM 3491 O O . LEU A 1 437 ? -9.238 13.670 13.922 1.00 93.12 437 LEU A O 1
ATOM 3495 N N . PHE A 1 438 ? -9.452 12.582 11.977 1.00 90.88 438 PHE A N 1
ATOM 3496 C CA . PHE A 1 438 ? -10.149 13.680 11.294 1.00 90.88 438 PHE A CA 1
ATOM 3497 C C . PHE A 1 438 ? -11.512 13.976 11.910 1.00 90.88 438 PHE A C 1
ATOM 3499 O O . PHE A 1 438 ? -11.932 15.133 11.977 1.00 90.88 438 PHE A O 1
ATOM 3506 N N . ASN A 1 439 ? -12.174 12.943 12.429 1.00 86.56 439 ASN A N 1
ATOM 3507 C CA . ASN A 1 439 ? -13.429 13.090 13.147 1.00 86.56 439 ASN A CA 1
ATOM 3508 C C . ASN A 1 439 ? -13.268 13.608 14.586 1.00 86.56 439 ASN A C 1
ATOM 3510 O O . ASN A 1 439 ? -14.276 13.941 15.211 1.00 86.56 439 ASN A O 1
ATOM 3514 N N . SER A 1 440 ? -12.041 13.805 15.084 1.00 85.56 440 SER A N 1
ATOM 3515 C CA . SER A 1 440 ? -11.776 14.387 16.406 1.00 85.56 440 SER A CA 1
ATOM 3516 C C . SER A 1 440 ? -12.392 15.782 16.581 1.00 85.56 440 SER A C 1
ATOM 3518 O O . SER A 1 440 ? -12.481 16.571 15.635 1.00 85.56 440 SER A O 1
ATOM 3520 N N . ARG A 1 441 ? -12.836 16.129 17.798 1.00 79.69 441 ARG A N 1
ATOM 3521 C CA . ARG A 1 441 ? -13.400 17.461 18.099 1.00 79.69 441 ARG A CA 1
ATOM 3522 C C . ARG A 1 441 ? -12.329 18.549 18.063 1.00 79.69 441 ARG A C 1
ATOM 3524 O O . ARG A 1 441 ? -12.607 19.688 17.685 1.00 79.69 441 ARG A O 1
ATOM 3531 N N . LYS A 1 442 ? -11.096 18.197 18.421 1.00 83.75 442 LYS A N 1
ATOM 3532 C CA . LYS A 1 442 ? -9.952 19.103 18.390 1.00 83.75 442 LYS A CA 1
ATOM 3533 C C . LYS A 1 442 ? -9.520 19.329 16.948 1.00 83.75 442 LYS A C 1
ATOM 3535 O O . LYS A 1 442 ? -8.756 18.545 16.396 1.00 83.75 442 LYS A O 1
ATOM 3540 N N . SER A 1 443 ? -9.960 20.443 16.364 1.00 82.94 443 SER A N 1
ATOM 3541 C CA . SER A 1 443 ? -9.594 20.823 14.988 1.00 82.94 443 SER A CA 1
ATOM 3542 C C . SER A 1 443 ? -8.075 20.857 14.771 1.00 82.94 443 SER A C 1
ATOM 3544 O O . SER A 1 443 ? -7.616 20.573 13.671 1.00 82.94 443 SER A O 1
ATOM 3546 N N . ILE A 1 444 ? -7.289 21.114 15.826 1.00 88.81 444 ILE A N 1
ATOM 3547 C CA . ILE A 1 444 ? -5.822 21.060 15.776 1.00 88.81 444 ILE A CA 1
ATOM 3548 C C . ILE A 1 444 ? -5.277 19.669 15.412 1.00 88.81 444 ILE A C 1
ATOM 3550 O O . ILE A 1 444 ? -4.268 19.592 14.724 1.00 88.81 444 ILE A O 1
ATOM 3554 N N . ILE A 1 445 ? -5.953 18.576 15.798 1.00 91.31 445 ILE A N 1
ATOM 3555 C CA . ILE A 1 445 ? -5.565 17.208 15.410 1.00 91.31 445 ILE A CA 1
ATOM 3556 C C . ILE A 1 445 ? -5.766 17.028 13.905 1.00 91.31 445 ILE A C 1
A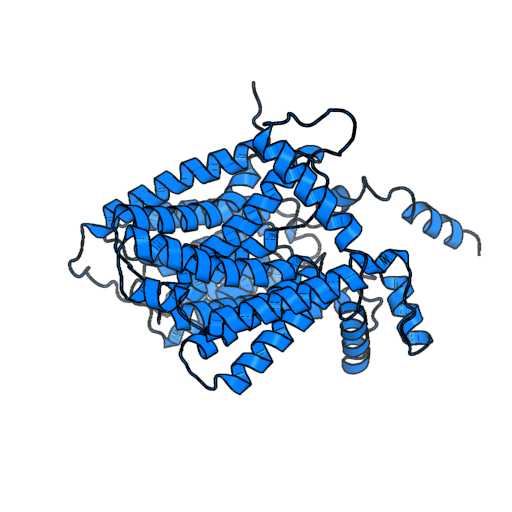TOM 3558 O O . ILE A 1 445 ? -4.852 16.589 13.213 1.00 91.31 445 ILE A O 1
ATOM 3562 N N . SER A 1 446 ? -6.924 17.431 13.380 1.00 90.38 446 SER A N 1
ATOM 3563 C CA . SER A 1 446 ? -7.203 17.364 11.943 1.00 90.38 446 SER A CA 1
ATOM 3564 C C . SER A 1 446 ? -6.216 18.212 11.132 1.00 90.38 446 SER A C 1
ATOM 3566 O O . SER A 1 446 ? -5.692 17.736 10.130 1.00 90.38 446 SER A O 1
ATOM 3568 N N . VAL A 1 447 ? -5.899 19.430 11.590 1.00 92.19 447 VAL A N 1
ATOM 3569 C CA . VAL A 1 447 ? -4.904 20.315 10.954 1.00 92.19 447 VAL A CA 1
ATOM 3570 C C . VAL A 1 447 ? -3.504 19.698 10.983 1.00 92.19 447 VAL A C 1
ATOM 3572 O O . VAL A 1 447 ? -2.830 19.673 9.955 1.00 92.19 447 VAL A O 1
ATOM 3575 N N . LEU A 1 448 ? -3.079 19.150 12.125 1.00 94.81 448 LEU A N 1
ATOM 3576 C CA . LEU A 1 448 ? -1.782 18.485 12.251 1.00 94.81 448 LEU A CA 1
ATOM 3577 C C . LEU A 1 448 ? -1.663 17.307 11.278 1.00 94.81 448 LEU A C 1
ATOM 3579 O O . LEU A 1 448 ? -0.628 17.128 10.648 1.00 94.81 448 LEU A O 1
ATOM 3583 N N . ILE A 1 449 ? -2.728 16.528 11.104 1.00 95.25 449 ILE A N 1
ATOM 3584 C CA . ILE A 1 449 ? -2.731 15.399 10.169 1.00 95.25 449 ILE A CA 1
ATOM 3585 C C . ILE A 1 449 ? -2.650 15.866 8.720 1.00 95.25 449 ILE A C 1
ATOM 3587 O O . ILE A 1 449 ? -1.884 15.289 7.951 1.00 95.25 449 ILE A O 1
ATOM 3591 N N . VAL A 1 450 ? -3.394 16.914 8.346 1.00 95.56 450 VAL A N 1
ATOM 3592 C CA . VAL A 1 450 ? -3.277 17.523 7.011 1.00 95.56 450 VAL A CA 1
ATOM 3593 C C . VAL A 1 450 ? -1.829 17.949 6.758 1.00 95.56 450 VAL A C 1
ATOM 3595 O O . VAL A 1 450 ? -1.293 17.657 5.690 1.00 95.56 450 VAL A O 1
ATOM 3598 N N . LEU A 1 451 ? -1.170 18.570 7.743 1.00 96.19 451 LEU A N 1
ATOM 3599 C CA . LEU A 1 451 ? 0.231 18.981 7.643 1.00 96.19 451 LEU A CA 1
ATOM 3600 C C . LEU A 1 451 ? 1.169 17.776 7.468 1.00 96.19 451 LEU A C 1
ATOM 3602 O O . LEU A 1 451 ? 1.966 17.765 6.534 1.00 96.19 451 LEU A O 1
ATOM 3606 N N . LEU A 1 452 ? 1.049 16.747 8.313 1.00 96.38 452 LEU A N 1
ATOM 3607 C CA . LEU A 1 452 ? 1.880 15.538 8.238 1.00 96.38 452 LEU A CA 1
ATOM 3608 C C . LEU A 1 452 ? 1.735 14.835 6.876 1.00 96.38 452 LEU A C 1
ATOM 3610 O O . LEU A 1 452 ? 2.727 14.476 6.245 1.00 96.38 452 LEU A O 1
ATOM 3614 N N . LEU A 1 453 ? 0.506 14.694 6.373 1.00 96.38 453 LEU A N 1
ATOM 3615 C CA . LEU A 1 453 ? 0.250 14.079 5.067 1.00 96.38 453 LEU A CA 1
ATOM 3616 C C . LEU A 1 453 ? 0.748 14.948 3.904 1.00 96.38 453 LEU A C 1
ATOM 3618 O O . LEU A 1 453 ? 1.257 14.415 2.921 1.00 96.38 453 LEU A O 1
ATOM 3622 N N . THR A 1 454 ? 0.649 16.273 4.027 1.00 96.00 454 THR A N 1
ATOM 3623 C CA . THR A 1 454 ? 1.193 17.229 3.047 1.00 96.00 454 THR A CA 1
ATOM 3624 C C . THR A 1 454 ? 2.710 17.110 2.951 1.00 96.00 454 THR A C 1
ATOM 3626 O O . THR A 1 454 ? 3.250 16.986 1.852 1.00 96.00 454 THR A O 1
ATOM 3629 N N . VAL A 1 455 ? 3.399 17.077 4.097 1.00 95.69 455 VAL A N 1
ATOM 3630 C CA . VAL A 1 455 ? 4.848 16.847 4.153 1.00 95.69 455 VAL A CA 1
ATOM 3631 C C . VAL A 1 455 ? 5.189 15.488 3.544 1.00 95.69 455 VAL A C 1
ATOM 3633 O O . VAL A 1 455 ? 6.126 15.400 2.758 1.00 95.69 455 VAL A O 1
ATOM 3636 N N . SER A 1 456 ? 4.399 14.447 3.829 1.00 94.62 456 SER A N 1
ATOM 3637 C CA . SER A 1 456 ? 4.622 13.106 3.274 1.00 94.62 456 SER A CA 1
ATOM 3638 C C . SER A 1 456 ? 4.597 13.100 1.750 1.00 94.62 456 SER A C 1
ATOM 3640 O O . SER A 1 456 ? 5.489 12.523 1.138 1.00 94.62 456 SER A O 1
ATOM 3642 N N . VAL A 1 457 ? 3.622 13.770 1.129 1.00 94.31 457 VAL A N 1
ATOM 3643 C CA . VAL A 1 457 ? 3.530 13.857 -0.338 1.00 94.31 457 VAL A CA 1
ATOM 3644 C C . VAL A 1 457 ? 4.640 14.705 -0.936 1.00 94.31 457 VAL A C 1
ATOM 3646 O O . VAL A 1 457 ? 5.242 14.290 -1.923 1.00 94.31 457 VAL A O 1
ATOM 3649 N N . ALA A 1 458 ? 4.968 15.845 -0.328 1.00 94.38 458 ALA A N 1
ATOM 3650 C CA . ALA A 1 458 ? 6.078 16.676 -0.786 1.00 94.38 458 ALA A CA 1
ATOM 3651 C C . ALA A 1 458 ? 7.418 15.915 -0.751 1.00 94.38 458 ALA A C 1
ATOM 3653 O O . ALA A 1 458 ? 8.212 16.007 -1.688 1.00 94.38 458 ALA A O 1
ATOM 3654 N N . VAL A 1 459 ? 7.647 15.128 0.306 1.00 92.94 459 VAL A N 1
ATOM 3655 C CA . VAL A 1 459 ? 8.802 14.229 0.423 1.00 92.94 459 VAL A CA 1
ATOM 3656 C C . VAL A 1 459 ? 8.723 13.136 -0.644 1.00 92.94 459 VAL A C 1
ATOM 3658 O O . VAL A 1 459 ? 9.665 12.978 -1.415 1.00 92.94 459 VAL A O 1
ATOM 3661 N N . ALA A 1 460 ? 7.580 12.454 -0.774 1.00 90.31 460 ALA A N 1
ATOM 3662 C CA . ALA A 1 460 ? 7.402 11.350 -1.712 1.00 90.31 460 ALA A CA 1
ATOM 3663 C C . ALA A 1 460 ? 7.570 11.739 -3.187 1.00 90.31 460 ALA A C 1
ATOM 3665 O O . ALA A 1 460 ? 8.099 10.946 -3.962 1.00 90.31 460 ALA A O 1
ATOM 3666 N N . LEU A 1 461 ? 7.180 12.953 -3.582 1.00 89.75 461 LEU A N 1
ATOM 3667 C CA . LEU A 1 461 ? 7.410 13.483 -4.932 1.00 89.75 461 LEU A CA 1
ATOM 3668 C C . LEU A 1 461 ? 8.899 13.652 -5.262 1.00 89.75 461 LEU A C 1
ATOM 3670 O O . LEU A 1 461 ? 9.277 13.629 -6.432 1.00 89.75 461 LEU A O 1
ATOM 3674 N N . ARG A 1 462 ? 9.736 13.829 -4.236 1.00 88.69 462 ARG A N 1
ATOM 3675 C CA . ARG A 1 462 ? 11.195 13.951 -4.349 1.00 88.69 462 ARG A CA 1
ATOM 3676 C C . ARG A 1 462 ? 11.925 12.630 -4.167 1.00 88.69 462 ARG A C 1
ATOM 3678 O O . ARG A 1 462 ? 13.150 12.601 -4.272 1.00 88.69 462 ARG A O 1
ATOM 3685 N N . ASP A 1 463 ? 11.202 11.557 -3.869 1.00 86.88 463 ASP A N 1
ATOM 3686 C CA . ASP A 1 463 ? 11.815 10.248 -3.752 1.00 86.88 463 ASP A CA 1
ATOM 3687 C C . ASP A 1 463 ? 12.388 9.840 -5.128 1.00 86.88 463 ASP A C 1
ATOM 3689 O O . ASP A 1 463 ? 11.693 9.956 -6.147 1.00 86.88 463 ASP A O 1
ATOM 3693 N N . PRO A 1 464 ? 13.642 9.358 -5.186 1.00 80.50 464 PRO A N 1
ATOM 3694 C CA . PRO A 1 464 ? 14.278 8.907 -6.422 1.00 80.50 464 PRO A CA 1
ATOM 3695 C C . PRO A 1 464 ? 13.472 7.869 -7.207 1.00 80.50 464 PRO A C 1
ATOM 3697 O O . PRO A 1 464 ? 13.627 7.776 -8.425 1.00 80.50 464 PRO A O 1
ATOM 3700 N N . MET A 1 465 ? 12.604 7.112 -6.530 1.00 78.50 465 MET A N 1
ATOM 3701 C CA . MET A 1 465 ? 11.709 6.156 -7.161 1.00 78.50 465 MET A CA 1
ATOM 3702 C C . MET A 1 465 ? 10.579 6.839 -7.920 1.00 78.50 465 MET A C 1
ATOM 3704 O O . MET A 1 465 ? 10.174 6.300 -8.934 1.00 78.50 465 MET A O 1
ATOM 3708 N N . ASN A 1 466 ? 10.096 8.013 -7.507 1.00 79.06 466 ASN A N 1
ATOM 3709 C CA . ASN A 1 466 ? 9.011 8.740 -8.183 1.00 79.06 466 ASN A CA 1
ATOM 3710 C C . ASN A 1 466 ? 9.507 9.775 -9.207 1.00 79.06 466 ASN A C 1
ATOM 3712 O O . ASN A 1 466 ? 8.723 10.240 -10.037 1.00 79.06 466 ASN A O 1
ATOM 3716 N N . MET A 1 467 ? 10.796 10.123 -9.185 1.00 75.56 467 MET A N 1
ATOM 3717 C CA . MET A 1 467 ? 11.390 11.096 -10.105 1.00 75.56 467 MET A CA 1
ATOM 3718 C C . MET A 1 467 ? 11.861 10.456 -11.428 1.00 75.56 467 MET A C 1
ATOM 3720 O O . MET A 1 467 ? 12.644 9.500 -11.405 1.00 75.56 467 MET A O 1
ATOM 3724 N N . PRO A 1 468 ? 11.454 10.993 -12.599 1.00 66.00 468 PRO A N 1
ATOM 3725 C CA . PRO A 1 468 ? 11.977 10.562 -13.896 1.00 66.00 468 PRO A CA 1
ATOM 3726 C C . PRO A 1 468 ? 13.511 10.631 -13.958 1.00 66.00 468 PRO A C 1
ATOM 3728 O O . PRO A 1 468 ? 14.117 11.594 -13.498 1.00 66.00 468 PRO A O 1
ATOM 3731 N N . GLY A 1 469 ? 14.161 9.611 -14.527 1.00 59.09 469 GLY A N 1
ATOM 3732 C CA . GLY A 1 469 ? 15.617 9.591 -14.756 1.00 59.09 469 GLY A CA 1
ATOM 3733 C C . GLY A 1 469 ? 16.492 9.375 -13.510 1.00 59.09 469 GLY A C 1
ATOM 3734 O O . GLY A 1 469 ? 17.571 8.792 -13.618 1.00 59.09 469 GLY A O 1
ATOM 3735 N N . SER A 1 470 ? 16.028 9.735 -12.310 1.00 61.72 470 SER A N 1
ATOM 3736 C CA . SER A 1 470 ? 16.685 9.367 -11.041 1.00 61.72 470 SER A CA 1
ATOM 3737 C C . SER A 1 470 ? 16.743 7.850 -10.860 1.00 61.72 470 SER A C 1
ATOM 3739 O O . SER A 1 470 ? 17.730 7.326 -10.350 1.00 61.72 470 SER A O 1
ATOM 3741 N N . TRP A 1 471 ? 15.742 7.136 -11.384 1.00 53.50 471 TRP A N 1
ATOM 3742 C CA . TRP A 1 471 ? 15.724 5.677 -11.431 1.00 53.50 471 TRP A CA 1
ATOM 3743 C C . TRP A 1 471 ? 16.804 5.071 -12.354 1.00 53.50 471 TRP A C 1
ATOM 3745 O O . TRP A 1 471 ? 17.413 4.047 -12.044 1.00 53.50 471 TRP A O 1
ATOM 3755 N N . VAL A 1 472 ? 17.080 5.704 -13.499 1.00 53.75 472 VAL A N 1
ATOM 3756 C CA . VAL A 1 472 ? 18.144 5.252 -14.415 1.00 53.75 472 VAL A CA 1
ATOM 3757 C C . VAL A 1 472 ? 19.506 5.441 -13.754 1.00 53.75 472 VAL A C 1
ATOM 3759 O O . VAL A 1 472 ? 20.328 4.536 -13.802 1.00 53.75 472 VAL A O 1
ATOM 3762 N N . ARG A 1 473 ? 19.709 6.538 -13.009 1.00 53.03 473 ARG A N 1
ATOM 3763 C CA . ARG A 1 473 ? 20.875 6.684 -12.121 1.00 53.03 473 ARG A CA 1
ATOM 3764 C C . ARG A 1 473 ? 20.898 5.619 -11.014 1.00 53.03 473 ARG A C 1
ATOM 3766 O O . ARG A 1 473 ? 21.952 5.034 -10.799 1.00 53.03 473 ARG A O 1
ATOM 3773 N N . LEU A 1 474 ? 19.753 5.304 -10.388 1.00 50.84 474 LEU A N 1
ATOM 3774 C CA . LEU A 1 474 ? 19.568 4.220 -9.394 1.00 50.84 474 LEU A CA 1
ATOM 3775 C C . LEU A 1 474 ? 19.998 2.832 -9.900 1.00 50.84 474 LEU A C 1
ATOM 3777 O O . LEU A 1 474 ? 20.572 2.068 -9.126 1.00 50.84 474 LEU A O 1
ATOM 3781 N N . LYS A 1 475 ? 19.722 2.491 -11.167 1.00 49.84 475 LYS A N 1
ATOM 3782 C CA . LYS A 1 475 ? 20.091 1.199 -11.783 1.00 49.84 475 LYS A CA 1
ATOM 3783 C C . LYS A 1 475 ? 21.416 1.228 -12.563 1.00 49.84 475 LYS A C 1
ATOM 3785 O O . LYS A 1 475 ? 22.034 0.178 -12.722 1.00 49.84 475 LYS A O 1
ATOM 3790 N N . GLY A 1 476 ? 21.875 2.401 -13.000 1.00 44.53 476 GLY A N 1
ATOM 3791 C CA . GLY A 1 476 ? 23.026 2.603 -13.893 1.00 44.53 476 GLY A CA 1
ATOM 3792 C C . GLY A 1 476 ? 24.391 2.207 -13.323 1.00 44.53 476 GLY A C 1
ATOM 3793 O O . GLY A 1 476 ? 25.344 2.074 -14.077 1.00 44.53 476 GLY A O 1
ATOM 3794 N N . PHE A 1 477 ? 24.490 1.923 -12.021 1.00 39.94 477 PHE A N 1
ATOM 3795 C CA . PHE A 1 477 ? 25.686 1.315 -11.422 1.00 39.94 477 PHE A CA 1
ATOM 3796 C C . PHE A 1 477 ? 25.705 -0.224 -11.472 1.00 39.94 477 PHE A C 1
ATOM 3798 O O . PHE A 1 477 ? 26.642 -0.831 -10.960 1.00 39.94 477 PHE A O 1
ATOM 3805 N N . VAL A 1 478 ? 24.695 -0.876 -12.067 1.00 39.66 478 VAL A N 1
ATOM 3806 C CA . VAL A 1 478 ? 24.636 -2.348 -12.165 1.00 39.66 478 VAL A CA 1
ATOM 3807 C C . VAL A 1 478 ? 24.730 -2.877 -13.603 1.00 39.66 478 VAL A C 1
ATOM 3809 O O . VAL A 1 478 ? 25.059 -4.044 -13.757 1.00 39.66 478 VAL A O 1
ATOM 3812 N N . MET A 1 479 ? 24.560 -2.068 -14.660 1.00 36.00 479 MET A N 1
ATOM 3813 C CA . MET A 1 479 ? 24.723 -2.547 -16.051 1.00 36.00 479 MET A CA 1
ATOM 3814 C C . MET A 1 479 ? 25.417 -1.545 -16.985 1.00 36.00 479 MET A C 1
ATOM 3816 O O . MET A 1 479 ? 24.911 -1.233 -18.055 1.00 36.00 479 MET A O 1
ATOM 3820 N N . ALA A 1 480 ? 26.616 -1.080 -16.628 1.00 30.69 480 ALA A N 1
ATOM 3821 C CA . ALA A 1 480 ? 27.486 -0.406 -17.603 1.00 30.69 480 ALA A CA 1
ATOM 3822 C C . ALA A 1 480 ? 28.080 -1.379 -18.654 1.00 30.69 480 ALA A C 1
ATOM 3824 O O . ALA A 1 480 ? 28.638 -0.934 -19.647 1.00 30.69 480 ALA A O 1
ATOM 3825 N N . GLY A 1 481 ? 27.957 -2.701 -18.460 1.00 32.16 481 GLY A N 1
ATOM 3826 C CA . GLY A 1 481 ? 28.561 -3.705 -19.347 1.00 32.16 481 GLY A CA 1
ATOM 3827 C C . GLY A 1 481 ? 27.701 -4.176 -20.527 1.00 32.16 481 GLY A C 1
ATOM 3828 O O . GLY A 1 481 ? 28.259 -4.631 -21.518 1.00 32.16 481 GLY A O 1
ATOM 3829 N N . GLU A 1 482 ? 26.367 -4.077 -20.459 1.00 33.06 482 GLU A N 1
ATOM 3830 C CA . GLU A 1 482 ? 25.487 -4.663 -21.492 1.00 33.06 482 GLU A CA 1
ATOM 3831 C C . GLU A 1 482 ? 24.943 -3.637 -22.499 1.00 33.06 482 GLU A C 1
ATOM 3833 O O . GLU A 1 482 ? 24.760 -3.971 -23.668 1.00 33.06 482 GLU A O 1
ATOM 3838 N N . GLU A 1 483 ? 24.754 -2.370 -22.110 1.00 35.38 483 GLU A N 1
ATOM 3839 C CA . GLU A 1 483 ? 24.304 -1.329 -23.053 1.00 35.38 483 GLU A CA 1
ATOM 3840 C C . GLU A 1 483 ? 25.416 -0.898 -24.026 1.00 35.38 483 GLU A C 1
ATOM 3842 O O . GLU A 1 483 ? 25.137 -0.583 -25.183 1.00 35.38 483 GLU A O 1
ATOM 3847 N N . GLN A 1 484 ? 26.687 -0.976 -23.611 1.00 31.16 484 GLN A N 1
ATOM 3848 C CA . GLN A 1 484 ? 27.829 -0.683 -24.486 1.00 31.16 484 GLN A CA 1
ATOM 3849 C C . GLN A 1 484 ? 28.040 -1.744 -25.577 1.00 31.16 484 GLN A C 1
ATOM 3851 O O . GLN A 1 484 ? 28.566 -1.418 -26.637 1.00 31.16 484 GLN A O 1
ATOM 3856 N N . TYR A 1 485 ? 27.584 -2.983 -25.360 1.00 31.23 485 TYR A N 1
ATOM 3857 C CA . TYR A 1 485 ? 27.750 -4.075 -26.325 1.00 31.23 485 TYR A CA 1
ATOM 3858 C C . TYR A 1 485 ? 26.722 -4.028 -27.469 1.00 31.23 485 TYR A C 1
ATOM 3860 O O . TYR A 1 485 ? 26.988 -4.505 -28.566 1.00 31.23 485 TYR A O 1
ATOM 3868 N N . MET A 1 486 ? 25.548 -3.427 -27.243 1.00 30.47 486 MET A N 1
ATOM 3869 C CA . MET A 1 486 ? 24.512 -3.291 -28.280 1.00 30.47 486 MET A CA 1
ATOM 3870 C C . MET A 1 486 ? 24.709 -2.045 -29.153 1.00 30.47 486 MET A C 1
ATOM 3872 O O . MET A 1 486 ? 24.316 -2.047 -30.316 1.00 30.47 486 MET A O 1
ATOM 3876 N N . LEU A 1 487 ? 25.347 -0.995 -28.624 1.00 30.91 487 LEU A N 1
ATOM 3877 C CA . LEU A 1 487 ? 25.699 0.202 -29.397 1.00 30.91 487 LEU A CA 1
ATOM 3878 C C . LEU A 1 487 ? 26.927 -0.005 -30.295 1.00 30.91 487 LEU A C 1
ATOM 3880 O O . LEU A 1 487 ? 27.000 0.621 -31.346 1.00 30.91 487 LEU A O 1
ATOM 3884 N N . SER A 1 488 ? 27.858 -0.897 -29.940 1.00 30.98 488 SER A N 1
ATOM 3885 C CA . SER A 1 488 ? 29.007 -1.221 -30.799 1.00 30.98 488 SER A CA 1
ATOM 3886 C C . SER A 1 488 ? 28.651 -2.132 -31.980 1.00 30.98 488 SER A C 1
ATOM 3888 O O . SER A 1 488 ? 29.288 -2.033 -33.023 1.00 30.98 488 SER A O 1
ATOM 3890 N N . LEU A 1 489 ? 27.616 -2.971 -31.855 1.00 30.28 489 LEU A N 1
ATOM 3891 C CA . LEU A 1 489 ? 27.134 -3.835 -32.943 1.00 30.28 489 LEU A CA 1
ATOM 3892 C C . LEU A 1 489 ? 26.268 -3.094 -33.976 1.00 30.28 489 LEU A C 1
ATOM 3894 O O . LEU A 1 489 ? 26.202 -3.520 -35.117 1.00 30.28 489 LEU A O 1
ATOM 3898 N N . LEU A 1 490 ? 25.656 -1.961 -33.616 1.00 34.25 490 LEU A N 1
ATOM 3899 C CA . LEU A 1 490 ? 24.874 -1.121 -34.541 1.00 34.25 490 LEU A CA 1
ATOM 3900 C C . LEU A 1 490 ? 25.719 -0.099 -35.325 1.00 34.25 490 LEU A C 1
ATOM 3902 O O . LEU A 1 490 ? 25.181 0.621 -36.158 1.00 34.25 490 LEU A O 1
ATOM 3906 N N . ILE A 1 491 ? 27.024 -0.013 -35.048 1.00 37.03 491 ILE A N 1
ATOM 3907 C CA . ILE A 1 491 ? 27.970 0.869 -35.758 1.00 37.03 491 ILE A CA 1
ATOM 3908 C C . ILE A 1 491 ? 28.831 0.066 -36.762 1.00 37.03 491 ILE A C 1
ATOM 3910 O O . ILE A 1 491 ? 29.620 0.643 -37.510 1.00 37.03 491 ILE A O 1
ATOM 3914 N N . HIS A 1 492 ? 28.648 -1.257 -36.839 1.00 33.56 492 HIS A N 1
ATOM 3915 C CA . HIS A 1 492 ? 29.404 -2.142 -37.732 1.00 33.56 492 HIS A CA 1
ATOM 3916 C C . HIS A 1 492 ? 28.548 -3.111 -38.561 1.00 33.56 492 HIS A C 1
ATOM 3918 O O . HIS A 1 492 ? 29.032 -4.190 -38.881 1.00 33.56 492 HIS A O 1
ATOM 3924 N N . ASP A 1 493 ? 27.348 -2.692 -38.972 1.00 34.00 493 ASP A N 1
ATOM 3925 C CA . ASP A 1 493 ? 26.651 -3.255 -40.141 1.00 34.00 493 ASP A CA 1
ATOM 3926 C C . ASP A 1 493 ? 26.053 -2.138 -41.011 1.00 34.00 493 ASP A C 1
ATOM 3928 O O . ASP A 1 493 ? 25.267 -1.319 -40.472 1.00 34.00 493 ASP A O 1
#

pLDDT: mean 82.38, std 15.3, range [30.28, 98.38]

Solvent-accessible surface area (backbone atoms only — not comparable to full-atom values): 25715 Å² total; per-residue (Å²): 132,91,78,71,46,27,81,61,34,27,60,51,42,19,54,54,44,16,52,53,45,32,51,53,53,59,62,47,65,77,63,90,67,91,71,88,78,62,84,70,62,75,74,68,50,51,64,53,48,50,48,47,50,51,53,54,58,50,47,66,42,84,72,36,76,77,36,69,67,42,52,52,51,53,33,50,40,52,36,50,55,50,42,50,54,41,67,32,82,73,67,61,72,91,50,48,64,58,52,44,51,49,32,52,52,50,30,43,57,49,48,60,72,75,63,78,61,73,52,83,56,97,56,44,65,59,49,51,47,24,64,77,68,72,49,84,81,87,60,81,91,40,29,61,65,41,68,43,60,54,65,51,54,50,50,51,53,49,23,70,74,67,71,42,59,72,49,34,26,56,52,67,43,53,62,40,52,52,41,50,53,51,36,42,52,46,47,24,53,41,28,22,68,60,63,76,32,61,66,33,7,41,40,19,36,46,53,47,44,23,25,36,84,59,38,38,75,88,43,47,44,51,41,47,4,43,34,24,34,50,50,17,52,48,34,43,52,39,30,74,72,63,46,62,40,66,65,30,43,51,52,21,50,51,27,40,52,55,9,42,43,35,11,66,68,24,54,52,49,52,36,29,51,50,17,33,35,52,45,15,46,53,42,25,71,76,58,67,40,68,73,26,42,54,53,40,67,33,62,67,60,52,52,50,45,52,52,48,51,51,54,50,48,53,52,25,62,74,19,55,28,47,77,58,48,52,60,22,52,51,47,32,54,49,34,65,74,68,64,43,72,59,65,94,83,82,51,78,70,44,69,56,58,72,67,67,44,63,31,70,49,22,46,23,64,14,46,46,57,8,36,29,50,15,50,52,51,48,31,66,75,66,64,49,79,94,58,53,71,62,42,62,16,35,27,48,9,17,49,53,47,34,48,55,27,48,49,16,48,69,42,40,36,75,45,82,56,76,35,62,65,28,50,61,52,20,21,50,31,23,14,50,50,50,50,56,43,34,65,29,87,54,60,67,54,24,52,51,48,42,50,54,54,34,52,22,32,52,41,21,56,67,27,50,68,35,32,85,65,44,44,54,62,72,50,52,84,78,53,72,73,60,62,58,58,57,58,58,58,68,76,72,116

Mean predicted aligned error: 8.13 Å

Radius of gyration: 22.89 Å; Cα contacts (8 Å, |Δi|>4): 660; chains: 1; bounding box: 57×50×66 Å